Protein AF-0000000081272390 (afdb_homodimer)

Nearest PDB structures (foldseek):
  3umb-assembly1_A-2  TM=9.960E-01  e=9.410E-41  Ralstonia solanacearum
  3um9-assembly1_B  TM=9.764E-01  e=7.780E-27  Polaromonas sp. JS666
  1zrm-assembly1_A  TM=9.834E-01  e=7.456E-26  Pseudomonas sp. YL
  2no5-assembly1_B  TM=9.742E-01  e=1.731E-23  Burkholderia cepacia
  2no4-assembly1_B  TM=9.733E-01  e=3.089E-23  Burkholderia cepacia

InterPro domains:
  IPR006328 L-2-Haloacid dehalogenase [TIGR01428] (4-204)
  IPR006328 L-2-Haloacid dehalogenase [cd02588] (5-222)
  IPR006439 HAD hydrolase, subfamily IA [PR00413] (4-15)
  IPR006439 HAD hydrolase, subfamily IA [PR00413] (30-43)
  IPR006439 HAD hydrolase, subfamily IA [PR00413] (111-124)
  IPR006439 HAD hydrolase, subfamily IA [PR00413] (142-158)
  IPR006439 HAD hydrolase, subfamily IA [PR00413] (160-180)
  IPR006439 HAD hydrolase, subfamily IA [PR00413] (187-200)
  IPR006439 HAD hydrolase, subfamily IA [TIGR01493] (6-189)
  IPR023198 Phosphoglycolate phosphatase-like, domain 2 [G3DSA:1.10.150.240] (18-96)
  IPR023214 HAD superfamily [G3DSA:3.40.50.1000] (5-206)
  IPR036412 HAD-like superfamily [SSF56784] (4-226)
  IPR051540 S-2-haloalkanoic acid dehalogenase [PTHR43316] (2-222)

Secondary structure (DSSP, 8-state):
-PPP-EEEE--BTTTB-TTHHHHHHHHHSTT-HHHHHHHHHHHHHHHHHHHHHH-TTSTT---HHHHHHHHHHHHHHHTT----HHHHHHHHHHHHTPPBPTTHHHHHHHHHHTT--EEEEESS-HHHHHHHHHHTT-TT--SEEEEGGGTT--TTSHHHHTHHHHHHTS-GGGEEEEES-HHHHHHHHHHT-EEEEE-TT-PPPPSSS---SEEESSHHHHHHHHHHHHHT-/-PPP-EEEE--BTTTB-TTHHHHHHHHHSTT-HHHHHHHHHHHHHHHHHHHHHH-TTSTT---HHHHHHHHHHHHHHHTT----HHHHHHHHHHHHTPPBPTTHHHHHHHHHHTT--EEEEESS-HHHHHHHHHHTT-TT--SEEEEGGGTT--TTSHHHHTHHHHHHTS-GGGEEEEES-HHHHHHHHHHT-EEEEE-TT-PPPPSSS---SEEESSHHHHHHHHHHHHHT-

Solvent-accessible surface area (backbone atoms only — not comparable to full-atom values): 23998 Å² total; per-residue (Å²): 129,77,64,71,63,31,40,32,27,34,40,85,60,47,45,27,36,61,65,60,47,21,58,54,37,25,71,77,38,73,92,39,9,62,63,42,42,52,45,20,53,52,39,30,53,47,52,42,45,49,27,28,35,46,14,84,84,29,79,50,57,67,57,37,64,59,41,44,50,34,17,43,52,38,30,30,54,66,68,70,43,87,75,43,72,66,56,50,51,51,53,52,48,44,62,40,51,25,44,45,46,88,60,44,63,64,46,51,53,50,45,45,71,71,69,41,49,30,29,36,51,28,61,43,23,66,69,51,47,53,45,26,36,51,61,38,67,45,68,87,64,51,80,40,83,42,36,18,60,82,65,35,30,37,73,41,22,53,71,34,62,49,50,52,30,63,75,72,70,47,58,43,52,24,27,37,36,36,22,39,46,58,70,55,26,39,34,41,34,76,70,39,29,34,18,36,32,30,40,74,81,68,67,67,75,62,69,73,92,57,74,53,77,42,71,32,54,44,58,69,47,49,50,52,53,54,53,56,56,58,65,75,97,130,76,65,71,66,30,40,34,27,34,39,83,59,46,45,26,38,62,67,59,46,22,59,57,38,26,71,77,36,75,93,40,9,61,64,43,43,52,45,20,54,52,40,30,54,48,52,44,44,48,29,26,35,47,14,83,84,29,78,50,57,67,58,39,63,59,41,44,51,34,16,42,54,39,31,28,54,66,69,70,45,89,75,44,71,66,56,49,52,51,53,54,49,45,63,41,52,26,44,45,46,87,60,43,61,64,44,52,52,51,45,44,72,72,69,41,49,29,30,36,50,28,61,43,23,67,69,52,46,52,44,25,35,51,62,39,67,46,68,88,64,51,80,40,82,43,36,20,60,82,66,35,31,38,74,41,21,53,72,33,61,49,50,52,31,64,75,72,70,47,58,43,52,24,28,36,36,35,21,37,46,58,70,56,25,39,34,42,35,76,71,39,30,34,20,36,32,30,40,73,79,68,66,66,76,61,69,72,93,57,73,50,77,42,70,33,55,43,56,70,47,50,49,52,54,53,52,55,55,56,65,73,98

pLDDT: mean 96.91, std 5.04, range [60.38, 98.94]

Sequence (466 aa):
MTSIRAVVFDAYGTLFDVYSVAARAEQLFPGKGEALSVLWRDRQIDYTRIRSLAGPSGEHYKPFWDVTVDALRYACARLNLPLGNHAEATLMREYACLSAFPENVPVLRQLREMGLPLGILSNGNPQMLEIAVKSAGMSGLFDHVLSVDAVRLYKTAPAAYALAPRAFGVQAAQILFVSSNGWDACGATWHGFTTFWINRLGHPPEALDVAPAAAGHDMRDLLQFVQARQSMRMTSIRAVVFDAYGTLFDVYSVAARAEQLFPGKGEALSVLWRDRQIDYTRIRSLAGPSGEHYKPFWDVTVDALRYACARLNLPLGNHAEATLMREYACLSAFPENVPVLRQLREMGLPLGILSNGNPQMLEIAVKSAGMSGLFDHVLSVDAVRLYKTAPAAYALAPRAFGVQAAQILFVSSNGWDACGATWHGFTTFWINRLGHPPEALDVAPAAAGHDMRDLLQFVQARQSMR

Organism: Ralstonia solanacearum (NCBI:txid305)

Foldseek 3Di:
DQAAQAEEEEPDVAFFDLCVLLVLQCVLPPPCSVVLSVQLVVQLVVVQQVQCVVCVQLPRFDASLVSSLVSSVVSCVVVVHDDDPVNSVSSSVCQLQTEGDPCNQVLLVVCVVVVHAYEYQYCHDPNSVVSHCVNHVNPPSHPYYHHCVVRSHHPLPLSSLVVVCVSSVHDQCNYEYEYCDLSRQFSSVVSRHQYEHAPQPPDDHDPPPDDHPYYYPGSVVVSVVSVVSVVVD/DQAAQAEEEEPDVAFFDLCVLLVLLCVLPPPCSVVLSVQLVVQLVVVQQVQCVVCVQLPRFDASLVSSLVSNVVSCVVVVHDDDPVNSVSSSVCQLQTEGDPCNQVLLVVCVVVVHAYEYQYCHDPSSVVSHCVNHVNPPSHPYYHHCVVRSHHPLPLSSLVVVCVSSVHDQCNYEYEYCDLSRQFSSVVSRHQYEHQPQPPDDHDPPPDDHPYYYPGSVVVSVVSVVSVVVD

Structure (mmCIF, N/CA/C/O backbone):
data_AF-0000000081272390-model_v1
#
loop_
_entity.id
_entity.type
_entity.pdbx_description
1 polymer '(S)-2-haloacid dehalogenase'
#
loop_
_atom_site.group_PDB
_atom_site.id
_atom_site.type_symbol
_atom_site.label_atom_id
_atom_site.label_alt_id
_atom_site.label_comp_id
_atom_site.label_asym_id
_atom_site.label_entity_id
_atom_site.label_seq_id
_atom_site.pdbx_PDB_ins_code
_atom_site.Cartn_x
_atom_site.Cartn_y
_atom_site.Cartn_z
_atom_site.occupancy
_atom_site.B_iso_or_equiv
_atom_site.auth_seq_id
_atom_site.auth_comp_id
_atom_site.auth_asym_id
_atom_site.auth_atom_id
_atom_site.pdbx_PDB_model_num
ATOM 1 N N . MET A 1 1 ? 9.953 33.156 -8.539 1 60.44 1 MET A N 1
ATOM 2 C CA . MET A 1 1 ? 9.289 32.062 -7.828 1 60.44 1 MET A CA 1
ATOM 3 C C . MET A 1 1 ? 7.781 32.281 -7.785 1 60.44 1 MET A C 1
ATOM 5 O O . MET A 1 1 ? 7.312 33.406 -7.684 1 60.44 1 MET A O 1
ATOM 9 N N . THR A 1 2 ? 6.969 31.25 -8.156 1 75.38 2 THR A N 1
ATOM 10 C CA . THR A 1 2 ? 5.52 31.406 -8.203 1 75.38 2 THR A CA 1
ATOM 11 C C . THR A 1 2 ? 4.98 31.812 -6.832 1 75.38 2 THR A C 1
ATOM 13 O O . THR A 1 2 ? 5.391 31.266 -5.812 1 75.38 2 THR A O 1
ATOM 16 N N . SER A 1 3 ? 4.281 32.938 -6.797 1 90 3 SER A N 1
ATOM 17 C CA . SER A 1 3 ? 3.707 33.438 -5.555 1 90 3 SER A CA 1
ATOM 18 C C . SER A 1 3 ? 2.666 32.469 -4.996 1 90 3 SER A C 1
ATOM 20 O O . SER A 1 3 ? 1.827 31.953 -5.738 1 90 3 SER A O 1
ATOM 22 N N . ILE A 1 4 ? 2.801 32.156 -3.777 1 95.56 4 ILE A N 1
ATOM 23 C CA . ILE A 1 4 ? 1.829 31.312 -3.092 1 95.56 4 ILE A CA 1
ATOM 24 C C . ILE A 1 4 ? 0.573 32.125 -2.777 1 95.56 4 ILE A C 1
ATOM 26 O O . ILE A 1 4 ? 0.65 33.188 -2.146 1 95.56 4 ILE A O 1
ATOM 30 N N . ARG A 1 5 ? -0.571 31.562 -3.188 1 96.88 5 ARG A N 1
ATOM 31 C CA . ARG A 1 5 ? -1.833 32.281 -3.016 1 96.88 5 ARG A CA 1
ATOM 32 C C . ARG A 1 5 ? -2.752 31.531 -2.051 1 96.88 5 ARG A C 1
ATOM 34 O O . ARG A 1 5 ? -3.742 32.094 -1.576 1 96.88 5 ARG A O 1
ATOM 41 N N . ALA A 1 6 ? -2.426 30.312 -1.696 1 98.38 6 ALA A N 1
ATOM 42 C CA . ALA A 1 6 ? -3.152 29.5 -0.722 1 98.38 6 ALA A CA 1
ATOM 43 C C . ALA A 1 6 ? -2.258 28.406 -0.141 1 98.38 6 ALA A C 1
ATOM 45 O O . ALA A 1 6 ? -1.304 27.969 -0.787 1 98.38 6 ALA A O 1
ATOM 46 N N . VAL A 1 7 ? -2.525 28.047 1.061 1 98.88 7 VAL A N 1
ATOM 47 C CA . VAL A 1 7 ? -1.871 26.906 1.691 1 98.88 7 VAL A CA 1
ATOM 48 C C . VAL A 1 7 ? -2.9 25.812 1.979 1 98.88 7 VAL A C 1
ATOM 50 O O . VAL A 1 7 ? -3.918 26.062 2.627 1 98.88 7 VAL A O 1
ATOM 53 N N . VAL A 1 8 ? -2.686 24.641 1.451 1 98.94 8 VAL A N 1
ATOM 54 C CA . VAL A 1 8 ? -3.604 23.516 1.591 1 98.94 8 VAL A CA 1
ATOM 55 C C . VAL A 1 8 ? -2.91 22.359 2.324 1 98.94 8 VAL A C 1
ATOM 57 O O . VAL A 1 8 ? -1.793 21.984 1.969 1 98.94 8 VAL A O 1
ATOM 60 N N . PHE A 1 9 ? -3.584 21.812 3.334 1 98.94 9 PHE A N 1
ATOM 61 C CA . PHE A 1 9 ? -2.982 20.828 4.219 1 98.94 9 PHE A CA 1
ATOM 62 C C . PHE A 1 9 ? -3.643 19.469 4.035 1 98.94 9 PHE A C 1
ATOM 64 O O . PHE A 1 9 ? -4.867 19.359 3.967 1 98.94 9 PHE A O 1
ATOM 71 N N . ASP A 1 10 ? -2.785 18.438 3.979 1 98.81 10 ASP A N 1
ATOM 72 C CA . ASP A 1 10 ? -3.246 17.094 4.344 1 98.81 10 ASP A CA 1
ATOM 73 C C . ASP A 1 10 ? -3.758 17.062 5.781 1 98.81 10 ASP A C 1
ATOM 75 O O . ASP A 1 10 ? -3.357 17.891 6.605 1 98.81 10 ASP A O 1
ATOM 79 N N . ALA A 1 11 ? -4.621 16.094 6.047 1 98.12 11 ALA A N 1
ATOM 80 C CA . ALA A 1 11 ? -5.242 16.062 7.367 1 98.12 11 ALA A CA 1
ATOM 81 C C . ALA A 1 11 ? -4.551 15.047 8.273 1 98.12 11 ALA A C 1
ATOM 83 O O . ALA A 1 11 ? -3.764 15.422 9.148 1 98.12 11 ALA A O 1
ATOM 84 N N . TYR A 1 12 ? -4.68 13.805 8.008 1 96 12 TYR A N 1
ATOM 85 C CA . TYR A 1 12 ? -4.297 12.727 8.914 1 96 12 TYR A CA 1
ATOM 86 C C . TYR A 1 12 ? -2.793 12.477 8.867 1 96 12 TYR A C 1
ATOM 88 O O . TYR A 1 12 ? -2.246 12.156 7.809 1 96 12 TYR A O 1
ATOM 96 N N . GLY A 1 13 ? -2.195 12.609 9.969 1 94.62 13 GLY A N 1
ATOM 97 C CA . GLY A 1 13 ? -0.749 12.516 10.086 1 94.62 13 GLY A CA 1
ATOM 98 C C . GLY A 1 13 ? -0.048 13.852 9.906 1 94.62 13 GLY A C 1
ATOM 99 O O . GLY A 1 13 ? 1.133 13.984 10.234 1 94.62 13 GLY A O 1
ATOM 100 N N . THR A 1 14 ? -0.759 14.82 9.414 1 97.5 14 THR A N 1
ATOM 101 C CA . THR A 1 14 ? -0.214 16.156 9.18 1 97.5 14 THR A CA 1
ATOM 102 C C . THR A 1 14 ? -0.803 17.156 10.156 1 97.5 14 THR A C 1
ATOM 104 O O . THR A 1 14 ? -0.107 17.641 11.055 1 97.5 14 THR A O 1
ATOM 107 N N . LEU A 1 15 ? -2.092 17.422 10.078 1 97.81 15 LEU A N 1
ATOM 108 C CA . LEU A 1 15 ? -2.766 18.281 11.031 1 97.81 15 LEU A CA 1
ATOM 109 C C . LEU A 1 15 ? -3.152 17.516 12.297 1 97.81 15 LEU A C 1
ATOM 111 O O . LEU A 1 15 ? -2.998 18.016 13.406 1 97.81 15 LEU A O 1
ATOM 115 N N . PHE A 1 16 ? -3.627 16.297 12.047 1 95.19 16 PHE A N 1
ATOM 116 C CA . PHE A 1 16 ? -4.141 15.484 13.141 1 95.19 16 PHE A CA 1
ATOM 117 C C . PHE A 1 16 ? -3.148 14.383 13.508 1 95.19 16 PHE A C 1
ATOM 119 O O . PHE A 1 16 ? -2.645 13.68 12.641 1 95.19 16 PHE A O 1
ATOM 126 N N . ASP A 1 17 ? -2.918 14.18 14.812 1 91.25 17 ASP A N 1
ATOM 127 C CA . ASP A 1 17 ? -1.924 13.242 15.32 1 91.25 17 ASP A CA 1
ATOM 128 C C . ASP A 1 17 ? -2.488 11.82 15.375 1 91.25 17 ASP A C 1
ATOM 130 O O . ASP A 1 17 ? -3.1 11.43 16.375 1 91.25 17 ASP A O 1
ATOM 134 N N . VAL A 1 18 ? -2.139 11.016 14.453 1 81.81 18 VAL A N 1
ATOM 135 C CA . VAL A 1 18 ? -2.662 9.656 14.359 1 81.81 18 VAL A CA 1
ATOM 136 C C . VAL A 1 18 ? -1.928 8.758 15.344 1 81.81 18 VAL A C 1
ATOM 138 O O . VAL A 1 18 ? -2.393 7.656 15.656 1 81.81 18 VAL A O 1
ATOM 141 N N . TYR A 1 19 ? -0.91 9.227 15.977 1 77.56 19 TYR A N 1
ATOM 142 C CA . TYR A 1 19 ? -0.133 8.414 16.906 1 77.56 19 TYR A CA 1
ATOM 143 C C . TYR A 1 19 ? -0.878 8.234 18.219 1 77.56 19 TYR A C 1
ATOM 145 O O . TYR A 1 19 ? -0.581 7.312 18.984 1 77.56 19 TYR A O 1
ATOM 153 N N . SER A 1 20 ? -1.831 9.125 18.5 1 83.94 20 SER A N 1
ATOM 154 C CA . SER A 1 20 ? -2.643 8.969 19.703 1 83.94 20 SER A CA 1
ATOM 155 C C . SER A 1 20 ? -3.42 7.656 19.672 1 83.94 20 SER A C 1
ATOM 157 O O . SER A 1 20 ? -3.723 7.086 20.719 1 83.94 20 SER A O 1
ATOM 159 N N . VAL A 1 21 ? -3.676 7.156 18.531 1 92.62 21 VAL A N 1
ATOM 160 C CA . VAL A 1 21 ? -4.414 5.906 18.391 1 92.62 21 VAL A CA 1
ATOM 161 C C . VAL A 1 21 ? -3.574 4.746 18.922 1 92.62 21 VAL A C 1
ATOM 163 O O . VAL A 1 21 ? -4.113 3.793 19.484 1 92.62 21 VAL A O 1
ATOM 166 N N . ALA A 1 22 ? -2.25 4.852 18.766 1 94.25 22 ALA A N 1
ATOM 167 C CA . ALA A 1 22 ? -1.354 3.809 19.25 1 94.25 22 ALA A CA 1
ATOM 168 C C . ALA A 1 22 ? -1.453 3.666 20.766 1 94.25 22 ALA A C 1
ATOM 170 O O . ALA A 1 22 ? -1.438 2.551 21.297 1 94.25 22 ALA A O 1
ATOM 171 N N . ALA A 1 23 ? -1.559 4.801 21.453 1 93.94 23 ALA A N 1
ATOM 172 C CA . ALA A 1 23 ? -1.678 4.777 22.906 1 93.94 23 ALA A CA 1
ATOM 173 C C . ALA A 1 23 ? -2.965 4.082 23.344 1 93.94 23 ALA A C 1
ATOM 175 O O . ALA A 1 23 ? -2.955 3.264 24.266 1 93.94 23 ALA A O 1
ATOM 176 N N . ARG A 1 24 ? -4.059 4.414 22.719 1 95.88 24 ARG A N 1
ATOM 177 C CA . ARG A 1 24 ? -5.332 3.783 23.031 1 95.88 24 ARG A CA 1
ATOM 178 C C . ARG A 1 24 ? -5.305 2.293 22.719 1 95.88 24 ARG A C 1
ATOM 180 O O . ARG A 1 24 ? -5.805 1.473 23.484 1 95.88 24 ARG A O 1
ATOM 187 N N . ALA A 1 25 ? -4.711 1.917 21.578 1 97.81 25 ALA A N 1
ATOM 188 C CA . ALA A 1 25 ? -4.555 0.519 21.188 1 97.81 25 ALA A CA 1
ATOM 189 C C . ALA A 1 25 ? -3.754 -0.255 22.219 1 97.81 25 ALA A C 1
ATOM 191 O O . ALA A 1 25 ? -4.066 -1.41 22.516 1 97.81 25 ALA A O 1
ATOM 192 N N . GLU A 1 26 ? -2.754 0.424 22.781 1 97.81 26 GLU A N 1
ATOM 193 C CA . GLU A 1 26 ? -1.927 -0.205 23.812 1 97.81 26 GLU A CA 1
ATOM 194 C C . GLU A 1 26 ? -2.738 -0.494 25.078 1 97.81 26 GLU A C 1
ATOM 196 O O . GLU A 1 26 ? -2.521 -1.511 25.734 1 97.81 26 GLU A O 1
ATOM 201 N N . GLN A 1 27 ? -3.648 0.364 25.375 1 96.88 27 GLN A N 1
ATOM 202 C CA . GLN A 1 27 ? -4.512 0.166 26.531 1 96.88 27 GLN A CA 1
ATOM 203 C C . GLN A 1 27 ? -5.434 -1.035 26.328 1 96.88 27 GLN A C 1
ATOM 205 O O . GLN A 1 27 ? -5.676 -1.799 27.266 1 96.88 27 GLN A O 1
ATOM 210 N N . LEU A 1 28 ? -5.93 -1.214 25.141 1 98 28 LEU A N 1
ATOM 211 C CA . LEU A 1 28 ? -6.891 -2.268 24.828 1 98 28 LEU A CA 1
ATOM 212 C C . LEU A 1 28 ? -6.18 -3.596 24.594 1 98 28 LEU A C 1
ATOM 214 O O . LEU A 1 28 ? -6.715 -4.66 24.922 1 98 28 LEU A O 1
ATOM 218 N N . PHE A 1 29 ? -4.992 -3.525 24 1 98.44 29 PHE A N 1
ATOM 219 C CA . PHE A 1 29 ? -4.191 -4.691 23.656 1 98.44 29 PHE A CA 1
ATOM 220 C C . PHE A 1 29 ? -2.748 -4.516 24.109 1 98.44 29 PHE A C 1
ATOM 222 O O . PHE A 1 29 ? -1.861 -4.262 23.281 1 98.44 29 PHE A O 1
ATOM 229 N N . PRO A 1 30 ? -2.496 -4.73 25.391 1 98.06 30 PRO A N 1
ATOM 230 C CA . PRO A 1 30 ? -1.166 -4.473 25.938 1 98.06 30 PRO A CA 1
ATOM 231 C C . PRO A 1 30 ? -0.057 -5.199 25.188 1 98.06 30 PRO A C 1
ATOM 233 O O . PRO A 1 30 ? -0.161 -6.402 24.938 1 98.06 30 PRO A O 1
ATOM 236 N N . GLY A 1 31 ? 0.928 -4.445 24.859 1 97.94 31 GLY A N 1
ATOM 237 C CA . GLY A 1 31 ? 2.086 -4.98 24.156 1 97.94 31 GLY A CA 1
ATOM 238 C C . GLY A 1 31 ? 1.917 -5.008 22.641 1 97.94 31 GLY A C 1
ATOM 239 O O . GLY A 1 31 ? 2.852 -5.348 21.922 1 97.94 31 GLY A O 1
ATOM 240 N N . LYS A 1 32 ? 0.743 -4.629 22.125 1 98.38 32 LYS A N 1
ATOM 241 C CA . LYS A 1 32 ? 0.459 -4.766 20.703 1 98.38 32 LYS A CA 1
ATOM 242 C C . LYS A 1 32 ? 0.038 -3.43 20.094 1 98.38 32 LYS A C 1
ATOM 244 O O . LYS A 1 32 ? -0.252 -3.35 18.906 1 98.38 32 LYS A O 1
ATOM 249 N N . GLY A 1 33 ? 0.073 -2.391 20.953 1 97.5 33 GLY A N 1
ATOM 250 C CA . GLY A 1 33 ? -0.451 -1.107 20.516 1 97.5 33 GLY A CA 1
ATOM 251 C C . GLY A 1 33 ? 0.274 -0.547 19.312 1 97.5 33 GLY A C 1
ATOM 252 O O . GLY A 1 33 ? -0.36 -0.119 18.344 1 97.5 33 GLY A O 1
ATOM 253 N N . GLU A 1 34 ? 1.594 -0.576 19.359 1 96.56 34 GLU A N 1
ATOM 254 C CA . GLU A 1 34 ? 2.393 -0.029 18.266 1 96.56 34 GLU A CA 1
ATOM 255 C C . GLU A 1 34 ? 2.217 -0.846 16.984 1 96.56 34 GLU A C 1
ATOM 257 O O . GLU A 1 34 ? 1.969 -0.289 15.914 1 96.56 34 GLU A O 1
ATOM 262 N N . ALA A 1 35 ? 2.33 -2.182 17.109 1 97.44 35 ALA A N 1
ATOM 263 C CA . ALA A 1 35 ? 2.184 -3.055 15.945 1 97.44 35 ALA A CA 1
ATOM 264 C C . ALA A 1 35 ? 0.812 -2.881 15.297 1 97.44 35 ALA A C 1
ATOM 266 O O . ALA A 1 35 ? 0.701 -2.82 14.07 1 97.44 35 ALA A O 1
ATOM 267 N N . LEU A 1 36 ? -0.214 -2.762 16.141 1 98.38 36 LEU A N 1
ATOM 268 C CA . LEU A 1 36 ? -1.567 -2.576 15.625 1 98.38 36 LEU A CA 1
ATOM 269 C C . LEU A 1 36 ? -1.695 -1.242 14.898 1 98.38 36 LEU A C 1
ATOM 271 O O . LEU A 1 36 ? -2.225 -1.186 13.781 1 98.38 36 LEU A O 1
ATOM 275 N N . SER A 1 37 ? -1.212 -0.205 15.516 1 97.25 37 SER A N 1
ATOM 276 C CA . SER A 1 37 ? -1.342 1.124 14.922 1 97.25 37 SER A CA 1
ATOM 277 C C . SER A 1 37 ? -0.641 1.201 13.57 1 97.25 37 SER A C 1
ATOM 279 O O . SER A 1 37 ? -1.182 1.765 12.617 1 97.25 37 SER A O 1
ATOM 281 N N . VAL A 1 38 ? 0.531 0.606 13.469 1 96 38 VAL A N 1
ATOM 282 C CA . VAL A 1 38 ? 1.317 0.647 12.234 1 96 38 VAL A CA 1
ATOM 283 C C . VAL A 1 38 ? 0.614 -0.157 11.148 1 96 38 VAL A C 1
ATOM 285 O O . VAL A 1 38 ? 0.41 0.337 10.039 1 96 38 VAL A O 1
ATOM 288 N N . LEU A 1 39 ? 0.225 -1.366 11.445 1 97.69 39 LEU A N 1
ATOM 289 C CA . LEU A 1 39 ? -0.429 -2.223 10.461 1 97.69 39 LEU A CA 1
ATOM 290 C C . LEU A 1 39 ? -1.773 -1.639 10.039 1 97.69 39 LEU A C 1
ATOM 292 O O . LEU A 1 39 ? -2.139 -1.695 8.867 1 97.69 39 LEU A O 1
ATOM 296 N N . TRP A 1 40 ? -2.467 -1.061 11.008 1 98.19 40 TRP A N 1
ATOM 297 C CA . TRP A 1 40 ? -3.758 -0.427 10.758 1 98.19 40 TRP A CA 1
ATOM 298 C C . TRP A 1 40 ? -3.619 0.707 9.742 1 98.19 40 TRP A C 1
ATOM 300 O O . TRP A 1 40 ? -4.332 0.741 8.742 1 98.19 40 TRP A O 1
ATOM 310 N N . ARG A 1 41 ? -2.717 1.558 9.992 1 97.06 41 ARG A N 1
ATOM 311 C CA . ARG A 1 41 ? -2.49 2.699 9.109 1 97.06 41 ARG A CA 1
ATOM 312 C C . ARG A 1 41 ? -2.039 2.244 7.73 1 97.06 41 ARG A C 1
ATOM 314 O O . ARG A 1 41 ? -2.51 2.764 6.715 1 97.06 41 ARG A O 1
ATOM 321 N N . ASP A 1 42 ? -1.172 1.324 7.695 1 97 42 ASP A N 1
ATOM 322 C CA . ASP A 1 42 ? -0.669 0.8 6.43 1 97 42 ASP A CA 1
ATOM 323 C C . ASP A 1 42 ? -1.802 0.213 5.59 1 97 42 ASP A C 1
ATOM 325 O O . ASP A 1 42 ? -1.911 0.501 4.398 1 97 42 ASP A O 1
ATOM 329 N N . ARG A 1 43 ? -2.629 -0.564 6.238 1 98.44 43 ARG A N 1
ATOM 330 C CA . ARG A 1 43 ? -3.707 -1.222 5.508 1 98.44 43 ARG A CA 1
ATOM 331 C C . ARG A 1 43 ? -4.777 -0.218 5.09 1 98.44 43 ARG A C 1
ATOM 333 O O . ARG A 1 43 ? -5.359 -0.335 4.008 1 98.44 43 ARG A O 1
ATOM 340 N N . GLN A 1 44 ? -5.031 0.763 5.93 1 98.25 44 GLN A N 1
ATOM 341 C CA . GLN A 1 44 ? -5.945 1.855 5.605 1 98.25 44 GLN A CA 1
ATOM 342 C C . GLN A 1 44 ? -5.559 2.52 4.285 1 98.25 44 GLN A C 1
ATOM 344 O O . GLN A 1 44 ? -6.387 2.641 3.381 1 98.25 44 GLN A O 1
ATOM 349 N N . ILE A 1 45 ? -4.301 2.82 4.121 1 98.31 45 ILE A N 1
ATOM 350 C CA . ILE A 1 45 ? -3.803 3.5 2.93 1 98.31 45 ILE A CA 1
ATOM 351 C C . ILE A 1 45 ? -3.783 2.529 1.752 1 98.31 45 ILE A C 1
ATOM 353 O O . ILE A 1 45 ? -4.184 2.883 0.641 1 98.31 45 ILE A O 1
ATOM 357 N N . ASP A 1 46 ? -3.406 1.311 1.984 1 98.56 46 ASP A N 1
ATOM 358 C CA . ASP A 1 46 ? -3.396 0.29 0.941 1 98.56 46 ASP A CA 1
ATOM 359 C C . ASP A 1 46 ? -4.785 0.119 0.327 1 98.56 46 ASP A C 1
ATOM 361 O O . ASP A 1 46 ? -4.93 0.088 -0.897 1 98.56 46 ASP A O 1
ATOM 365 N N . TYR A 1 47 ? -5.766 0.036 1.166 1 98.94 47 TYR A N 1
ATOM 366 C CA . TYR A 1 47 ? -7.121 -0.209 0.686 1 98.94 47 TYR A CA 1
ATOM 367 C C . TYR A 1 47 ? -7.621 0.957 -0.161 1 98.94 47 TYR A C 1
ATOM 369 O O . TYR A 1 47 ? -8.352 0.757 -1.132 1 98.94 47 TYR A O 1
ATOM 377 N N . THR A 1 48 ? -7.238 2.154 0.204 1 98.88 48 THR A N 1
ATOM 378 C CA . THR A 1 48 ? -7.637 3.297 -0.606 1 98.88 48 THR A CA 1
ATOM 379 C C . THR A 1 48 ? -7.035 3.209 -2.004 1 98.88 48 THR A C 1
ATOM 381 O O . THR A 1 48 ? -7.723 3.438 -3 1 98.88 48 THR A O 1
ATOM 384 N N . ARG A 1 49 ? -5.789 2.826 -2.076 1 98.81 49 ARG A N 1
ATOM 385 C CA . ARG A 1 49 ? -5.094 2.773 -3.359 1 98.81 49 ARG A CA 1
ATOM 386 C C . ARG A 1 49 ? -5.602 1.615 -4.211 1 98.81 49 ARG A C 1
ATOM 388 O O . ARG A 1 49 ? -5.809 1.768 -5.414 1 98.81 49 ARG A O 1
ATOM 395 N N . ILE A 1 50 ? -5.809 0.454 -3.553 1 98.88 50 ILE A N 1
ATOM 396 C CA . ILE A 1 50 ? -6.301 -0.723 -4.262 1 98.88 50 ILE A CA 1
ATOM 397 C C . ILE A 1 50 ? -7.664 -0.419 -4.879 1 98.88 50 ILE A C 1
ATOM 399 O O . ILE A 1 50 ? -7.883 -0.678 -6.066 1 98.88 50 ILE A O 1
ATOM 403 N N . ARG A 1 51 ? -8.57 0.19 -4.129 1 98.94 51 ARG A N 1
ATOM 404 C CA . ARG A 1 51 ? -9.922 0.507 -4.586 1 98.94 51 ARG A CA 1
ATOM 405 C C . ARG A 1 51 ? -9.891 1.526 -5.723 1 98.94 51 ARG A C 1
ATOM 407 O O . ARG A 1 51 ? -10.57 1.356 -6.734 1 98.94 51 ARG A O 1
ATOM 414 N N . SER A 1 52 ? -9.094 2.584 -5.535 1 98.94 52 SER A N 1
ATOM 415 C CA . SER A 1 52 ? -9.062 3.658 -6.523 1 98.94 52 SER A CA 1
ATOM 416 C C . SER A 1 52 ? -8.445 3.184 -7.832 1 98.94 52 SER A C 1
ATOM 418 O O . SER A 1 52 ? -8.93 3.521 -8.914 1 98.94 52 SER A O 1
ATOM 420 N N . LEU A 1 53 ? -7.379 2.396 -7.738 1 98.88 53 LEU A N 1
ATOM 421 C CA . LEU A 1 53 ? -6.707 1.897 -8.93 1 98.88 53 LEU A CA 1
ATOM 422 C C . LEU A 1 53 ? -7.594 0.917 -9.688 1 98.88 53 LEU A C 1
ATOM 424 O O . LEU A 1 53 ? -7.637 0.934 -10.922 1 98.88 53 LEU A O 1
ATOM 428 N N . ALA A 1 54 ? -8.359 0.105 -8.961 1 98.81 54 ALA A N 1
ATOM 429 C CA . ALA A 1 54 ? -9.211 -0.918 -9.562 1 98.81 54 ALA A CA 1
ATOM 430 C C . ALA A 1 54 ? -10.469 -0.3 -10.172 1 98.81 54 ALA A C 1
ATOM 432 O O . ALA A 1 54 ? -11.094 -0.895 -11.047 1 98.81 54 ALA A O 1
ATOM 433 N N . GLY A 1 55 ? -10.867 0.833 -9.625 1 98.62 55 GLY A N 1
ATOM 434 C CA . GLY A 1 55 ? -12.062 1.533 -10.07 1 98.62 55 GLY A CA 1
ATOM 435 C C . GLY A 1 55 ? -11.812 2.99 -10.406 1 98.62 55 GLY A C 1
ATOM 436 O O . GLY A 1 55 ? -12.195 3.885 -9.656 1 98.62 55 GLY A O 1
ATOM 437 N N . PRO A 1 56 ? -11.25 3.227 -11.609 1 97.81 56 PRO A N 1
ATOM 438 C CA . PRO A 1 56 ? -10.805 4.582 -11.945 1 97.81 56 PRO A CA 1
ATOM 439 C C . PRO A 1 56 ? -11.969 5.562 -12.078 1 97.81 56 PRO A C 1
ATOM 441 O O . PRO A 1 56 ? -11.75 6.777 -12.164 1 97.81 56 PRO A O 1
ATOM 444 N N . SER A 1 57 ? -13.219 5.059 -12.07 1 97.88 57 SER A N 1
ATOM 445 C CA . SER A 1 57 ? -14.383 5.934 -12.109 1 97.88 57 SER A CA 1
ATOM 446 C C . SER A 1 57 ? -15.133 5.926 -10.781 1 97.88 57 SER A C 1
ATOM 448 O O . SER A 1 57 ? -16.281 6.367 -10.703 1 97.88 57 SER A O 1
ATOM 450 N N . GLY A 1 58 ? -14.508 5.383 -9.82 1 98.56 58 GLY A N 1
ATOM 451 C CA . GLY A 1 58 ? -15.117 5.34 -8.5 1 98.56 58 GLY A CA 1
ATOM 452 C C . GLY A 1 58 ? -15.953 4.094 -8.273 1 98.56 58 GLY A C 1
ATOM 453 O O . GLY A 1 58 ? -16.781 4.059 -7.355 1 98.56 58 GLY A O 1
ATOM 454 N N . GLU A 1 59 ? -15.766 3 -9.07 1 98.31 59 GLU A N 1
ATOM 455 C CA . GLU A 1 59 ? -16.578 1.788 -9.031 1 98.31 59 GLU A CA 1
ATOM 456 C C . GLU A 1 59 ? -16.484 1.103 -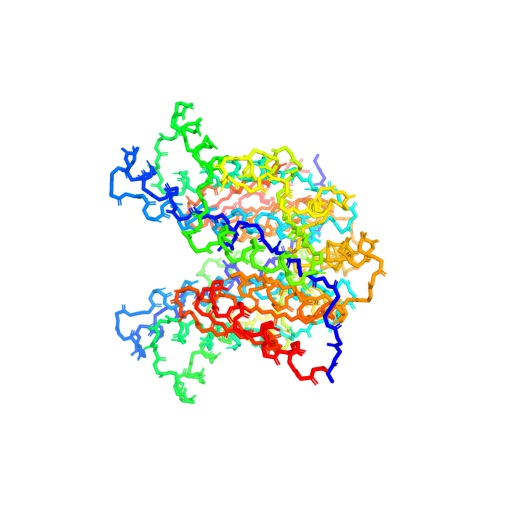7.672 1 98.31 59 GLU A C 1
ATOM 458 O O . GLU A 1 59 ? -17.453 0.479 -7.219 1 98.31 59 GLU A O 1
ATOM 463 N N . HIS A 1 60 ? -15.352 1.253 -7.109 1 98.69 60 HIS A N 1
ATOM 464 C CA . HIS A 1 60 ? -15.117 0.492 -5.887 1 98.69 60 HIS A CA 1
ATOM 465 C C . HIS A 1 60 ? -14.891 1.417 -4.695 1 98.69 60 HIS A C 1
ATOM 467 O O . HIS A 1 60 ? -14.32 1.003 -3.684 1 98.69 60 HIS A O 1
ATOM 473 N N . TYR A 1 61 ? -15.289 2.646 -4.785 1 98.81 61 TYR A N 1
ATOM 474 C CA . TYR A 1 61 ? -15.117 3.633 -3.725 1 98.81 61 TYR A CA 1
ATOM 475 C C . TYR A 1 61 ? -15.898 3.234 -2.48 1 98.81 61 TYR A C 1
ATOM 477 O O . TYR A 1 61 ? -17 2.697 -2.58 1 98.81 61 TYR A O 1
ATOM 485 N N . LYS A 1 62 ? -15.336 3.404 -1.414 1 98.56 62 LYS A N 1
ATOM 486 C CA . LYS A 1 62 ? -15.891 3.332 -0.064 1 98.56 62 LYS A CA 1
ATOM 487 C C . LYS A 1 62 ? -15.398 4.496 0.792 1 98.56 62 LYS A C 1
ATOM 489 O O . LYS A 1 62 ? -14.219 4.859 0.742 1 98.56 62 LYS A O 1
ATOM 494 N N . PRO A 1 63 ? -16.359 5.195 1.599 1 98.81 63 PRO A N 1
ATOM 495 C CA . PRO A 1 63 ? -15.898 6.324 2.412 1 98.81 63 PRO A CA 1
ATOM 496 C C . PRO A 1 63 ? -14.719 5.965 3.307 1 98.81 63 PRO A C 1
ATOM 498 O O . PRO A 1 63 ? -14.648 4.852 3.834 1 98.81 63 PRO A O 1
ATOM 501 N N . PHE A 1 64 ? -13.852 6.93 3.498 1 98.81 64 PHE A N 1
ATOM 502 C CA . PHE A 1 64 ? -12.609 6.711 4.227 1 98.81 64 PHE A CA 1
ATOM 503 C C . PHE A 1 64 ? -12.883 6.152 5.617 1 98.81 64 PHE A C 1
ATOM 505 O O . PHE A 1 64 ? -12.125 5.328 6.129 1 98.81 64 PHE A O 1
ATOM 512 N N . TRP A 1 65 ? -13.953 6.574 6.215 1 98.75 65 TRP A N 1
ATOM 513 C CA . TRP A 1 65 ? -14.344 6.047 7.52 1 98.75 65 TRP A CA 1
ATOM 514 C C . TRP A 1 65 ? -14.523 4.535 7.461 1 98.75 65 TRP A C 1
ATOM 516 O O . TRP A 1 65 ? -13.984 3.807 8.305 1 98.75 65 TRP A O 1
ATOM 526 N N . ASP A 1 66 ? -15.266 4.082 6.5 1 98.88 66 ASP A N 1
ATOM 527 C CA . ASP A 1 66 ? -15.523 2.652 6.359 1 98.88 66 ASP A CA 1
ATOM 528 C C . ASP A 1 66 ? -14.242 1.891 6.031 1 98.88 66 ASP A C 1
ATOM 530 O O . ASP A 1 66 ? -14.039 0.773 6.508 1 98.88 66 ASP A O 1
ATOM 534 N N . VAL A 1 67 ? -13.383 2.48 5.184 1 98.94 67 VAL A N 1
ATOM 535 C CA . VAL A 1 67 ? -12.086 1.892 4.871 1 98.94 67 VAL A CA 1
ATOM 536 C C . VAL A 1 67 ? -11.258 1.771 6.148 1 98.94 67 VAL A C 1
ATOM 538 O O . VAL A 1 67 ? -10.547 0.781 6.344 1 98.94 67 VAL A O 1
ATOM 541 N N . THR A 1 68 ? -11.344 2.791 7.012 1 98.69 68 THR A N 1
ATOM 542 C CA . THR A 1 68 ? -10.641 2.795 8.289 1 98.69 68 THR A CA 1
ATOM 543 C C . THR A 1 68 ? -11.109 1.639 9.172 1 98.69 68 THR A C 1
ATOM 545 O O . THR A 1 68 ? -10.289 0.938 9.773 1 98.69 68 THR A O 1
ATOM 548 N N . VAL A 1 69 ? -12.375 1.397 9.164 1 98.88 69 VAL A N 1
ATOM 549 C CA . VAL A 1 69 ? -12.938 0.29 9.93 1 98.88 69 VAL A CA 1
ATOM 550 C C . VAL A 1 69 ? -12.438 -1.037 9.367 1 98.88 69 VAL A C 1
ATOM 552 O O . VAL A 1 69 ? -11.984 -1.907 10.109 1 98.88 69 VAL A O 1
ATOM 555 N N . ASP A 1 70 ? -12.531 -1.206 8.07 1 98.94 70 ASP A N 1
ATOM 556 C CA . ASP A 1 70 ? -12.078 -2.426 7.41 1 98.94 70 ASP A CA 1
ATOM 557 C C . ASP A 1 70 ? -10.609 -2.707 7.719 1 98.94 70 ASP A C 1
ATOM 559 O O . ASP A 1 70 ? -10.242 -3.844 8.016 1 98.94 70 ASP A O 1
ATOM 563 N N . ALA A 1 71 ? -9.789 -1.664 7.66 1 98.88 71 ALA A N 1
ATOM 564 C CA . ALA A 1 71 ? -8.359 -1.798 7.914 1 98.88 71 ALA A CA 1
ATOM 565 C C . ALA A 1 71 ? -8.102 -2.213 9.359 1 98.88 71 ALA A C 1
ATOM 567 O O . ALA A 1 71 ? -7.207 -3.023 9.625 1 98.88 71 ALA A O 1
ATOM 568 N N . LEU A 1 72 ? -8.891 -1.633 10.266 1 98.88 72 LEU A N 1
ATOM 569 C CA . LEU A 1 72 ? -8.773 -2.016 11.672 1 98.88 72 LEU A CA 1
ATOM 570 C C . LEU A 1 72 ? -9.086 -3.498 11.859 1 98.88 72 LEU A C 1
ATOM 572 O O . LEU A 1 72 ? -8.328 -4.215 12.516 1 98.88 72 LEU A O 1
ATOM 576 N N . ARG A 1 73 ? -10.133 -3.908 11.289 1 98.88 73 ARG A N 1
ATOM 577 C CA . ARG A 1 73 ? -10.562 -5.297 11.414 1 98.88 73 ARG A CA 1
ATOM 578 C C . ARG A 1 73 ? -9.516 -6.246 10.836 1 98.88 73 ARG A C 1
ATOM 580 O O . ARG A 1 73 ? -9.18 -7.262 11.453 1 98.88 73 ARG A O 1
ATOM 587 N N . TYR A 1 74 ? -8.992 -5.941 9.742 1 98.94 74 TYR A N 1
ATOM 588 C CA . TYR A 1 74 ? -7.938 -6.762 9.156 1 98.94 74 TYR A CA 1
ATOM 589 C C . TYR A 1 74 ? -6.715 -6.805 10.07 1 98.94 74 TYR A C 1
ATOM 591 O O . TYR A 1 74 ? -6.16 -7.879 10.32 1 98.94 74 TYR A O 1
ATOM 599 N N . ALA A 1 75 ? -6.277 -5.594 10.469 1 98.81 75 ALA A N 1
ATOM 600 C CA . ALA A 1 75 ? -5.07 -5.508 11.289 1 98.81 75 ALA A CA 1
ATOM 601 C C . ALA A 1 75 ? -5.207 -6.34 12.562 1 98.81 75 ALA A C 1
ATOM 603 O O . ALA A 1 75 ? -4.277 -7.047 12.953 1 98.81 75 ALA A O 1
ATOM 604 N N . CYS A 1 76 ? -6.383 -6.258 13.195 1 98.88 76 CYS A N 1
ATOM 605 C CA . CYS A 1 76 ? -6.609 -7.039 14.398 1 98.88 76 CYS A CA 1
ATOM 606 C C . CYS A 1 76 ? -6.602 -8.531 14.094 1 98.88 76 CYS A C 1
ATOM 608 O O . CYS A 1 76 ? -6.008 -9.32 14.828 1 98.88 76 CYS A O 1
ATOM 610 N N . ALA A 1 77 ? -7.207 -8.922 13.023 1 98.81 77 ALA A N 1
ATOM 611 C CA . ALA A 1 77 ? -7.207 -10.328 12.625 1 98.81 77 ALA A CA 1
ATOM 612 C C . ALA A 1 77 ? -5.789 -10.82 12.359 1 98.81 77 ALA A C 1
ATOM 614 O O . ALA A 1 77 ? -5.402 -11.898 12.805 1 98.81 77 ALA A O 1
ATOM 615 N N . ARG A 1 78 ? -5.023 -10.039 11.641 1 98.69 78 ARG A N 1
ATOM 616 C CA . ARG A 1 78 ? -3.656 -10.391 11.273 1 98.69 78 ARG A CA 1
ATOM 617 C C . ARG A 1 78 ? -2.783 -10.555 12.516 1 98.69 78 ARG A C 1
ATOM 619 O O . ARG A 1 78 ? -1.873 -11.391 12.531 1 98.69 78 ARG A O 1
ATOM 626 N N . LEU A 1 79 ? -3.055 -9.75 13.5 1 98.56 79 LEU A N 1
ATOM 627 C CA . LEU A 1 79 ? -2.26 -9.773 14.719 1 98.56 79 LEU A CA 1
ATOM 628 C C . LEU A 1 79 ? -2.896 -10.688 15.766 1 98.56 79 LEU A C 1
ATOM 630 O O . LEU A 1 79 ? -2.428 -10.75 16.906 1 98.56 79 LEU A O 1
ATOM 634 N N . ASN A 1 80 ? -4.008 -11.367 15.414 1 98.31 80 ASN A N 1
ATOM 635 C CA . ASN A 1 80 ? -4.742 -12.273 16.297 1 98.31 80 ASN A CA 1
ATOM 636 C C . ASN A 1 80 ? -5.223 -11.555 17.562 1 98.31 80 ASN A C 1
ATOM 638 O O . ASN A 1 80 ? -5.059 -12.062 18.672 1 98.31 80 ASN A O 1
ATOM 642 N N . LEU A 1 81 ? -5.691 -10.344 17.391 1 98.62 81 LEU A N 1
ATOM 643 C CA . LEU A 1 81 ? -6.266 -9.57 18.484 1 98.62 81 LEU A CA 1
ATOM 644 C C . LEU A 1 81 ? -7.785 -9.703 18.516 1 98.62 81 LEU A C 1
ATOM 646 O O . LEU A 1 81 ? -8.445 -9.555 17.484 1 98.62 81 LEU A O 1
ATOM 650 N N . PRO A 1 82 ? -8.375 -10.008 19.594 1 97.44 82 PRO A N 1
ATOM 651 C CA . PRO A 1 82 ? -9.828 -10.156 19.703 1 97.44 82 PRO A CA 1
ATOM 652 C C . PRO A 1 82 ? -10.562 -8.82 19.656 1 97.44 82 PRO A C 1
ATOM 654 O O . PRO A 1 82 ? -10.883 -8.25 20.703 1 97.44 82 PRO A O 1
ATOM 657 N N . LEU A 1 83 ? -10.883 -8.414 18.531 1 98.19 83 LEU A N 1
ATOM 658 C CA . LEU A 1 83 ? -11.578 -7.148 18.359 1 98.19 83 LEU A CA 1
ATOM 659 C C . LEU A 1 83 ? -13.078 -7.312 18.594 1 98.19 83 LEU A C 1
ATOM 661 O O . LEU A 1 83 ? -13.812 -7.73 17.688 1 98.19 83 LEU A O 1
ATOM 665 N N . GLY A 1 84 ? -13.508 -7.02 19.766 1 98.12 84 GLY A N 1
ATOM 666 C CA . GLY A 1 84 ? -14.938 -6.969 20.047 1 98.12 84 GLY A CA 1
ATOM 667 C C . GLY A 1 84 ? -15.562 -5.633 19.719 1 98.12 84 GLY A C 1
ATOM 668 O O . GLY A 1 84 ? -14.867 -4.676 19.375 1 98.12 84 GLY A O 1
ATOM 669 N N . ASN A 1 85 ? -16.859 -5.539 19.875 1 98.19 85 ASN A N 1
ATOM 670 C CA . ASN A 1 85 ? -17.609 -4.336 19.547 1 98.19 85 ASN A CA 1
ATOM 671 C C . ASN A 1 85 ? -17.125 -3.135 20.359 1 98.19 85 ASN A C 1
ATOM 673 O O . ASN A 1 85 ? -17 -2.029 19.828 1 98.19 85 ASN A O 1
ATOM 677 N N . HIS A 1 86 ? -16.875 -3.363 21.609 1 97.88 86 HIS A N 1
ATOM 678 C CA . HIS A 1 86 ? -16.438 -2.283 22.484 1 97.88 86 HIS A CA 1
ATOM 679 C C . HIS A 1 86 ? -15.078 -1.744 22.047 1 97.88 86 HIS A C 1
ATOM 681 O O . HIS A 1 86 ? -14.891 -0.529 21.969 1 97.88 86 HIS A O 1
ATOM 687 N N . ALA A 1 87 ? -14.156 -2.641 21.812 1 98.12 87 ALA A N 1
ATOM 688 C CA . ALA A 1 87 ? -12.812 -2.234 21.391 1 98.12 87 ALA A CA 1
ATOM 689 C C . ALA A 1 87 ? -12.852 -1.49 20.062 1 98.12 87 ALA A C 1
ATOM 691 O O . ALA A 1 87 ? -12.18 -0.468 19.891 1 98.12 87 ALA A O 1
ATOM 692 N N . GLU A 1 88 ? -13.578 -2.047 19.109 1 98.62 88 GLU A N 1
ATOM 693 C CA . GLU A 1 88 ? -13.719 -1.382 17.828 1 98.62 88 GLU A CA 1
ATOM 694 C C . GLU A 1 88 ? -14.281 0.028 17.984 1 98.62 88 GLU A C 1
ATOM 696 O O . GLU A 1 88 ? -13.734 0.987 17.438 1 98.62 88 GLU A O 1
ATOM 701 N N . ALA A 1 89 ? -15.352 0.143 18.734 1 98.38 89 ALA A N 1
ATOM 702 C CA . ALA A 1 89 ? -15.977 1.446 18.953 1 98.38 89 ALA A CA 1
ATOM 703 C C . ALA A 1 89 ? -15.008 2.416 19.625 1 98.38 89 ALA A C 1
ATOM 705 O O . ALA A 1 89 ? -14.953 3.594 19.266 1 98.38 89 ALA A O 1
ATOM 706 N N . THR A 1 90 ? -14.273 1.914 20.594 1 97.5 90 THR A N 1
ATOM 707 C CA . THR A 1 90 ? -13.328 2.734 21.328 1 97.5 90 THR A CA 1
ATOM 708 C C . THR A 1 90 ? -12.219 3.248 20.422 1 97.5 90 THR A C 1
ATOM 710 O O . THR A 1 90 ? -11.898 4.438 20.422 1 97.5 90 THR A O 1
ATOM 713 N N . LEU A 1 91 ? -11.656 2.402 19.609 1 98.12 91 LEU A N 1
ATOM 714 C CA . LEU A 1 91 ? -10.578 2.787 18.719 1 98.12 91 LEU A CA 1
ATOM 715 C C . LEU A 1 91 ? -11.086 3.725 17.625 1 98.12 91 LEU A C 1
ATOM 717 O O . LEU A 1 91 ? -10.414 4.699 17.266 1 98.12 91 LEU A O 1
ATOM 721 N N . MET A 1 92 ? -12.25 3.418 17.125 1 98.19 92 MET A N 1
ATOM 722 C CA . MET A 1 92 ? -12.812 4.266 16.078 1 98.19 92 MET A CA 1
ATOM 723 C C . MET A 1 92 ? -13.172 5.641 16.625 1 98.19 92 MET A C 1
ATOM 725 O O . MET A 1 92 ? -13.055 6.648 15.914 1 98.19 92 MET A O 1
ATOM 729 N N . ARG A 1 93 ? -13.586 5.73 17.875 1 96.5 93 ARG A N 1
ATOM 730 C CA . ARG A 1 93 ? -13.836 7.02 18.5 1 96.5 93 ARG A CA 1
ATOM 731 C C . ARG A 1 93 ? -12.539 7.809 18.656 1 96.5 93 ARG A C 1
ATOM 733 O O . ARG A 1 93 ? -12.516 9.023 18.438 1 96.5 93 ARG A O 1
ATOM 740 N N . GLU A 1 94 ? -11.539 7.082 19.094 1 95.69 94 GLU A N 1
ATOM 741 C CA . GLU A 1 94 ? -10.242 7.738 19.203 1 95.69 94 GLU A CA 1
ATOM 742 C C . GLU A 1 94 ? -9.805 8.297 17.844 1 95.69 94 GLU A C 1
ATOM 744 O O . GLU A 1 94 ? -9.297 9.422 17.766 1 95.69 94 GLU A O 1
ATOM 749 N N . TYR A 1 95 ? -10.023 7.559 16.812 1 96.19 95 TYR A N 1
ATOM 750 C CA . TYR A 1 95 ? -9.633 7.984 15.469 1 96.19 95 TYR A CA 1
ATOM 751 C C . TYR A 1 95 ? -10.453 9.195 15.023 1 96.19 95 TYR A C 1
ATOM 753 O O . TYR A 1 95 ? -9.938 10.078 14.336 1 96.19 95 TYR A O 1
ATOM 761 N N . ALA A 1 96 ? -11.656 9.281 15.406 1 95.25 96 ALA A N 1
ATOM 762 C CA . ALA A 1 96 ? -12.555 10.367 15.023 1 95.25 96 ALA A CA 1
ATOM 763 C C . ALA A 1 96 ? -12.148 11.68 15.695 1 95.25 96 ALA A C 1
ATOM 765 O O . ALA A 1 96 ? -12.359 12.758 15.141 1 95.25 96 ALA A O 1
ATOM 766 N N . CYS A 1 97 ? -11.57 11.539 16.906 1 93.75 97 CYS A N 1
ATOM 767 C CA . CYS A 1 97 ? -11.281 12.719 17.719 1 93.75 97 CYS A CA 1
ATOM 768 C C . CYS A 1 97 ? -9.789 12.859 17.969 1 93.75 97 CYS A C 1
ATOM 770 O O . CYS A 1 97 ? -9.359 13.023 19.109 1 93.75 97 CYS A O 1
ATOM 772 N N . LEU A 1 98 ? -9.078 12.859 16.922 1 91.25 98 LEU A N 1
ATOM 773 C CA . LEU A 1 98 ? -7.629 12.984 17.016 1 91.25 98 LEU A CA 1
ATOM 774 C C . LEU A 1 98 ? -7.23 14.391 17.453 1 91.25 98 LEU A C 1
ATOM 776 O O . LEU A 1 98 ? -7.852 15.375 17.031 1 91.25 98 LEU A O 1
ATOM 780 N N . SER A 1 99 ? -6.207 14.469 18.219 1 91 99 SER A N 1
ATOM 781 C CA . SER A 1 99 ? -5.68 15.766 18.625 1 91 99 SER A CA 1
ATOM 782 C C . SER A 1 99 ? -4.789 16.359 17.547 1 91 99 SER A C 1
ATOM 784 O O . SER A 1 99 ? -4.227 15.641 16.734 1 91 99 SER A O 1
ATOM 786 N N . ALA A 1 100 ? -4.73 17.672 17.547 1 94.25 100 ALA A N 1
ATOM 787 C CA . ALA A 1 100 ? -3.727 18.344 16.734 1 94.25 100 ALA A CA 1
ATOM 788 C C . ALA A 1 100 ? -2.336 18.188 17.344 1 94.25 100 ALA A C 1
ATOM 790 O O . ALA A 1 100 ? -2.195 18.047 18.562 1 94.25 100 ALA A O 1
ATOM 791 N N . PHE A 1 101 ? -1.285 18.188 16.469 1 94.75 101 PHE A N 1
ATOM 792 C CA . PHE A 1 101 ? 0.049 18.422 17 1 94.75 101 PHE A CA 1
ATOM 793 C C . PHE A 1 101 ? 0.118 19.797 17.688 1 94.75 101 PHE A C 1
ATOM 795 O O . PHE A 1 101 ? -0.487 20.75 17.219 1 94.75 101 PHE A O 1
ATOM 802 N N . PRO A 1 102 ? 0.859 19.938 18.734 1 93.75 102 PRO A N 1
ATOM 803 C CA . PRO A 1 102 ? 0.792 21.125 19.594 1 93.75 102 PRO A CA 1
ATOM 804 C C . PRO A 1 102 ? 1.1 22.422 18.828 1 93.75 102 PRO A C 1
ATOM 806 O O . PRO A 1 102 ? 0.556 23.484 19.156 1 93.75 102 PRO A O 1
ATOM 809 N N . GLU A 1 103 ? 1.879 22.375 17.844 1 97 103 GLU A N 1
ATOM 810 C CA . GLU A 1 103 ? 2.318 23.578 17.141 1 97 103 GLU A CA 1
ATOM 811 C C . GLU A 1 103 ? 1.333 23.969 16.047 1 97 103 GLU A C 1
ATOM 813 O O . GLU A 1 103 ? 1.392 25.078 15.516 1 97 103 GLU A O 1
ATOM 818 N N . ASN A 1 104 ? 0.379 23.125 15.648 1 98.06 104 ASN A N 1
ATOM 819 C CA . ASN A 1 104 ? -0.383 23.281 14.414 1 98.06 104 ASN A CA 1
ATOM 820 C C . ASN A 1 104 ? -1.343 24.453 14.484 1 98.06 104 ASN A C 1
ATOM 822 O O . ASN A 1 104 ? -1.352 25.312 13.594 1 98.06 104 ASN A O 1
ATOM 826 N N . VAL A 1 105 ? -2.129 24.562 15.586 1 98.06 105 VAL A N 1
ATOM 827 C CA . VAL A 1 105 ? -3.16 25.594 15.648 1 98.06 105 VAL A CA 1
ATOM 828 C C . VAL A 1 105 ? -2.51 26.969 15.695 1 98.06 105 VAL A C 1
ATOM 830 O O . VAL A 1 105 ? -2.875 27.859 14.93 1 98.06 105 VAL A O 1
ATOM 833 N N . PRO A 1 106 ? -1.448 27.156 16.547 1 98.25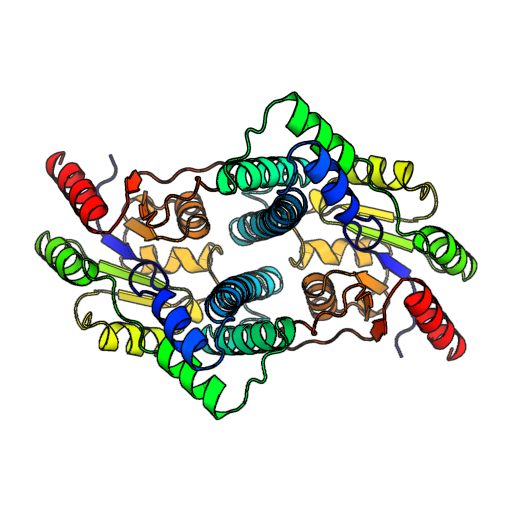 106 PRO A N 1
ATOM 834 C CA . PRO A 1 106 ? -0.778 28.453 16.531 1 98.25 106 PRO A CA 1
ATOM 835 C C . PRO A 1 106 ? -0.218 28.828 15.164 1 98.25 106 PRO A C 1
ATOM 837 O O . PRO A 1 106 ? -0.342 29.969 14.734 1 98.25 106 PRO A O 1
ATOM 840 N N . VAL A 1 107 ? 0.372 27.922 14.43 1 98.69 107 VAL A N 1
ATOM 841 C CA . VAL A 1 107 ? 0.967 28.188 13.125 1 98.69 107 VAL A CA 1
ATOM 842 C C . VAL A 1 107 ? -0.131 28.516 12.109 1 98.69 107 VAL A C 1
ATOM 844 O O . VAL A 1 107 ? 0.017 29.422 11.297 1 98.69 107 VAL A O 1
ATOM 847 N N . LEU A 1 108 ? -1.243 27.797 12.148 1 98.75 108 LEU A N 1
ATOM 848 C CA . LEU A 1 108 ? -2.365 28.062 11.258 1 98.75 108 LEU A CA 1
ATOM 849 C C . LEU A 1 108 ? -2.875 29.484 11.445 1 98.75 108 LEU A C 1
ATOM 851 O O . LEU A 1 108 ? -3.158 30.188 10.469 1 98.75 108 LEU A O 1
ATOM 855 N N . ARG A 1 109 ? -2.99 29.906 12.68 1 98.38 109 ARG A N 1
ATOM 856 C CA . ARG A 1 109 ? -3.453 31.266 12.969 1 98.38 109 ARG A CA 1
ATOM 857 C C . ARG A 1 109 ? -2.49 32.312 12.414 1 98.38 109 ARG A C 1
ATOM 859 O O . ARG A 1 109 ? -2.918 33.312 11.867 1 98.38 109 ARG A O 1
ATOM 866 N N . GLN A 1 110 ? -1.229 32.031 12.547 1 98.19 110 GLN A N 1
ATOM 867 C CA . GLN A 1 110 ? -0.226 32.938 12.023 1 98.19 110 GLN A CA 1
ATOM 868 C C . GLN A 1 110 ? -0.301 33.031 10.5 1 98.19 110 GLN A C 1
ATOM 870 O O . GLN A 1 110 ? -0.173 34.094 9.922 1 98.19 110 GLN A O 1
ATOM 875 N N . LEU A 1 111 ? -0.473 31.906 9.844 1 98.25 111 LEU A N 1
ATOM 876 C CA . LEU A 1 111 ? -0.618 31.906 8.391 1 98.25 111 LEU A CA 1
ATOM 877 C C . LEU A 1 111 ? -1.833 32.719 7.961 1 98.25 111 LEU A C 1
ATOM 879 O O . LEU A 1 111 ? -1.773 33.469 6.973 1 98.25 111 LEU A O 1
ATOM 883 N N . ARG A 1 112 ? -2.92 32.625 8.703 1 97.5 112 ARG A N 1
ATOM 884 C CA . ARG A 1 112 ? -4.113 33.406 8.422 1 97.5 112 ARG A CA 1
ATOM 885 C C . ARG A 1 112 ? -3.832 34.906 8.586 1 97.5 112 ARG A C 1
ATOM 887 O O . ARG A 1 112 ? -4.293 35.719 7.785 1 97.5 112 ARG A O 1
ATOM 894 N N . GLU A 1 113 ? -3.105 35.188 9.602 1 96.56 113 GLU A N 1
ATOM 895 C CA . GLU A 1 113 ? -2.76 36.562 9.867 1 96.56 113 GLU A CA 1
ATOM 896 C C . GLU A 1 113 ? -1.929 37.156 8.727 1 96.56 113 GLU A C 1
ATOM 898 O O . GLU A 1 113 ? -1.94 38.375 8.508 1 96.56 113 GLU A O 1
ATOM 903 N N . MET A 1 114 ? -1.263 36.375 8.023 1 95.62 114 MET A N 1
ATOM 904 C CA . MET A 1 114 ? -0.462 36.781 6.879 1 95.62 114 MET A CA 1
ATOM 905 C C . MET A 1 114 ? -1.34 37 5.648 1 95.62 114 MET A C 1
ATOM 907 O O . MET A 1 114 ? -0.846 37.375 4.586 1 95.62 114 MET A O 1
ATOM 911 N N . GLY A 1 115 ? -2.598 36.688 5.805 1 95.81 115 GLY A N 1
ATOM 912 C CA . GLY A 1 115 ? -3.547 36.938 4.727 1 95.81 115 GLY A CA 1
ATOM 913 C C . GLY A 1 115 ? -3.639 35.781 3.752 1 95.81 115 GLY A C 1
ATOM 914 O O . GLY A 1 115 ? -4.145 35.938 2.639 1 95.81 115 GLY A O 1
ATOM 915 N N . LEU A 1 116 ? -3.121 34.656 4.109 1 97.19 116 LEU A N 1
ATOM 916 C CA . LEU A 1 116 ? -3.139 33.469 3.225 1 97.19 116 LEU A CA 1
ATOM 917 C C . LEU A 1 116 ? -4.398 32.656 3.445 1 97.19 116 LEU A C 1
ATOM 919 O O . LEU A 1 116 ? -4.68 32.219 4.57 1 97.19 116 LEU A O 1
ATOM 923 N N . PRO A 1 117 ? -5.207 32.438 2.355 1 98.5 117 PRO A N 1
ATOM 924 C CA . PRO A 1 117 ? -6.281 31.453 2.486 1 98.5 117 PRO A CA 1
ATOM 925 C C . PRO A 1 117 ? -5.766 30.062 2.826 1 98.5 117 PRO A C 1
ATOM 927 O O . PRO A 1 117 ? -4.719 29.641 2.32 1 98.5 117 PRO A O 1
ATOM 930 N N . LEU A 1 118 ? -6.473 29.391 3.713 1 98.88 118 LEU A N 1
ATOM 931 C CA . LEU A 1 118 ? -6.074 28.062 4.152 1 98.88 118 LEU A CA 1
ATOM 932 C C . LEU A 1 118 ? -7.133 27.016 3.777 1 98.88 118 LEU A C 1
ATOM 934 O O . LEU A 1 118 ? -8.328 27.328 3.77 1 98.88 118 LEU A O 1
ATOM 938 N N . GLY A 1 119 ? -6.723 25.797 3.455 1 98.94 119 GLY A N 1
ATOM 939 C CA . GLY A 1 119 ? -7.648 24.703 3.215 1 98.94 119 GLY A CA 1
ATOM 940 C C . GLY A 1 119 ? -7.098 23.359 3.643 1 98.94 119 GLY A C 1
ATOM 941 O O . GLY A 1 119 ? -5.922 23.234 4.004 1 98.94 119 GLY A O 1
ATOM 942 N N . ILE A 1 120 ? -7.984 22.406 3.715 1 98.94 120 ILE A N 1
ATOM 943 C CA . ILE A 1 120 ? -7.656 21 3.871 1 98.94 120 ILE A CA 1
ATOM 944 C C . ILE A 1 120 ? -8.016 20.25 2.596 1 98.94 120 ILE A C 1
ATOM 946 O O . ILE A 1 120 ? -9.055 20.5 1.986 1 98.94 120 ILE A O 1
ATOM 950 N N . LEU A 1 121 ? -7.164 19.438 2.123 1 98.94 121 LEU A N 1
ATOM 951 C CA . LEU A 1 121 ? -7.457 18.406 1.133 1 98.94 121 LEU A CA 1
ATOM 952 C C . LEU A 1 121 ? -7.133 17.016 1.682 1 98.94 121 LEU A C 1
ATOM 954 O O . LEU A 1 121 ? -5.969 16.703 1.943 1 98.94 121 LEU A O 1
ATOM 958 N N . SER A 1 122 ? -8.203 16.172 1.841 1 98.88 122 SER A N 1
ATOM 959 C CA . SER A 1 122 ? -8.008 14.961 2.627 1 98.88 122 SER A CA 1
ATOM 960 C C . SER A 1 122 ? -8.75 13.781 2.008 1 98.88 122 SER A C 1
ATOM 962 O O . SER A 1 122 ? -9.805 13.953 1.39 1 98.88 122 SER A O 1
ATOM 964 N N . ASN A 1 123 ? -8.18 12.586 2.217 1 98.69 123 ASN A N 1
ATOM 965 C CA . ASN A 1 123 ? -8.867 11.328 1.937 1 98.69 123 ASN A CA 1
ATOM 966 C C . ASN A 1 123 ? -10.102 11.164 2.809 1 98.69 123 ASN A C 1
ATOM 968 O O . ASN A 1 123 ? -11.023 10.414 2.457 1 98.69 123 ASN A O 1
ATOM 972 N N . GLY A 1 124 ? -10.141 11.852 3.939 1 98.69 124 GLY A N 1
ATOM 973 C CA . GLY A 1 124 ? -11.25 11.711 4.875 1 98.69 124 GLY A CA 1
ATOM 974 C C . GLY A 1 124 ? -12.578 12.172 4.297 1 98.69 124 GLY A C 1
ATOM 975 O O . GLY A 1 124 ? -12.633 13.164 3.57 1 98.69 124 GLY A O 1
ATOM 976 N N . ASN A 1 125 ? -13.594 11.383 4.586 1 98.81 125 ASN A N 1
ATOM 977 C CA . ASN A 1 125 ? -14.914 11.82 4.145 1 98.81 125 ASN A CA 1
ATOM 978 C C . ASN A 1 125 ? -15.43 12.984 4.988 1 98.81 125 ASN A C 1
ATOM 980 O O . ASN A 1 125 ? -14.922 13.234 6.082 1 98.81 125 ASN A O 1
ATOM 984 N N . PRO A 1 126 ? -16.438 13.734 4.492 1 98.56 126 PRO A N 1
ATOM 985 C CA . PRO A 1 126 ? -16.812 15.023 5.09 1 98.56 126 PRO A CA 1
ATOM 986 C C . PRO A 1 126 ? -17.156 14.906 6.574 1 98.56 126 PRO A C 1
ATOM 988 O O . PRO A 1 126 ? -16.672 15.711 7.383 1 98.56 126 PRO A O 1
ATOM 991 N N . GLN A 1 127 ? -17.844 13.914 7.004 1 97.88 127 GLN A N 1
ATOM 992 C CA . GLN A 1 127 ? -18.234 13.773 8.398 1 97.88 127 GLN A CA 1
ATOM 993 C C . GLN A 1 127 ? -17.031 13.578 9.305 1 97.88 127 GLN A C 1
ATOM 995 O O . GLN A 1 127 ? -16.938 14.188 10.367 1 97.88 127 GLN A O 1
ATOM 1000 N N . MET A 1 128 ? -16.109 12.758 8.852 1 96.94 128 MET A N 1
ATOM 1001 C CA . MET A 1 128 ? -14.867 12.523 9.594 1 96.94 128 MET A CA 1
ATOM 1002 C C . MET A 1 128 ? -14.078 13.82 9.758 1 96.94 128 MET A C 1
ATOM 1004 O O . MET A 1 128 ? -13.555 14.094 10.836 1 96.94 128 MET A O 1
ATOM 1008 N N . LEU A 1 129 ? -14 14.578 8.695 1 98.31 129 LEU A N 1
ATOM 1009 C CA . LEU A 1 129 ? -13.203 15.797 8.703 1 98.31 129 LEU A CA 1
ATOM 1010 C C . LEU A 1 129 ? -13.844 16.859 9.602 1 98.31 129 LEU A C 1
ATOM 1012 O O . LEU A 1 129 ? -13.141 17.578 10.305 1 98.31 129 LEU A O 1
ATOM 1016 N N . GLU A 1 130 ? -15.133 16.922 9.555 1 98.12 130 GLU A N 1
ATOM 1017 C CA . GLU A 1 130 ? -15.844 17.859 10.414 1 98.12 130 GLU A CA 1
ATOM 1018 C C . GLU A 1 130 ? -15.57 17.578 11.891 1 98.12 130 GLU A C 1
ATOM 1020 O O . GLU A 1 130 ? -15.242 18.5 12.64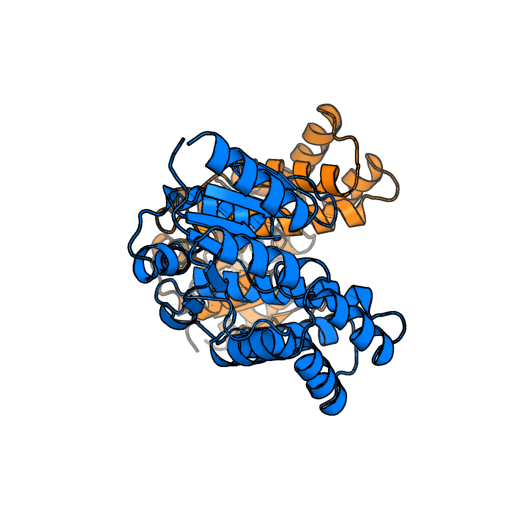8 1 98.12 130 GLU A O 1
ATOM 1025 N N . ILE A 1 131 ? -15.656 16.359 12.273 1 97.56 131 ILE A N 1
ATOM 1026 C CA . ILE A 1 131 ? -15.43 15.945 13.656 1 97.56 131 ILE A CA 1
ATOM 1027 C C . ILE A 1 131 ? -13.977 16.203 14.039 1 97.56 131 ILE A C 1
ATOM 1029 O O . ILE A 1 131 ? -13.703 16.75 15.117 1 97.56 131 ILE A O 1
ATOM 1033 N N . ALA A 1 132 ? -13.07 15.859 13.195 1 96.62 132 ALA A N 1
ATOM 1034 C CA . ALA A 1 132 ? -11.641 16.016 13.484 1 96.62 132 ALA A CA 1
ATOM 1035 C C . ALA A 1 132 ? -11.273 17.484 13.641 1 96.62 132 ALA A C 1
ATOM 1037 O O . ALA A 1 132 ? -10.555 17.859 14.578 1 96.62 132 ALA A O 1
ATOM 1038 N N . VAL A 1 133 ? -11.758 18.344 12.742 1 97.94 133 VAL A N 1
ATOM 1039 C CA . VAL A 1 133 ? -11.469 19.766 12.766 1 97.94 133 VAL A CA 1
ATOM 1040 C C . VAL A 1 133 ? -11.992 20.391 14.07 1 97.94 133 VAL A C 1
ATOM 1042 O O . VAL A 1 133 ? -11.273 21.141 14.734 1 97.94 133 VAL A O 1
ATOM 1045 N N . LYS A 1 134 ? -13.164 20.016 14.438 1 97 134 LYS A N 1
ATOM 1046 C CA . LYS A 1 134 ? -13.781 20.531 15.664 1 97 134 LYS A CA 1
ATOM 1047 C C . LYS A 1 134 ? -13.031 20.031 16.891 1 97 134 LYS A C 1
ATOM 1049 O O . LYS A 1 134 ? -12.68 20.828 17.766 1 97 134 LYS A O 1
ATOM 1054 N N . SER A 1 135 ? -12.75 18.812 16.938 1 94.62 135 SER A N 1
ATOM 1055 C CA . SER A 1 135 ? -12.109 18.203 18.094 1 94.62 135 SER A CA 1
ATOM 1056 C C . SER A 1 135 ? -10.695 18.734 18.281 1 94.62 135 SER A C 1
ATOM 1058 O O . SER A 1 135 ? -10.211 18.812 19.422 1 94.62 135 SER A O 1
ATOM 1060 N N . ALA A 1 136 ? -10.055 19.109 17.203 1 94.88 136 ALA A N 1
ATOM 1061 C CA . ALA A 1 136 ? -8.664 19.547 17.25 1 94.88 136 ALA A CA 1
ATOM 1062 C C . ALA A 1 136 ? -8.578 21.047 17.516 1 94.88 136 ALA A C 1
ATOM 1064 O O . ALA A 1 136 ? -7.488 21.625 17.531 1 94.88 136 ALA A O 1
ATOM 1065 N N . GLY A 1 137 ? -9.734 21.703 17.656 1 95.25 137 GLY A N 1
ATOM 1066 C CA . GLY A 1 137 ? -9.75 23.125 17.938 1 95.25 137 GLY A CA 1
ATOM 1067 C C . GLY A 1 137 ? -9.445 23.969 16.719 1 95.25 137 GLY A C 1
ATOM 1068 O O . GLY A 1 137 ? -8.867 25.062 16.844 1 95.25 137 GLY A O 1
ATOM 1069 N N . MET A 1 138 ? -9.797 23.516 15.523 1 97.5 138 MET A N 1
ATOM 1070 C CA . MET A 1 138 ? -9.406 24.203 14.297 1 97.5 138 MET A CA 1
ATOM 1071 C C . MET A 1 138 ? -10.617 24.797 13.602 1 97.5 138 MET A C 1
ATOM 1073 O O . MET A 1 138 ? -10.523 25.234 12.453 1 97.5 138 MET A O 1
ATOM 1077 N N . SER A 1 139 ? -11.734 24.812 14.328 1 97.12 139 SER A N 1
ATOM 1078 C CA . SER A 1 139 ? -12.945 25.375 13.742 1 97.12 139 SER A CA 1
ATOM 1079 C C . SER A 1 139 ? -12.734 26.812 13.297 1 97.12 139 SER A C 1
ATOM 1081 O O . SER A 1 139 ? -12.164 27.625 14.039 1 97.12 139 SER A O 1
ATOM 1083 N N . GLY A 1 140 ? -13.125 27.062 12.023 1 97.12 140 GLY A N 1
ATOM 1084 C CA . GLY A 1 140 ? -13.109 28.438 11.531 1 97.12 140 GLY A CA 1
ATOM 1085 C C . GLY A 1 140 ? -11.773 28.844 10.945 1 97.12 140 GLY A C 1
ATOM 1086 O O . GLY A 1 140 ? -11.625 29.953 10.438 1 97.12 140 GLY A O 1
ATOM 1087 N N . LEU A 1 141 ? -10.852 27.938 10.875 1 98.31 141 LEU A N 1
ATOM 1088 C CA . LEU A 1 141 ? -9.508 28.312 10.445 1 98.31 141 LEU A CA 1
ATOM 1089 C C . LEU A 1 141 ? -9.344 28.109 8.945 1 98.31 141 LEU A C 1
ATOM 1091 O O . LEU A 1 141 ? -8.398 28.625 8.344 1 98.31 141 LEU A O 1
ATOM 1095 N N . PHE A 1 142 ? -10.227 27.391 8.32 1 98.81 142 PHE A N 1
ATOM 1096 C CA . PHE A 1 142 ? -10.023 26.984 6.934 1 98.81 142 PHE A CA 1
ATOM 1097 C C . PHE A 1 142 ? -11.078 27.609 6.031 1 98.81 142 PHE A C 1
ATOM 1099 O O . PHE A 1 142 ? -12.266 27.625 6.375 1 98.81 142 PHE A O 1
ATOM 1106 N N . ASP A 1 143 ? -10.672 28.109 4.926 1 98.88 143 ASP A N 1
ATOM 1107 C CA . ASP A 1 143 ? -11.594 28.594 3.904 1 98.88 143 ASP A CA 1
ATOM 1108 C C . ASP A 1 143 ? -12.297 27.438 3.197 1 98.88 143 ASP A C 1
ATOM 1110 O O . ASP A 1 143 ? -13.453 27.562 2.789 1 98.88 143 ASP A O 1
ATOM 1114 N N . HIS A 1 144 ? -11.586 26.359 3.002 1 98.81 144 HIS A N 1
ATOM 1115 C CA . HIS A 1 144 ? -12.125 25.156 2.377 1 98.81 144 HIS A CA 1
ATOM 1116 C C . HIS A 1 144 ? -11.664 23.906 3.105 1 98.81 144 HIS A C 1
ATOM 1118 O O . HIS A 1 144 ? -10.5 23.797 3.502 1 98.81 144 HIS A O 1
ATOM 1124 N N . VAL A 1 145 ? -12.594 23 3.379 1 98.88 145 VAL A N 1
ATOM 1125 C CA . VAL A 1 145 ? -12.297 21.625 3.793 1 98.88 145 VAL A CA 1
ATOM 1126 C C . VAL A 1 145 ? -12.727 20.656 2.699 1 98.88 145 VAL A C 1
ATOM 1128 O O . VAL A 1 145 ? -13.922 20.375 2.533 1 98.88 145 VAL A O 1
ATOM 1131 N N . LEU A 1 146 ? -11.734 20.172 1.929 1 98.94 146 LEU A N 1
ATOM 1132 C CA . LEU A 1 146 ? -11.984 19.391 0.719 1 98.94 146 LEU A CA 1
ATOM 1133 C C . LEU A 1 146 ? -11.773 17.906 0.973 1 98.94 146 LEU A C 1
ATOM 1135 O O . LEU A 1 146 ? -10.734 17.5 1.506 1 98.94 146 LEU A O 1
ATOM 1139 N N . SER A 1 147 ? -12.812 17.156 0.673 1 98.94 147 SER A N 1
ATOM 1140 C CA . SER A 1 147 ? -12.82 15.695 0.778 1 98.94 147 SER A CA 1
ATOM 1141 C C . SER A 1 147 ? -12.773 15.039 -0.599 1 98.94 147 SER A C 1
ATOM 1143 O O . SER A 1 147 ? -13.492 15.453 -1.513 1 98.94 147 SER A O 1
ATOM 1145 N N . VAL A 1 148 ? -11.977 13.961 -0.661 1 98.94 148 VAL A N 1
ATOM 1146 C CA . VAL A 1 148 ? -11.883 13.242 -1.931 1 98.94 148 VAL A CA 1
ATOM 1147 C C . VAL A 1 148 ? -13.203 12.539 -2.219 1 98.94 148 VAL A C 1
ATOM 1149 O O . VAL A 1 148 ? -13.43 12.062 -3.334 1 98.94 148 VAL A O 1
ATOM 1152 N N . ASP A 1 149 ? -14.07 12.492 -1.2 1 98.88 149 ASP A N 1
ATOM 1153 C CA . ASP A 1 149 ? -15.398 11.914 -1.379 1 98.88 149 ASP A CA 1
ATOM 1154 C C . ASP A 1 149 ? -16.094 12.508 -2.596 1 98.88 149 ASP A C 1
ATOM 1156 O O . ASP A 1 149 ? -16.859 11.82 -3.281 1 98.88 149 ASP A O 1
ATOM 1160 N N . ALA A 1 150 ? -15.836 13.719 -2.883 1 98.81 150 ALA A N 1
ATOM 1161 C CA . ALA A 1 150 ? -16.5 14.453 -3.959 1 98.81 150 ALA A CA 1
ATOM 1162 C C . ALA A 1 150 ? -16.156 13.852 -5.32 1 98.81 150 ALA A C 1
ATOM 1164 O O . ALA A 1 150 ? -16.938 13.961 -6.27 1 98.81 150 ALA A O 1
ATOM 1165 N N . VAL A 1 151 ? -15 13.203 -5.461 1 98.81 151 VAL A N 1
ATOM 1166 C CA . VAL A 1 151 ? -14.586 12.664 -6.754 1 98.81 151 VAL A CA 1
ATOM 1167 C C . VAL A 1 151 ? -14.516 11.141 -6.684 1 98.81 151 VAL A C 1
ATOM 1169 O O . VAL A 1 151 ? -14.266 10.477 -7.695 1 98.81 151 VAL A O 1
ATOM 1172 N N . ARG A 1 152 ? -14.656 10.555 -5.508 1 98.88 152 ARG A N 1
ATOM 1173 C CA . ARG A 1 152 ? -14.711 9.117 -5.254 1 98.88 152 ARG A CA 1
ATOM 1174 C C . ARG A 1 152 ? -13.43 8.43 -5.719 1 98.88 152 ARG A C 1
ATOM 1176 O O . ARG A 1 152 ? -13.469 7.297 -6.203 1 98.88 152 ARG A O 1
ATOM 1183 N N . LEU A 1 153 ? -12.32 9.133 -5.75 1 98.94 153 LEU A N 1
ATOM 1184 C CA . LEU A 1 153 ? -10.953 8.648 -5.945 1 98.94 153 LEU A CA 1
ATOM 1185 C C . LEU A 1 153 ? -10.023 9.195 -4.871 1 98.94 153 LEU A C 1
ATOM 1187 O O . LEU A 1 153 ? -10.086 10.375 -4.527 1 98.94 153 LEU A O 1
ATOM 1191 N N . TYR A 1 154 ? -9.227 8.344 -4.332 1 98.94 154 TYR A N 1
ATOM 1192 C CA . TYR A 1 154 ? -8.289 8.734 -3.281 1 98.94 154 TYR A CA 1
ATOM 1193 C C . TYR A 1 154 ? -7.004 9.297 -3.875 1 98.94 154 TYR A C 1
ATOM 1195 O O . TYR A 1 154 ? -6.727 9.102 -5.059 1 98.94 154 TYR A O 1
ATOM 1203 N N . LYS A 1 155 ? -6.285 10.125 -2.998 1 98.88 155 LYS A N 1
ATOM 1204 C CA . LYS A 1 155 ? -4.91 10.469 -3.334 1 98.88 155 LYS A CA 1
ATOM 1205 C C . LYS A 1 155 ? -4.062 9.219 -3.555 1 98.88 155 LYS A C 1
ATOM 1207 O O . LYS A 1 155 ? -4.242 8.219 -2.861 1 98.88 155 LYS A O 1
ATOM 1212 N N . THR A 1 156 ? -3.303 9.164 -4.738 1 98.81 156 THR A N 1
ATOM 1213 C CA . THR A 1 156 ? -2.701 10.273 -5.469 1 98.81 156 THR A CA 1
ATOM 1214 C C . THR A 1 156 ? -3.416 10.5 -6.797 1 98.81 156 THR A C 1
ATOM 1216 O O . THR A 1 156 ? -2.842 11.062 -7.73 1 98.81 156 THR A O 1
ATOM 1219 N N . ALA A 1 157 ? -4.59 10.031 -7.012 1 98.94 157 ALA A N 1
ATOM 1220 C CA . ALA A 1 157 ? -5.332 10.32 -8.242 1 98.94 157 ALA A CA 1
ATOM 1221 C C . ALA A 1 157 ? -5.375 11.82 -8.516 1 98.94 157 ALA A C 1
ATOM 1223 O O . ALA A 1 157 ? -5.695 12.609 -7.629 1 98.94 157 ALA A O 1
ATOM 1224 N N . PRO A 1 158 ? -5.105 12.172 -9.734 1 98.81 158 PRO A N 1
ATOM 1225 C CA . PRO A 1 158 ? -5.125 13.602 -10.078 1 98.81 158 PRO A CA 1
ATOM 1226 C C . PRO A 1 158 ? -6.457 14.266 -9.75 1 98.81 158 PRO A C 1
ATOM 1228 O O . PRO A 1 158 ? -6.484 15.43 -9.336 1 98.81 158 PRO A O 1
ATOM 1231 N N . ALA A 1 159 ? -7.551 13.539 -9.898 1 98.88 159 ALA A N 1
ATOM 1232 C CA . ALA A 1 159 ? -8.875 14.086 -9.625 1 98.88 159 ALA A CA 1
ATOM 1233 C C . ALA A 1 159 ? -8.984 14.562 -8.18 1 98.88 159 ALA A C 1
ATOM 1235 O O . ALA A 1 159 ? -9.672 15.539 -7.887 1 98.88 159 ALA A O 1
ATOM 1236 N N . ALA A 1 160 ? -8.336 13.867 -7.27 1 98.94 160 ALA A N 1
ATOM 1237 C CA . ALA A 1 160 ? -8.328 14.258 -5.859 1 98.94 160 ALA A CA 1
ATOM 1238 C C . ALA A 1 160 ? -7.633 15.602 -5.66 1 98.94 160 ALA A C 1
ATOM 1240 O O . ALA A 1 160 ? -8.18 16.5 -5.027 1 98.94 160 ALA A O 1
ATOM 1241 N N . TYR A 1 161 ? -6.461 15.781 -6.258 1 98.94 161 TYR A N 1
ATOM 1242 C CA . TYR A 1 161 ? -5.66 17 -6.086 1 98.94 161 TYR A CA 1
ATOM 1243 C C . TYR A 1 161 ? -6.305 18.172 -6.793 1 98.94 161 TYR A C 1
ATOM 1245 O O . TYR A 1 161 ? -6.199 19.312 -6.332 1 98.94 161 TYR A O 1
ATOM 1253 N N . ALA A 1 162 ? -7.02 17.922 -7.855 1 98.94 162 ALA A N 1
ATOM 1254 C CA . ALA A 1 162 ? -7.637 18.969 -8.664 1 98.94 162 ALA A CA 1
ATOM 1255 C C . ALA A 1 162 ? -8.688 19.734 -7.859 1 98.94 162 ALA A C 1
ATOM 1257 O O . ALA A 1 162 ? -9.062 20.844 -8.219 1 98.94 162 ALA A O 1
ATOM 1258 N N . LEU A 1 163 ? -9.164 19.156 -6.781 1 98.94 163 LEU A N 1
ATOM 1259 C CA . LEU A 1 163 ? -10.188 19.781 -5.949 1 98.94 163 LEU A CA 1
ATOM 1260 C C . LEU A 1 163 ? -9.703 21.125 -5.395 1 98.94 163 LEU A C 1
ATOM 1262 O O . LEU A 1 163 ? -10.484 22.062 -5.277 1 98.94 163 LEU A O 1
ATOM 1266 N N . ALA A 1 164 ? -8.414 21.203 -5.141 1 98.94 164 ALA A N 1
ATOM 1267 C CA . ALA A 1 164 ? -7.906 22.375 -4.434 1 98.94 164 ALA A CA 1
ATOM 1268 C C . ALA A 1 164 ? -7.816 23.578 -5.367 1 98.94 164 ALA A C 1
ATOM 1270 O O . ALA A 1 164 ? -8.367 24.641 -5.074 1 98.94 164 ALA A O 1
ATOM 1271 N N . PRO A 1 165 ? -7.148 23.438 -6.5 1 98.88 165 PRO A N 1
ATOM 1272 C CA . PRO A 1 165 ? -7.137 24.578 -7.418 1 98.88 165 PRO A CA 1
ATOM 1273 C C . PRO A 1 165 ? -8.547 25.031 -7.805 1 98.88 165 PRO A C 1
ATOM 1275 O O . PRO A 1 165 ? -8.789 26.234 -7.938 1 98.88 165 PRO A O 1
ATOM 1278 N N . ARG A 1 166 ? -9.438 24.109 -7.961 1 98.88 166 ARG A N 1
ATOM 1279 C CA . ARG A 1 166 ? -10.812 24.438 -8.32 1 98.88 166 ARG A CA 1
ATOM 1280 C C . ARG A 1 166 ? -11.484 25.25 -7.211 1 98.88 166 ARG A C 1
ATOM 1282 O O . ARG A 1 166 ? -12.141 26.25 -7.484 1 98.88 166 ARG A O 1
ATOM 1289 N N . ALA A 1 167 ? -11.344 24.812 -6.008 1 98.94 167 ALA A N 1
ATOM 1290 C CA . ALA A 1 167 ? -12 25.453 -4.875 1 98.94 167 ALA A CA 1
ATOM 1291 C C . ALA A 1 167 ? -11.445 26.859 -4.641 1 98.94 167 ALA A C 1
ATOM 1293 O O . ALA A 1 167 ? -12.195 27.797 -4.348 1 98.94 167 ALA A O 1
ATOM 1294 N N . PHE A 1 168 ? -10.133 27.016 -4.781 1 98.81 168 PHE A N 1
ATOM 1295 C CA . PHE A 1 168 ? -9.469 28.281 -4.445 1 98.81 168 PHE A CA 1
ATOM 1296 C C . PHE A 1 168 ? -9.422 29.203 -5.656 1 98.81 168 PHE A C 1
ATOM 1298 O O . PHE A 1 168 ? -9.148 30.391 -5.52 1 98.81 168 PHE A O 1
ATOM 1305 N N . GLY A 1 169 ? -9.656 28.656 -6.852 1 98.69 169 GLY A N 1
ATOM 1306 C CA . GLY A 1 169 ? -9.625 29.453 -8.062 1 98.69 169 GLY A CA 1
ATOM 1307 C C . GLY A 1 169 ? -8.234 29.938 -8.438 1 98.69 169 GLY A C 1
ATOM 1308 O O . GLY A 1 169 ? -8.055 31.062 -8.883 1 98.69 169 GLY A O 1
ATOM 1309 N N . VAL A 1 170 ? -7.219 29.219 -8.18 1 98.38 170 VAL A N 1
ATOM 1310 C CA . VAL A 1 170 ? -5.836 29.547 -8.5 1 98.38 170 VAL A CA 1
ATOM 1311 C C . VAL A 1 170 ? -5.156 28.344 -9.156 1 98.38 170 VAL A C 1
ATOM 1313 O O . VAL A 1 170 ? -5.68 27.219 -9.109 1 98.38 170 VAL A O 1
ATOM 1316 N N . GLN A 1 171 ? -4.043 28.547 -9.828 1 98.44 171 GLN A N 1
ATOM 1317 C CA . GLN A 1 171 ? -3.277 27.469 -10.445 1 98.44 171 GLN A CA 1
ATOM 1318 C C . GLN A 1 171 ? -2.627 26.578 -9.398 1 98.44 171 GLN A C 1
ATOM 1320 O O . GLN A 1 171 ? -2.273 27.047 -8.312 1 98.44 171 GLN A O 1
ATOM 1325 N N . ALA A 1 172 ? -2.449 25.312 -9.727 1 98.75 172 ALA A N 1
ATOM 1326 C CA . ALA A 1 172 ? -1.835 24.359 -8.812 1 98.75 172 ALA A CA 1
ATOM 1327 C C . ALA A 1 172 ? -0.498 24.875 -8.289 1 98.75 172 ALA A C 1
ATOM 1329 O O . ALA A 1 172 ? -0.202 24.75 -7.102 1 98.75 172 ALA A O 1
ATOM 1330 N N . ALA A 1 173 ? 0.242 25.469 -9.141 1 98.31 173 ALA A N 1
ATOM 1331 C CA . ALA A 1 173 ? 1.58 25.938 -8.789 1 98.31 173 ALA A CA 1
ATOM 1332 C C . ALA A 1 173 ? 1.516 27.047 -7.746 1 98.31 173 ALA A C 1
ATOM 1334 O O . ALA A 1 173 ? 2.504 27.328 -7.066 1 98.31 173 ALA A O 1
ATOM 1335 N N . GLN A 1 174 ? 0.368 27.656 -7.598 1 98 174 GLN A N 1
ATOM 1336 C CA . GLN A 1 174 ? 0.188 28.766 -6.66 1 98 174 GLN A CA 1
ATOM 1337 C C . GLN A 1 174 ? -0.31 28.266 -5.309 1 98 174 GLN A C 1
ATOM 1339 O O . GLN A 1 174 ? -0.482 29.047 -4.375 1 98 174 GLN A O 1
ATOM 1344 N N . ILE A 1 175 ? -0.506 27.031 -5.184 1 98.69 175 ILE A N 1
ATOM 1345 C CA . ILE A 1 175 ? -0.899 26.406 -3.926 1 98.69 175 ILE A CA 1
ATOM 1346 C C . ILE A 1 175 ? 0.318 25.766 -3.27 1 98.69 175 ILE A C 1
ATOM 1348 O O . ILE A 1 175 ? 1.06 25.016 -3.918 1 98.69 175 ILE A O 1
ATOM 1352 N N . LEU A 1 176 ? 0.576 26.125 -2.031 1 98.81 176 LEU A N 1
ATOM 1353 C CA . LEU A 1 176 ? 1.503 25.375 -1.196 1 98.81 176 LEU A CA 1
ATOM 1354 C C . LEU A 1 176 ? 0.795 24.203 -0.519 1 98.81 176 LEU A C 1
ATOM 1356 O O . LEU A 1 176 ? -0.004 24.406 0.399 1 98.81 176 LEU A O 1
ATOM 1360 N N . PHE A 1 177 ? 1.034 23.031 -1.026 1 98.94 177 PHE A N 1
ATOM 1361 C CA . PHE A 1 177 ? 0.463 21.828 -0.439 1 98.94 177 PHE A CA 1
ATOM 1362 C C . PHE A 1 177 ? 1.396 21.25 0.617 1 98.94 177 PHE A C 1
ATOM 1364 O O . PHE A 1 177 ? 2.58 21.031 0.355 1 98.94 177 PHE A O 1
ATOM 1371 N N . VAL A 1 178 ? 0.85 21.016 1.827 1 98.94 178 VAL A N 1
ATOM 1372 C CA . VAL A 1 178 ? 1.646 20.594 2.975 1 98.94 178 VAL A CA 1
ATOM 1373 C C . VAL A 1 178 ? 1.213 19.188 3.42 1 98.94 178 VAL A C 1
ATOM 1375 O O . VAL A 1 178 ? 0.033 18.953 3.693 1 98.94 178 VAL A O 1
ATOM 1378 N N . SER A 1 179 ? 2.119 18.281 3.498 1 98.88 179 SER A N 1
ATOM 1379 C CA . SER A 1 179 ? 1.812 16.938 3.949 1 98.88 179 SER A CA 1
ATOM 1380 C C . SER A 1 179 ? 2.975 16.328 4.73 1 98.88 179 SER A C 1
ATOM 1382 O O . SER A 1 179 ? 4.141 16.578 4.406 1 98.88 179 SER A O 1
ATOM 1384 N N . SER A 1 180 ? 2.631 15.539 5.727 1 98.12 180 SER A N 1
ATOM 1385 C CA . SER A 1 180 ? 3.639 14.758 6.434 1 98.12 180 SER A CA 1
ATOM 1386 C C . SER A 1 180 ? 3.842 13.391 5.777 1 98.12 180 SER A C 1
ATOM 1388 O O . SER A 1 180 ? 4.797 12.68 6.09 1 98.12 180 SER A O 1
ATOM 1390 N N . ASN A 1 181 ? 2.928 13.023 4.934 1 97.81 181 ASN A N 1
ATOM 1391 C CA . ASN A 1 181 ? 3.082 11.789 4.172 1 97.81 181 ASN A CA 1
ATOM 1392 C C . ASN A 1 181 ? 3.949 12 2.932 1 97.81 181 ASN A C 1
ATOM 1394 O O . ASN A 1 181 ? 3.557 12.719 2.01 1 97.81 181 ASN A O 1
ATOM 1398 N N . GLY A 1 182 ? 5.105 11.297 2.885 1 98.5 182 GLY A N 1
ATOM 1399 C CA . GLY A 1 182 ? 6.031 11.477 1.776 1 98.5 182 GLY A CA 1
ATOM 1400 C C . GLY A 1 182 ? 5.41 11.156 0.428 1 98.5 182 GLY A C 1
ATOM 1401 O O . GLY A 1 182 ? 5.641 11.875 -0.549 1 98.5 182 GLY A O 1
ATOM 1402 N N . TRP A 1 183 ? 4.641 10.086 0.36 1 98.69 183 TRP A N 1
ATOM 1403 C CA . TRP A 1 183 ? 3.994 9.688 -0.887 1 98.69 183 TRP A CA 1
ATOM 1404 C C . TRP A 1 183 ? 3.002 10.75 -1.349 1 98.69 183 TRP A C 1
ATOM 1406 O O . TRP A 1 183 ? 2.824 10.961 -2.551 1 98.69 183 TRP A O 1
ATOM 1416 N N . ASP A 1 184 ? 2.318 11.406 -0.462 1 98.88 184 ASP A N 1
ATOM 1417 C CA . ASP A 1 184 ? 1.357 12.469 -0.758 1 98.88 184 ASP A CA 1
ATOM 1418 C C . ASP A 1 184 ? 2.062 13.727 -1.252 1 98.88 184 ASP A C 1
ATOM 1420 O O . ASP A 1 184 ? 1.604 14.375 -2.197 1 98.88 184 ASP A O 1
ATOM 1424 N N . ALA A 1 185 ? 3.172 14.07 -0.585 1 98.88 185 ALA A N 1
ATOM 1425 C CA . ALA A 1 185 ? 3.982 15.188 -1.056 1 98.88 185 ALA A CA 1
ATOM 1426 C C . ALA A 1 185 ? 4.457 14.961 -2.488 1 98.88 185 ALA A C 1
ATOM 1428 O O . ALA A 1 185 ? 4.422 15.875 -3.316 1 98.88 185 ALA A O 1
ATOM 1429 N N . CYS A 1 186 ? 4.848 13.742 -2.809 1 98.88 186 CYS A N 1
ATOM 1430 C CA . CYS A 1 186 ? 5.301 13.406 -4.152 1 98.88 186 CYS A CA 1
ATOM 1431 C C . CYS A 1 186 ? 4.148 13.477 -5.148 1 98.88 186 CYS A C 1
ATOM 1433 O O . CYS A 1 186 ? 4.281 14.078 -6.219 1 98.88 186 CYS A O 1
ATOM 1435 N N . GLY A 1 187 ? 2.984 12.852 -4.766 1 98.88 187 GLY A N 1
ATOM 1436 C CA . GLY A 1 187 ? 1.816 12.906 -5.633 1 98.88 187 GLY A CA 1
ATOM 1437 C C . GLY A 1 187 ? 1.365 14.328 -5.938 1 98.88 187 GLY A C 1
ATOM 1438 O O . GLY A 1 187 ? 1.058 14.648 -7.086 1 98.88 187 GLY A O 1
ATOM 1439 N N . ALA A 1 188 ? 1.381 15.133 -4.922 1 98.94 188 ALA A N 1
ATOM 1440 C CA . ALA A 1 188 ? 0.996 16.531 -5.078 1 98.94 188 ALA A CA 1
ATOM 1441 C C . ALA A 1 188 ? 1.985 17.281 -5.969 1 98.94 188 ALA A C 1
ATOM 1443 O O . ALA A 1 188 ? 1.591 18.125 -6.77 1 98.94 188 ALA A O 1
ATOM 1444 N N . THR A 1 189 ? 3.262 16.969 -5.816 1 98.88 189 THR A N 1
ATOM 1445 C CA . THR A 1 189 ? 4.285 17.578 -6.664 1 98.88 189 THR A CA 1
ATOM 1446 C C . THR A 1 189 ? 4.086 17.172 -8.125 1 98.88 189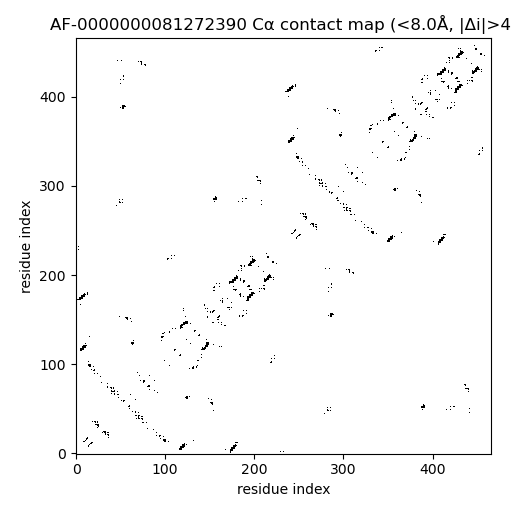 THR A C 1
ATOM 1448 O O . THR A 1 189 ? 4.141 18.031 -9.016 1 98.88 189 THR A O 1
ATOM 1451 N N . TRP A 1 190 ? 3.855 15.891 -8.398 1 98.81 190 TRP A N 1
ATOM 1452 C CA . TRP A 1 190 ? 3.561 15.414 -9.75 1 98.81 190 TRP A CA 1
ATOM 1453 C C . TRP A 1 190 ? 2.377 16.172 -10.344 1 98.81 190 TRP A C 1
ATOM 1455 O O . TRP A 1 190 ? 2.35 16.438 -11.547 1 98.81 190 TRP A O 1
ATOM 1465 N N . HIS A 1 191 ? 1.383 16.516 -9.484 1 98.69 191 HIS A N 1
ATOM 1466 C CA . HIS A 1 191 ? 0.175 17.188 -9.938 1 98.69 191 HIS A CA 1
ATOM 1467 C C . HIS A 1 191 ? 0.46 18.656 -10.281 1 98.69 191 HIS A C 1
ATOM 1469 O O . HIS A 1 191 ? -0.313 19.281 -11 1 98.69 191 HIS A O 1
ATOM 1475 N N . GLY A 1 192 ? 1.536 19.234 -9.688 1 98.69 192 GLY A N 1
ATOM 1476 C CA . GLY A 1 192 ? 1.927 20.594 -10.055 1 98.69 192 GLY A CA 1
ATOM 1477 C C . GLY A 1 192 ? 1.904 21.547 -8.883 1 98.69 192 GLY A C 1
ATOM 1478 O O . GLY A 1 192 ? 2.18 22.734 -9.047 1 98.69 192 GLY A O 1
ATOM 1479 N N . PHE A 1 193 ? 1.622 21.062 -7.676 1 98.88 193 PHE A N 1
ATOM 1480 C CA . PHE A 1 193 ? 1.648 21.906 -6.488 1 98.88 193 PHE A CA 1
ATOM 1481 C C . PHE A 1 193 ? 3.078 22.281 -6.125 1 98.88 193 PHE A C 1
ATOM 1483 O O . PHE A 1 193 ? 4.02 21.547 -6.434 1 98.88 193 PHE A O 1
ATOM 1490 N N . THR A 1 194 ? 3.271 23.453 -5.566 1 98.5 194 THR A N 1
ATOM 1491 C CA . THR A 1 194 ? 4.406 23.625 -4.668 1 98.5 194 THR A CA 1
ATOM 1492 C C . THR A 1 194 ? 4.203 22.844 -3.373 1 98.5 194 THR A C 1
ATOM 1494 O O . THR A 1 194 ? 3.139 22.938 -2.754 1 98.5 194 THR A O 1
ATOM 1497 N N . THR A 1 195 ? 5.191 22.062 -2.975 1 98.81 195 THR A N 1
ATOM 1498 C CA . THR A 1 195 ? 4.91 21.188 -1.85 1 98.81 195 THR A CA 1
ATOM 1499 C C . THR A 1 195 ? 5.918 21.391 -0.725 1 98.81 195 THR A C 1
ATOM 1501 O O . THR A 1 195 ? 7.082 21.719 -0.979 1 98.81 195 THR A O 1
ATOM 1504 N N . PHE A 1 196 ? 5.465 21.328 0.477 1 98.94 196 PHE A N 1
ATOM 1505 C CA . PHE A 1 196 ? 6.273 21.281 1.69 1 98.94 196 PHE A CA 1
ATOM 1506 C C . PHE A 1 196 ? 6.047 19.969 2.439 1 98.94 196 PHE A C 1
ATOM 1508 O O . PHE A 1 196 ? 4.918 19.656 2.811 1 98.94 196 PHE A O 1
ATOM 1515 N N . TRP A 1 197 ? 7.125 19.203 2.639 1 98.94 197 TRP A N 1
ATOM 1516 C CA . TRP A 1 197 ? 7.055 17.922 3.326 1 98.94 197 TRP A CA 1
ATOM 1517 C C . TRP A 1 197 ? 7.43 18.062 4.797 1 98.94 197 TRP A C 1
ATOM 1519 O O . TRP A 1 197 ? 8.578 18.375 5.121 1 98.94 197 TRP A O 1
ATOM 1529 N N . ILE A 1 198 ? 6.43 17.891 5.652 1 98.75 198 ILE A N 1
ATOM 1530 C CA . ILE A 1 198 ? 6.711 17.828 7.082 1 98.75 198 ILE A CA 1
ATOM 1531 C C . ILE A 1 198 ? 7.195 16.438 7.457 1 98.75 198 ILE A C 1
ATOM 1533 O O . ILE A 1 198 ? 6.41 15.477 7.473 1 98.75 198 ILE A O 1
ATOM 1537 N N . ASN A 1 199 ? 8.414 16.266 7.809 1 98.25 199 ASN A N 1
ATOM 1538 C CA . ASN A 1 199 ? 9.016 14.969 8.109 1 98.25 199 ASN A CA 1
ATOM 1539 C C . ASN A 1 199 ? 9.352 14.844 9.594 1 98.25 199 ASN A C 1
ATOM 1541 O O . ASN A 1 199 ? 10.523 14.859 9.977 1 98.25 199 ASN A O 1
ATOM 1545 N N . ARG A 1 200 ? 8.336 14.57 10.383 1 95.31 200 ARG A N 1
ATOM 1546 C CA . ARG A 1 200 ? 8.461 14.516 11.836 1 95.31 200 ARG A CA 1
ATOM 1547 C C . ARG A 1 200 ? 9.359 13.359 12.266 1 95.31 200 ARG A C 1
ATOM 1549 O O . ARG A 1 200 ? 10.039 13.445 13.289 1 95.31 200 ARG A O 1
ATOM 1556 N N . LEU A 1 201 ? 9.469 12.328 11.461 1 93.56 201 LEU A N 1
ATOM 1557 C CA . LEU A 1 201 ? 10.102 11.094 11.906 1 93.56 201 LEU A CA 1
ATOM 1558 C C . LEU A 1 201 ? 11.492 10.945 11.305 1 93.56 201 LEU A C 1
ATOM 1560 O O . LEU A 1 201 ? 12.195 9.969 11.586 1 93.56 201 LEU A O 1
ATOM 1564 N N . GLY A 1 202 ? 11.867 11.867 10.469 1 97.19 202 GLY A N 1
ATOM 1565 C CA . GLY A 1 202 ? 13.188 11.812 9.867 1 97.19 202 GLY A CA 1
ATOM 1566 C C . GLY A 1 202 ? 13.352 10.672 8.875 1 97.19 202 GLY A C 1
ATOM 1567 O O . GLY A 1 202 ? 14.422 10.078 8.773 1 97.19 202 GLY A O 1
ATOM 1568 N N . HIS A 1 203 ? 12.289 10.336 8.227 1 97.69 203 HIS A N 1
ATOM 1569 C CA . HIS A 1 203 ? 12.352 9.289 7.203 1 97.69 203 HIS A CA 1
ATOM 1570 C C . HIS A 1 203 ? 13.117 9.766 5.977 1 97.69 203 HIS A C 1
ATOM 1572 O O . HIS A 1 203 ? 13.188 10.969 5.711 1 97.69 203 HIS A O 1
ATOM 1578 N N . PRO A 1 204 ? 13.734 8.797 5.25 1 98.31 204 PRO A N 1
ATOM 1579 C CA . PRO A 1 204 ? 14.305 9.195 3.957 1 98.31 204 PRO A CA 1
ATOM 1580 C C . PRO A 1 204 ? 13.234 9.648 2.961 1 98.31 204 PRO A C 1
ATOM 1582 O O . PRO A 1 204 ? 12.062 9.289 3.098 1 98.31 204 PRO A O 1
ATOM 1585 N N . PRO A 1 205 ? 13.672 10.5 1.948 1 98.31 205 PRO A N 1
ATOM 1586 C CA . PRO A 1 205 ? 12.703 10.828 0.896 1 98.31 205 PRO A CA 1
ATOM 1587 C C . PRO A 1 205 ? 12.242 9.602 0.113 1 98.31 205 PRO A C 1
ATOM 1589 O O . PRO A 1 205 ? 13.016 8.648 -0.065 1 98.31 205 PRO A O 1
ATOM 1592 N N . GLU A 1 206 ? 10.984 9.625 -0.283 1 98.69 206 GLU A N 1
ATOM 1593 C CA . GLU A 1 206 ? 10.492 8.562 -1.151 1 98.69 206 GLU A CA 1
ATOM 1594 C C . GLU A 1 206 ? 11.297 8.484 -2.441 1 98.69 206 GLU A C 1
ATOM 1596 O O . GLU A 1 206 ? 11.688 9.508 -3.002 1 98.69 206 GLU A O 1
ATOM 1601 N N . ALA A 1 207 ? 11.539 7.301 -2.928 1 98.44 207 ALA A N 1
ATOM 1602 C CA . ALA A 1 207 ? 12.234 7.113 -4.199 1 98.44 207 ALA A CA 1
ATOM 1603 C C . ALA A 1 207 ? 11.25 7.113 -5.367 1 98.44 207 ALA A C 1
ATOM 1605 O O . ALA A 1 207 ? 11.07 6.09 -6.035 1 98.44 207 ALA A O 1
ATOM 1606 N N . LEU A 1 208 ? 10.641 8.273 -5.645 1 98.69 208 LEU A N 1
ATOM 1607 C CA . LEU A 1 208 ? 9.586 8.406 -6.645 1 98.69 208 LEU A CA 1
ATOM 1608 C C . LEU A 1 208 ? 9.984 9.422 -7.715 1 98.69 208 LEU A C 1
ATOM 1610 O O . LEU A 1 208 ? 9.125 9.93 -8.438 1 98.69 208 LEU A O 1
ATOM 1614 N N . ASP A 1 209 ? 11.266 9.812 -7.809 1 98.19 209 ASP A N 1
ATOM 1615 C CA . ASP A 1 209 ? 11.859 10.625 -8.867 1 98.19 209 ASP A CA 1
ATOM 1616 C C . ASP A 1 209 ? 11.305 12.047 -8.844 1 98.19 209 ASP A C 1
ATOM 1618 O O . ASP A 1 209 ? 11.102 12.656 -9.898 1 98.19 209 ASP A O 1
ATOM 1622 N N . VAL A 1 210 ? 10.852 12.523 -7.699 1 98.38 210 VAL A N 1
ATOM 1623 C CA . VAL A 1 210 ? 10.383 13.891 -7.488 1 98.38 210 VAL A CA 1
ATOM 1624 C C . VAL A 1 210 ? 10.703 14.336 -6.066 1 98.38 210 VAL A C 1
ATOM 1626 O O . VAL A 1 210 ? 10.859 13.5 -5.168 1 98.38 210 VAL A O 1
ATOM 1629 N N . ALA A 1 211 ? 10.906 15.562 -5.883 1 98 211 ALA A N 1
ATOM 1630 C CA . ALA A 1 211 ? 11.195 16.125 -4.562 1 98 211 ALA A CA 1
ATOM 1631 C C . ALA A 1 211 ? 10.281 17.297 -4.254 1 98 211 ALA A C 1
ATOM 1633 O O . ALA A 1 211 ? 9.938 18.078 -5.148 1 98 211 ALA A O 1
ATOM 1634 N N . PRO A 1 212 ? 9.867 17.422 -2.99 1 98.31 212 PRO A N 1
ATOM 1635 C CA . PRO A 1 212 ? 9.141 18.625 -2.621 1 98.31 212 PRO A CA 1
ATOM 1636 C C . PRO A 1 212 ? 9.992 19.891 -2.756 1 98.31 212 PRO A C 1
ATOM 1638 O O . PRO A 1 212 ? 11.227 19.812 -2.822 1 98.31 212 PRO A O 1
ATOM 1641 N N . ALA A 1 213 ? 9.305 21 -2.84 1 98 213 ALA A N 1
ATOM 1642 C CA . ALA A 1 213 ? 10.016 22.266 -2.91 1 98 213 ALA A CA 1
ATOM 1643 C C . ALA A 1 213 ? 10.852 22.5 -1.655 1 98 213 ALA A C 1
ATOM 1645 O O . ALA A 1 213 ? 11.938 23.078 -1.728 1 98 213 ALA A O 1
ATOM 1646 N N . ALA A 1 214 ? 10.352 22.094 -0.527 1 98.38 214 ALA A N 1
ATOM 1647 C CA . ALA A 1 214 ? 11.039 22.203 0.756 1 98.38 214 ALA A CA 1
ATOM 1648 C C . ALA A 1 214 ? 10.531 21.156 1.739 1 98.38 214 ALA A C 1
ATOM 1650 O O . ALA A 1 214 ? 9.484 20.531 1.51 1 98.38 214 ALA A O 1
ATOM 1651 N N . ALA A 1 215 ? 11.289 20.953 2.803 1 98.75 215 ALA A N 1
ATOM 1652 C CA . ALA A 1 215 ? 10.906 20.047 3.881 1 98.75 215 ALA A CA 1
ATOM 1653 C C . ALA A 1 215 ? 11.336 20.594 5.238 1 98.75 215 ALA A C 1
ATOM 1655 O O . ALA A 1 215 ? 12.203 21.469 5.316 1 98.75 215 ALA A O 1
ATOM 1656 N N . GLY A 1 216 ? 10.719 20.156 6.23 1 98.69 216 GLY A N 1
ATOM 1657 C CA . GLY A 1 216 ? 11.047 20.484 7.605 1 98.69 216 GLY A CA 1
ATOM 1658 C C . GLY A 1 216 ? 10.508 19.484 8.609 1 98.69 216 GLY A C 1
ATOM 1659 O O . GLY A 1 216 ? 9.852 18.516 8.227 1 98.69 216 GLY A O 1
ATOM 1660 N N . HIS A 1 217 ? 10.766 19.734 9.844 1 98.25 217 HIS A N 1
ATOM 1661 C CA . HIS A 1 217 ? 10.422 18.797 10.906 1 98.25 217 HIS A CA 1
ATOM 1662 C C . HIS A 1 217 ? 8.953 18.938 11.312 1 98.25 217 HIS A C 1
ATOM 1664 O O . HIS A 1 217 ? 8.273 17.938 11.562 1 98.25 217 HIS A O 1
ATOM 1670 N N . ASP A 1 218 ? 8.5 20.156 11.438 1 98.19 218 ASP A N 1
ATOM 1671 C CA . ASP A 1 218 ? 7.133 20.391 11.883 1 98.19 218 ASP A CA 1
ATOM 1672 C C . ASP A 1 218 ? 6.574 21.672 11.281 1 98.19 218 ASP A C 1
ATOM 1674 O O . ASP A 1 218 ? 7.184 22.266 10.383 1 98.19 218 ASP A O 1
ATOM 1678 N N . MET A 1 219 ? 5.371 22.156 11.68 1 98.38 219 MET A N 1
ATOM 1679 C CA . MET A 1 219 ? 4.668 23.297 11.102 1 98.38 219 MET A CA 1
ATOM 1680 C C . MET A 1 219 ? 5.43 24.594 11.344 1 98.38 219 MET A C 1
ATOM 1682 O O . MET A 1 219 ? 5.242 25.562 10.625 1 98.38 219 MET A O 1
ATOM 1686 N N . ARG A 1 220 ? 6.348 24.703 12.43 1 98.56 220 ARG A N 1
ATOM 1687 C CA . ARG A 1 220 ? 7.148 25.891 12.656 1 98.56 220 ARG A CA 1
ATOM 1688 C C . ARG A 1 220 ? 8.117 26.141 11.5 1 98.56 220 ARG A C 1
ATOM 1690 O O . ARG A 1 220 ? 8.352 27.281 11.109 1 98.56 220 ARG A O 1
ATOM 1697 N N . ASP A 1 221 ? 8.664 24.953 10.969 1 98.81 221 ASP A N 1
ATOM 1698 C CA . ASP A 1 221 ? 9.531 25.062 9.805 1 98.81 221 ASP A CA 1
ATOM 1699 C C . ASP A 1 221 ? 8.758 25.531 8.578 1 98.81 221 ASP A C 1
ATOM 1701 O O . ASP A 1 221 ? 9.289 26.266 7.75 1 98.81 221 ASP A O 1
ATOM 1705 N N . LEU A 1 222 ? 7.539 25.094 8.438 1 98.62 222 LEU A N 1
ATOM 1706 C CA . LEU A 1 222 ? 6.672 25.562 7.363 1 98.62 222 LEU A CA 1
ATOM 1707 C C . LEU A 1 222 ? 6.469 27.078 7.441 1 98.62 222 LEU A C 1
ATOM 1709 O O . LEU A 1 222 ? 6.535 27.766 6.422 1 98.62 222 LEU A O 1
ATOM 1713 N N . LEU A 1 223 ? 6.18 27.5 8.664 1 98.31 223 LEU A N 1
ATOM 1714 C CA . LEU A 1 223 ? 5.957 28.938 8.867 1 98.31 223 LEU A CA 1
ATOM 1715 C C . LEU A 1 223 ? 7.176 29.734 8.422 1 98.31 223 LEU A C 1
ATOM 1717 O O . LEU A 1 223 ? 7.035 30.75 7.738 1 98.31 223 LEU A O 1
ATOM 1721 N N . GLN A 1 224 ? 8.344 29.297 8.805 1 97.81 224 GLN A N 1
ATOM 1722 C CA . GLN A 1 224 ? 9.578 29.953 8.406 1 97.81 224 GLN A CA 1
ATOM 1723 C C . GLN A 1 224 ? 9.727 29.984 6.891 1 97.81 224 GLN A C 1
ATOM 1725 O O . GLN A 1 224 ? 10.133 30.984 6.312 1 97.81 224 GLN A O 1
ATOM 1730 N N . PHE A 1 225 ? 9.414 28.922 6.258 1 97.81 225 PHE A N 1
ATOM 1731 C CA . PHE A 1 225 ? 9.5 28.797 4.805 1 97.81 225 PHE A CA 1
ATOM 1732 C C . PHE A 1 225 ? 8.57 29.812 4.129 1 97.81 225 PHE A C 1
ATOM 1734 O O . PHE A 1 225 ? 8.969 30.484 3.184 1 97.81 225 PHE A O 1
ATOM 1741 N N . VAL A 1 226 ? 7.305 29.859 4.617 1 97.06 226 VAL A N 1
ATOM 1742 C CA . VAL A 1 226 ? 6.309 30.75 4.035 1 97.06 226 VAL A CA 1
ATOM 1743 C C . VAL A 1 226 ? 6.738 32.219 4.242 1 97.06 226 VAL A C 1
ATOM 1745 O O . VAL A 1 226 ? 6.637 33.031 3.324 1 97.06 226 VAL A O 1
ATOM 1748 N N . GLN A 1 227 ? 7.246 32.531 5.41 1 94.94 227 GLN A N 1
ATOM 1749 C CA . GLN A 1 227 ? 7.699 33.875 5.723 1 94.94 227 GLN A CA 1
ATOM 1750 C C . GLN A 1 227 ? 8.844 34.312 4.812 1 94.94 227 GLN A C 1
ATOM 1752 O O . GLN A 1 227 ? 8.883 35.438 4.336 1 94.94 227 GLN A O 1
ATOM 1757 N N . ALA A 1 228 ? 9.734 33.406 4.59 1 92.5 228 ALA A N 1
ATOM 1758 C CA . ALA A 1 228 ? 10.883 33.688 3.736 1 92.5 228 ALA A CA 1
ATOM 1759 C C . ALA A 1 228 ? 10.445 33.938 2.297 1 92.5 228 ALA A C 1
ATOM 1761 O O . ALA A 1 228 ? 11.039 34.781 1.598 1 92.5 228 ALA A O 1
ATOM 1762 N N . ARG A 1 229 ? 9.453 33.312 1.879 1 89.94 229 ARG A N 1
ATOM 1763 C CA . ARG A 1 229 ? 8.977 33.438 0.507 1 89.94 229 ARG A CA 1
ATOM 1764 C C . ARG A 1 229 ? 8.195 34.719 0.32 1 89.94 229 ARG A C 1
ATOM 1766 O O . ARG A 1 229 ? 8.219 35.312 -0.76 1 89.94 229 ARG A O 1
ATOM 1773 N N . GLN A 1 230 ? 7.508 35.125 1.315 1 84.75 230 GLN A N 1
ATOM 1774 C CA . GLN A 1 230 ? 6.742 36.344 1.245 1 84.75 230 GLN A CA 1
ATOM 1775 C C . GLN A 1 230 ? 7.66 37.562 1.304 1 84.75 230 GLN A C 1
ATOM 1777 O O . GLN A 1 230 ? 7.34 38.625 0.743 1 84.75 230 GLN A O 1
ATOM 1782 N N . SER A 1 231 ? 8.742 37.406 1.956 1 76.25 231 SER A N 1
ATOM 1783 C CA . SER A 1 231 ? 9.688 38.531 2.053 1 76.25 231 SER A CA 1
ATOM 1784 C C . SER A 1 231 ? 10.422 38.75 0.735 1 76.25 231 SER A C 1
ATOM 1786 O O . SER A 1 231 ? 10.922 39.844 0.468 1 76.25 231 SER A O 1
ATOM 1788 N N . MET A 1 232 ? 10.492 37.719 0.042 1 69.38 232 MET A N 1
ATOM 1789 C CA . MET A 1 232 ? 11.18 37.844 -1.241 1 69.38 232 MET A CA 1
ATOM 1790 C C . MET A 1 232 ? 10.258 38.438 -2.303 1 69.38 232 MET A C 1
ATOM 1792 O O . MET A 1 232 ? 10.719 38.812 -3.381 1 69.38 232 MET A O 1
ATOM 1796 N N . ARG A 1 233 ? 9.078 38.75 -1.871 1 62.12 233 ARG A N 1
ATOM 1797 C CA . ARG A 1 233 ? 8.164 39.406 -2.795 1 62.12 233 ARG A CA 1
ATOM 1798 C C . ARG A 1 233 ? 8.141 40.906 -2.559 1 62.12 233 ARG A C 1
ATOM 1800 O O . ARG A 1 233 ? 8.367 41.375 -1.438 1 62.12 233 ARG A O 1
ATOM 1807 N N . MET B 1 1 ? -21.656 -23.594 -13.539 1 60.38 1 MET B N 1
ATOM 1808 C CA . MET B 1 1 ? -20.391 -22.938 -13.219 1 60.38 1 MET B CA 1
ATOM 1809 C C . MET B 1 1 ? -19.609 -22.656 -14.492 1 60.38 1 MET B C 1
ATOM 1811 O O . MET B 1 1 ? -19.625 -23.438 -15.438 1 60.38 1 MET B O 1
ATOM 1815 N N . THR B 1 2 ? -19.109 -21.391 -14.68 1 75.12 2 THR B N 1
ATOM 1816 C CA . THR B 1 2 ? -18.406 -21.031 -15.906 1 75.12 2 THR B CA 1
ATOM 1817 C C . THR B 1 2 ? -17.188 -21.922 -16.109 1 75.12 2 THR B C 1
ATOM 1819 O O . THR B 1 2 ? -16.438 -22.188 -15.164 1 75.12 2 THR B O 1
ATOM 1822 N N . SER B 1 3 ? -17.141 -22.562 -17.25 1 89.94 3 SER B N 1
ATOM 1823 C CA . SER B 1 3 ? -16.016 -23.453 -17.578 1 89.94 3 SER B CA 1
ATOM 1824 C C . SER B 1 3 ? -14.711 -22.688 -17.672 1 89.94 3 SER B C 1
ATOM 1826 O O . SER B 1 3 ? -14.656 -21.609 -18.266 1 89.94 3 SER B O 1
ATOM 1828 N N . ILE B 1 4 ? -13.742 -23.156 -17 1 95.44 4 ILE B N 1
ATOM 1829 C CA . ILE B 1 4 ? -12.406 -22.562 -17.062 1 95.44 4 ILE B CA 1
ATOM 1830 C C . ILE B 1 4 ? -11.734 -22.969 -18.375 1 95.44 4 ILE B C 1
ATOM 1832 O O . ILE B 1 4 ? -11.633 -24.156 -18.688 1 95.44 4 ILE B O 1
ATOM 1836 N N . ARG B 1 5 ? -11.242 -21.938 -19.078 1 96.88 5 ARG B N 1
ATOM 1837 C CA . ARG B 1 5 ? -10.641 -22.172 -20.375 1 96.88 5 ARG B CA 1
ATOM 1838 C C . ARG B 1 5 ? -9.148 -21.844 -20.375 1 96.88 5 ARG B C 1
ATOM 1840 O O . ARG B 1 5 ? -8.414 -22.219 -21.281 1 96.88 5 ARG B O 1
ATOM 1847 N N . ALA B 1 6 ? -8.664 -21.203 -19.344 1 98.38 6 ALA B N 1
ATOM 1848 C CA . ALA B 1 6 ? -7.254 -20.875 -19.141 1 98.38 6 ALA B CA 1
ATOM 1849 C C . ALA B 1 6 ? -6.953 -20.641 -17.656 1 98.38 6 ALA B C 1
ATOM 1851 O O . ALA B 1 6 ? -7.836 -20.25 -16.891 1 98.38 6 ALA B O 1
ATOM 1852 N N . VAL B 1 7 ? -5.77 -20.938 -17.266 1 98.88 7 VAL B N 1
ATOM 1853 C CA . VAL B 1 7 ? -5.277 -20.594 -15.93 1 98.88 7 VAL B CA 1
ATOM 1854 C C . VAL B 1 7 ? -4.141 -19.594 -16.031 1 98.88 7 VAL B C 1
ATOM 1856 O O . VAL B 1 7 ? -3.16 -19.812 -16.75 1 98.88 7 VAL B O 1
ATOM 1859 N N . VAL B 1 8 ? -4.281 -18.469 -15.414 1 98.94 8 VAL B N 1
ATOM 1860 C CA . VAL B 1 8 ? -3.307 -17.375 -15.461 1 98.94 8 VAL B CA 1
ATOM 1861 C C . VAL B 1 8 ? -2.76 -17.109 -14.055 1 98.94 8 VAL B C 1
ATOM 1863 O O . VAL B 1 8 ? -3.527 -16.969 -13.102 1 98.94 8 VAL B O 1
ATOM 1866 N N . PHE B 1 9 ? -1.439 -17.016 -13.945 1 98.94 9 PHE B N 1
ATOM 1867 C CA . PHE B 1 9 ? -0.775 -16.922 -12.656 1 98.94 9 PHE B CA 1
ATOM 1868 C C . PHE B 1 9 ? -0.119 -15.562 -12.477 1 98.94 9 PHE B C 1
ATOM 1870 O O . PHE B 1 9 ? 0.541 -15.062 -13.391 1 98.94 9 PHE B O 1
ATOM 1877 N N . ASP B 1 10 ? -0.31 -14.992 -11.281 1 98.88 10 ASP B N 1
ATOM 1878 C CA . ASP B 1 10 ? 0.653 -14.016 -10.781 1 98.88 10 ASP B CA 1
ATOM 1879 C C . ASP B 1 10 ? 2.053 -14.617 -10.695 1 98.88 10 ASP B C 1
ATOM 1881 O O . ASP B 1 10 ? 2.201 -15.836 -10.562 1 98.88 10 ASP B O 1
ATOM 1885 N N . ALA B 1 11 ? 3.041 -13.742 -10.742 1 98.19 11 ALA B N 1
ATOM 1886 C CA . ALA B 1 11 ? 4.414 -14.242 -10.766 1 98.19 11 ALA B CA 1
ATOM 1887 C C . ALA B 1 11 ? 5.051 -14.164 -9.383 1 98.19 11 ALA B C 1
ATOM 1889 O O . ALA B 1 11 ? 5.164 -15.18 -8.688 1 98.19 11 ALA B O 1
ATOM 1890 N N . TYR B 1 12 ? 5.32 -13.008 -8.891 1 96.25 12 TYR B N 1
ATOM 1891 C CA . TYR B 1 12 ? 6.145 -12.789 -7.711 1 96.25 12 TYR B CA 1
ATOM 1892 C C . TYR B 1 12 ? 5.352 -13.039 -6.438 1 96.25 12 TYR B C 1
ATOM 1894 O O . TYR B 1 12 ? 4.332 -12.391 -6.191 1 96.25 12 TYR B O 1
ATOM 1902 N N . GLY B 1 13 ? 5.832 -13.938 -5.668 1 94.88 13 GLY B N 1
ATOM 1903 C CA . GLY B 1 13 ? 5.148 -14.383 -4.461 1 94.88 13 GLY B CA 1
ATOM 1904 C C . GLY B 1 13 ? 4.203 -15.547 -4.703 1 94.88 13 GLY B C 1
ATOM 1905 O O . GLY B 1 13 ? 3.758 -16.203 -3.758 1 94.88 13 GLY B O 1
ATOM 1906 N N . THR B 1 14 ? 3.916 -15.812 -5.957 1 97.62 14 THR B N 1
ATOM 1907 C CA . THR B 1 14 ? 3.01 -16.891 -6.34 1 97.62 14 THR B CA 1
ATOM 1908 C C . THR B 1 14 ? 3.773 -18.031 -7.023 1 97.62 14 THR B C 1
ATOM 1910 O O . THR B 1 14 ? 3.928 -19.109 -6.457 1 97.62 14 THR B O 1
ATOM 1913 N N . LEU B 1 15 ? 4.34 -17.781 -8.18 1 97.81 15 LEU B N 1
ATOM 1914 C CA . LEU B 1 15 ? 5.176 -18.75 -8.867 1 97.81 15 LEU B CA 1
ATOM 1915 C C . LEU B 1 15 ? 6.605 -18.719 -8.328 1 97.81 15 LEU B C 1
ATOM 1917 O O . LEU B 1 15 ? 7.223 -19.766 -8.117 1 97.81 15 LEU B O 1
ATOM 1921 N N . PHE B 1 16 ? 7.059 -17.469 -8.125 1 95.31 16 PHE B N 1
ATOM 1922 C CA . PHE B 1 16 ? 8.438 -17.266 -7.711 1 95.31 16 PHE B CA 1
ATOM 1923 C C . PHE B 1 16 ? 8.516 -16.906 -6.23 1 95.31 16 PHE B C 1
ATOM 1925 O O . PHE B 1 16 ? 7.77 -16.047 -5.758 1 95.31 16 PHE B O 1
ATOM 1932 N N . ASP B 1 17 ? 9.461 -17.516 -5.496 1 91.62 17 ASP B N 1
ATOM 1933 C CA . ASP B 1 17 ? 9.586 -17.344 -4.051 1 91.62 17 ASP B CA 1
ATOM 1934 C C . ASP B 1 17 ? 10.375 -16.078 -3.715 1 91.62 17 ASP B C 1
ATOM 1936 O O . ASP B 1 17 ? 11.602 -16.141 -3.547 1 91.62 17 ASP B O 1
ATOM 1940 N N . VAL B 1 18 ? 9.703 -15.016 -3.453 1 82.62 18 VAL B N 1
ATOM 1941 C CA . VAL B 1 18 ? 10.352 -13.742 -3.154 1 82.62 18 VAL B CA 1
ATOM 1942 C C . VAL B 1 18 ? 10.93 -13.773 -1.739 1 82.62 18 VAL B C 1
ATOM 1944 O O . VAL B 1 18 ? 11.773 -12.945 -1.389 1 82.62 18 VAL B O 1
ATOM 1947 N N . TYR B 1 19 ? 10.625 -14.719 -0.971 1 77.69 19 TYR B N 1
ATOM 1948 C CA . TYR B 1 19 ? 11.086 -14.797 0.41 1 77.69 19 TYR B CA 1
ATOM 1949 C C . TYR B 1 19 ? 12.523 -15.305 0.477 1 77.69 19 TYR B C 1
ATOM 1951 O O . TYR B 1 19 ? 13.195 -15.133 1.495 1 77.69 19 TYR B 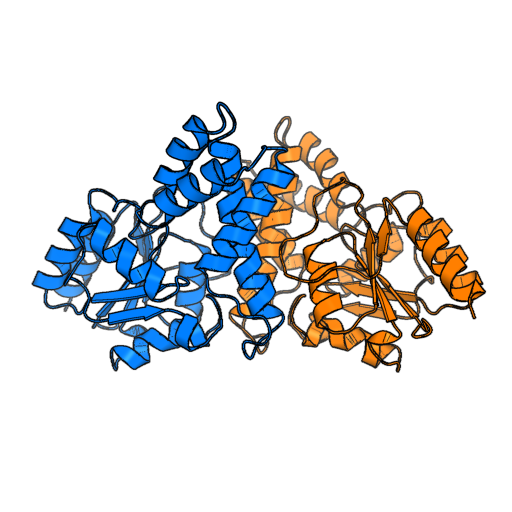O 1
ATOM 1959 N N . SER B 1 20 ? 12.992 -15.883 -0.624 1 83.38 20 SER B N 1
ATOM 1960 C CA . SER B 1 20 ? 14.375 -16.328 -0.671 1 83.38 20 SER B CA 1
ATOM 1961 C C . SER B 1 20 ? 15.344 -15.148 -0.599 1 83.38 20 SER B C 1
ATOM 1963 O O . SER B 1 20 ? 16.484 -15.305 -0.188 1 83.38 20 SER B O 1
ATOM 1965 N N . VAL B 1 21 ? 14.875 -13.969 -0.954 1 92.38 21 VAL B N 1
ATOM 1966 C CA . VAL B 1 21 ? 15.695 -12.766 -0.923 1 92.38 21 VAL B CA 1
ATOM 1967 C C . VAL B 1 21 ? 16.062 -12.43 0.521 1 92.38 21 VAL B C 1
ATOM 1969 O O . VAL B 1 21 ? 17.141 -11.883 0.785 1 92.38 21 VAL B O 1
ATOM 1972 N N . ALA B 1 22 ? 15.18 -12.82 1.463 1 94.12 22 ALA B N 1
ATOM 1973 C CA . ALA B 1 22 ? 15.422 -12.547 2.877 1 94.12 22 ALA B CA 1
ATOM 1974 C C . ALA B 1 22 ? 16.703 -13.219 3.361 1 94.12 22 ALA B C 1
ATOM 1976 O O . ALA B 1 22 ? 17.453 -12.648 4.148 1 94.12 22 ALA B O 1
ATOM 1977 N N . ALA B 1 23 ? 16.922 -14.414 2.865 1 93.62 23 ALA B N 1
ATOM 1978 C CA . ALA B 1 23 ? 18.125 -15.141 3.254 1 93.62 23 ALA B CA 1
ATOM 1979 C C . ALA B 1 23 ? 19.375 -14.422 2.771 1 93.62 23 ALA B C 1
ATOM 1981 O O . ALA B 1 23 ? 20.359 -14.289 3.52 1 93.62 23 ALA B O 1
ATOM 1982 N N . ARG B 1 24 ? 19.375 -13.992 1.544 1 95.44 24 ARG B N 1
ATOM 1983 C CA . ARG B 1 24 ? 20.531 -13.266 1 1 95.44 24 ARG B CA 1
ATOM 1984 C C . ARG B 1 24 ? 20.719 -11.938 1.726 1 95.44 24 ARG B C 1
ATOM 1986 O O . ARG B 1 24 ? 21.859 -11.555 2.033 1 95.44 24 ARG B O 1
ATOM 1993 N N . ALA B 1 25 ? 19.641 -11.227 2.012 1 97.75 25 ALA B N 1
ATOM 1994 C CA . ALA B 1 25 ? 19.688 -9.977 2.766 1 97.75 25 ALA B CA 1
ATOM 1995 C C . ALA B 1 25 ? 20.297 -10.195 4.145 1 97.75 25 ALA B C 1
ATOM 1997 O O . ALA B 1 25 ? 21.062 -9.359 4.625 1 97.75 25 ALA B O 1
ATOM 1998 N N . GLU B 1 26 ? 19.984 -11.344 4.738 1 97.69 26 GLU B N 1
ATOM 1999 C CA . GLU B 1 26 ? 20.516 -11.672 6.051 1 97.69 26 GLU B CA 1
ATOM 2000 C C . GLU B 1 26 ? 22.031 -11.867 5.992 1 97.69 26 GLU B C 1
ATOM 2002 O O . GLU B 1 26 ? 22.75 -11.508 6.93 1 97.69 26 GLU B O 1
ATOM 2007 N N . GLN B 1 27 ? 22.484 -12.406 4.914 1 96.62 27 GLN B N 1
ATOM 2008 C CA . GLN B 1 27 ? 23.922 -12.602 4.734 1 96.62 27 GLN B CA 1
ATOM 2009 C C . GLN B 1 27 ? 24.656 -11.266 4.613 1 96.62 27 GLN B C 1
ATOM 2011 O O . GLN B 1 27 ? 25.75 -11.102 5.145 1 96.62 27 GLN B O 1
ATOM 2016 N N . LEU B 1 28 ? 24.062 -10.328 3.938 1 97.88 28 LEU B N 1
ATOM 2017 C CA . LEU B 1 28 ? 24.672 -9.031 3.672 1 97.88 28 LEU B CA 1
ATOM 2018 C C . LEU B 1 28 ? 24.516 -8.102 4.867 1 97.88 28 LEU B C 1
ATOM 2020 O O . LEU B 1 28 ? 25.391 -7.285 5.145 1 97.88 28 LEU B O 1
ATOM 2024 N N . PHE B 1 29 ? 23.375 -8.227 5.555 1 98.38 29 PHE B N 1
ATOM 2025 C CA . PHE B 1 29 ? 23.047 -7.387 6.699 1 98.38 29 PHE B CA 1
ATOM 2026 C C . PHE B 1 29 ? 22.547 -8.234 7.863 1 98.38 29 PHE B C 1
ATOM 2028 O O . PHE B 1 29 ? 21.344 -8.273 8.148 1 98.38 29 PHE B O 1
ATOM 2035 N N . PRO B 1 30 ? 23.469 -8.836 8.586 1 98 30 PRO B N 1
ATOM 2036 C CA . PRO B 1 30 ? 23.094 -9.766 9.648 1 98 30 PRO B CA 1
ATOM 2037 C C . PRO B 1 30 ? 22.125 -9.141 10.656 1 98 30 PRO B C 1
ATOM 2039 O O . PRO B 1 30 ? 22.375 -8.039 11.148 1 98 30 PRO B O 1
ATOM 2042 N N . GLY B 1 31 ? 21.094 -9.859 10.914 1 97.94 31 GLY B N 1
ATOM 2043 C CA . GLY B 1 31 ? 20.078 -9.438 11.875 1 97.94 31 GLY B CA 1
ATOM 2044 C C . GLY B 1 31 ? 19.016 -8.539 11.266 1 97.94 31 GLY B C 1
ATOM 2045 O O . GLY B 1 31 ? 18.047 -8.188 11.938 1 97.94 31 GLY B O 1
ATOM 2046 N N . LYS B 1 32 ? 19.141 -8.188 9.984 1 98.38 32 LYS B N 1
ATOM 2047 C CA . LYS B 1 32 ? 18.234 -7.215 9.375 1 98.38 32 LYS B CA 1
ATOM 2048 C C . LYS B 1 32 ? 17.578 -7.785 8.125 1 98.38 32 LYS B C 1
ATOM 2050 O O . LYS B 1 32 ? 16.781 -7.109 7.477 1 98.38 32 LYS B O 1
ATOM 2055 N N . GLY B 1 33 ? 17.891 -9.055 7.855 1 97.5 33 GLY B N 1
ATOM 2056 C CA . GLY B 1 33 ? 17.438 -9.641 6.605 1 97.5 33 GLY B CA 1
ATOM 2057 C C . GLY B 1 33 ? 15.93 -9.656 6.465 1 97.5 33 GLY B C 1
ATOM 2058 O O . GLY B 1 33 ? 15.391 -9.258 5.43 1 97.5 33 GLY B O 1
ATOM 2059 N N . GLU B 1 34 ? 15.25 -10.094 7.512 1 96.62 34 GLU B N 1
ATOM 2060 C CA . GLU B 1 34 ? 13.789 -10.18 7.473 1 96.62 34 GLU B CA 1
ATOM 2061 C C . GLU B 1 34 ? 13.156 -8.797 7.371 1 96.62 34 GLU B C 1
ATOM 2063 O O . GLU B 1 34 ? 12.281 -8.57 6.531 1 96.62 34 GLU B O 1
ATOM 2068 N N . ALA B 1 35 ? 13.609 -7.863 8.234 1 97.38 35 ALA B N 1
ATOM 2069 C CA . ALA B 1 35 ? 13.062 -6.508 8.219 1 97.38 35 ALA B CA 1
ATOM 2070 C C . ALA B 1 35 ? 13.258 -5.852 6.855 1 97.38 35 ALA B C 1
ATOM 2072 O O . ALA B 1 35 ? 12.352 -5.195 6.34 1 97.38 35 ALA B O 1
ATOM 2073 N N . LEU B 1 36 ? 14.43 -6.07 6.27 1 98.31 36 LEU B N 1
ATOM 2074 C CA . LEU B 1 36 ? 14.719 -5.504 4.953 1 98.31 36 LEU B CA 1
ATOM 2075 C C . LEU B 1 36 ? 13.805 -6.102 3.893 1 98.31 36 LEU B C 1
ATOM 2077 O O . LEU B 1 36 ? 13.211 -5.371 3.094 1 98.31 36 LEU B O 1
ATOM 2081 N N . SER B 1 37 ? 13.688 -7.391 3.9 1 97.19 37 SER B N 1
ATOM 2082 C CA . SER B 1 37 ? 12.883 -8.062 2.887 1 97.19 37 SER B CA 1
ATOM 2083 C C . SER B 1 37 ? 11.43 -7.605 2.947 1 97.19 37 SER B C 1
ATOM 2085 O O . SER B 1 37 ? 10.805 -7.352 1.911 1 97.19 37 SER B O 1
ATOM 2087 N N . VAL B 1 38 ? 10.891 -7.461 4.141 1 96.06 38 VAL B N 1
ATOM 2088 C CA . VAL B 1 38 ? 9.492 -7.074 4.328 1 96.06 38 VAL B CA 1
ATOM 2089 C C . VAL B 1 38 ? 9.297 -5.633 3.865 1 96.06 38 VAL B C 1
ATOM 2091 O O . VAL B 1 38 ? 8.391 -5.344 3.078 1 96.06 38 VAL B O 1
ATOM 2094 N N . LEU B 1 39 ? 10.133 -4.727 4.324 1 97.69 39 LEU B N 1
ATOM 2095 C CA . LEU B 1 39 ? 10.008 -3.318 3.969 1 97.69 39 LEU B CA 1
ATOM 2096 C C . LEU B 1 39 ? 10.234 -3.113 2.475 1 97.69 39 LEU B C 1
ATOM 2098 O O . LEU B 1 39 ? 9.547 -2.311 1.842 1 97.69 39 LEU B O 1
ATOM 2102 N N . TRP B 1 40 ? 11.164 -3.873 1.938 1 98.19 40 TRP B N 1
ATOM 2103 C CA . TRP B 1 40 ? 11.477 -3.814 0.514 1 98.19 40 TRP B CA 1
ATOM 2104 C C . TRP B 1 40 ? 10.258 -4.184 -0.325 1 98.19 40 TRP B C 1
ATOM 2106 O O . TRP B 1 40 ? 9.859 -3.432 -1.217 1 98.19 40 TRP B O 1
ATOM 2116 N N . ARG B 1 41 ? 9.688 -5.266 -0.02 1 97.19 41 ARG B N 1
ATOM 2117 C CA . ARG B 1 41 ? 8.516 -5.742 -0.757 1 97.19 41 ARG B CA 1
ATOM 2118 C C . ARG B 1 41 ? 7.348 -4.773 -0.611 1 97.19 41 ARG B C 1
ATOM 2120 O O . ARG B 1 41 ? 6.66 -4.473 -1.588 1 97.19 41 ARG B O 1
ATOM 2127 N N . ASP B 1 42 ? 7.133 -4.316 0.556 1 97.06 42 ASP B N 1
ATOM 2128 C CA . ASP B 1 42 ? 6.047 -3.379 0.817 1 97.06 42 ASP B CA 1
ATOM 2129 C C . ASP B 1 42 ? 6.211 -2.105 -0.009 1 97.06 42 ASP B C 1
ATOM 2131 O O . ASP B 1 42 ? 5.258 -1.644 -0.642 1 97.06 42 ASP B O 1
ATOM 2135 N N . ARG B 1 43 ? 7.414 -1.594 -0.011 1 98.44 43 ARG B N 1
ATOM 2136 C CA . ARG B 1 43 ? 7.656 -0.342 -0.722 1 98.44 43 ARG B CA 1
ATOM 2137 C C . ARG B 1 43 ? 7.602 -0.55 -2.232 1 98.44 43 ARG B C 1
ATOM 2139 O O . ARG B 1 43 ? 7.129 0.318 -2.967 1 98.44 43 ARG B O 1
ATOM 2146 N N . GLN B 1 44 ? 8.07 -1.687 -2.689 1 98.31 44 GLN B N 1
ATOM 2147 C CA . GLN B 1 44 ? 7.977 -2.066 -4.094 1 98.31 44 GLN B CA 1
ATOM 2148 C C . GLN B 1 44 ? 6.535 -1.979 -4.59 1 98.31 44 GLN B C 1
ATOM 2150 O O . GLN B 1 44 ? 6.258 -1.315 -5.59 1 98.31 44 GLN B O 1
ATOM 2155 N N . ILE B 1 45 ? 5.621 -2.516 -3.844 1 98.38 45 ILE B N 1
ATOM 2156 C CA . ILE B 1 45 ? 4.215 -2.549 -4.223 1 98.38 45 ILE B CA 1
ATOM 2157 C C . ILE B 1 45 ? 3.604 -1.158 -4.062 1 98.38 45 ILE B C 1
ATOM 2159 O O . ILE B 1 45 ? 2.855 -0.698 -4.93 1 98.38 45 ILE B O 1
ATOM 2163 N N . ASP B 1 46 ? 3.965 -0.456 -3.016 1 98.56 46 ASP B N 1
ATOM 2164 C CA . ASP B 1 46 ? 3.48 0.903 -2.793 1 98.56 46 ASP B CA 1
ATOM 2165 C C . ASP B 1 46 ? 3.826 1.809 -3.973 1 98.56 46 ASP B C 1
ATOM 2167 O O . ASP B 1 46 ? 2.971 2.547 -4.465 1 98.56 46 ASP B O 1
ATOM 2171 N N . TYR B 1 47 ? 5.031 1.717 -4.418 1 98.94 47 TYR B N 1
ATOM 2172 C CA . TYR B 1 47 ? 5.488 2.6 -5.488 1 98.94 47 TYR B CA 1
ATOM 2173 C C . TYR B 1 47 ? 4.738 2.318 -6.785 1 98.94 47 TYR B C 1
ATOM 2175 O O . TYR B 1 47 ? 4.461 3.236 -7.559 1 98.94 47 TYR B O 1
ATOM 2183 N N . THR B 1 48 ? 4.43 1.064 -7.023 1 98.88 48 THR B N 1
ATOM 2184 C CA . THR B 1 48 ? 3.656 0.749 -8.219 1 98.88 48 THR B CA 1
ATOM 2185 C C . THR B 1 48 ? 2.275 1.392 -8.156 1 98.88 48 THR B C 1
ATOM 2187 O O . THR B 1 48 ? 1.812 1.977 -9.141 1 98.88 48 THR B O 1
ATOM 2190 N N . ARG B 1 49 ? 1.654 1.329 -7.012 1 98.75 49 ARG B N 1
ATOM 2191 C CA . ARG B 1 49 ? 0.3 1.852 -6.863 1 98.75 49 ARG B CA 1
ATOM 2192 C C . ARG B 1 49 ? 0.293 3.375 -6.906 1 98.75 49 ARG B C 1
ATOM 2194 O O . ARG B 1 49 ? -0.57 3.98 -7.543 1 98.75 49 ARG B O 1
ATOM 2201 N N . ILE B 1 50 ? 1.282 3.984 -6.215 1 98.88 50 ILE B N 1
ATOM 2202 C CA . ILE B 1 50 ? 1.382 5.438 -6.184 1 98.88 50 ILE B CA 1
ATOM 2203 C C . ILE B 1 50 ? 1.56 5.977 -7.602 1 98.88 50 ILE B C 1
ATOM 2205 O O . ILE B 1 50 ? 0.849 6.891 -8.023 1 98.88 50 ILE B O 1
ATOM 2209 N N . ARG B 1 51 ? 2.449 5.379 -8.391 1 98.94 51 ARG B N 1
ATOM 2210 C CA . ARG B 1 51 ? 2.738 5.812 -9.758 1 98.94 51 ARG B CA 1
ATOM 2211 C C . ARG B 1 51 ? 1.522 5.633 -10.656 1 98.94 51 ARG B C 1
ATOM 2213 O O . ARG B 1 51 ? 1.171 6.535 -11.422 1 98.94 51 ARG B O 1
ATOM 2220 N N . SER B 1 52 ? 0.885 4.465 -10.562 1 98.94 52 SER B N 1
ATOM 2221 C CA . SER B 1 52 ? -0.237 4.168 -11.445 1 98.94 52 SER B CA 1
ATOM 2222 C C . SER B 1 52 ? -1.438 5.055 -11.133 1 98.94 52 SER B C 1
ATOM 2224 O O . SER B 1 52 ? -2.111 5.539 -12.047 1 98.94 52 SER B O 1
ATOM 2226 N N . LEU B 1 53 ? -1.69 5.277 -9.859 1 98.88 53 LEU B N 1
ATOM 2227 C CA . LEU B 1 53 ? -2.822 6.105 -9.453 1 98.88 53 LEU B CA 1
ATOM 2228 C C . LEU B 1 53 ? -2.604 7.559 -9.852 1 98.88 53 LEU B C 1
ATOM 2230 O O . LEU B 1 53 ? -3.535 8.234 -10.297 1 98.88 53 LEU B O 1
ATOM 2234 N N . ALA B 1 54 ? -1.369 8.031 -9.758 1 98.81 54 ALA B N 1
ATOM 2235 C CA . ALA B 1 54 ? -1.038 9.422 -10.055 1 98.81 54 ALA B CA 1
ATOM 2236 C C . ALA B 1 54 ? -1.01 9.672 -11.555 1 98.81 54 ALA B C 1
ATOM 2238 O O . ALA B 1 54 ? -1.149 10.812 -12 1 98.81 54 ALA B O 1
ATOM 2239 N N . GLY B 1 55 ? -0.721 8.625 -12.312 1 98.62 55 GLY B N 1
ATOM 2240 C CA . GLY B 1 55 ? -0.625 8.703 -13.758 1 98.62 55 GLY B CA 1
ATOM 2241 C C . GLY B 1 55 ? -1.5 7.688 -14.469 1 98.62 55 GLY B C 1
ATOM 2242 O O . GLY B 1 55 ? -0.997 6.703 -15.023 1 98.62 55 GLY B O 1
ATOM 2243 N N . PRO B 1 56 ? -2.809 7.977 -14.547 1 97.81 56 PRO B N 1
ATOM 2244 C CA . PRO B 1 56 ? -3.748 6.977 -15.062 1 97.81 56 PRO B CA 1
ATOM 2245 C C . PRO B 1 56 ? -3.527 6.664 -16.531 1 97.81 56 PRO B C 1
ATOM 2247 O O . PRO B 1 56 ? -4.098 5.703 -17.062 1 97.81 56 PRO B O 1
ATOM 2250 N N . SER B 1 57 ? -2.67 7.461 -17.219 1 97.88 57 SER B N 1
ATOM 2251 C CA . SER B 1 57 ? -2.342 7.18 -18.609 1 97.88 57 SER B CA 1
ATOM 2252 C C . SER B 1 57 ? -0.904 6.695 -18.75 1 97.88 57 SER B C 1
ATOM 2254 O O . SER B 1 57 ? -0.353 6.684 -19.859 1 97.88 57 SER B O 1
ATOM 2256 N N . GLY B 1 58 ? -0.332 6.383 -17.672 1 98.56 58 GLY B N 1
ATOM 2257 C CA . GLY B 1 58 ? 1.035 5.883 -17.688 1 98.56 58 GLY B CA 1
ATOM 2258 C C . GLY B 1 58 ? 2.072 6.988 -17.578 1 98.56 58 GLY B C 1
ATOM 2259 O O . GLY B 1 58 ? 3.244 6.777 -17.891 1 98.56 58 GLY B O 1
ATOM 2260 N N . GLU B 1 59 ? 1.7 8.219 -17.078 1 98.31 59 GLU B N 1
ATOM 2261 C CA . GLU B 1 59 ? 2.562 9.391 -17.031 1 98.31 59 GLU B CA 1
ATOM 2262 C C . GLU B 1 59 ? 3.779 9.148 -16.141 1 98.31 59 GLU B C 1
ATOM 2264 O O . GLU B 1 59 ? 4.855 9.695 -16.391 1 98.31 59 GLU B O 1
ATOM 2269 N N . HIS B 1 60 ? 3.543 8.359 -15.172 1 98.69 60 HIS B N 1
ATOM 2270 C CA . HIS B 1 60 ? 4.602 8.203 -14.18 1 98.69 60 HIS B CA 1
ATOM 2271 C C . HIS B 1 60 ? 5.098 6.762 -14.125 1 98.69 60 HIS B C 1
ATOM 2273 O O . HIS B 1 60 ? 5.695 6.348 -13.125 1 98.69 60 HIS B O 1
ATOM 2279 N N . TYR B 1 61 ? 4.859 5.984 -15.133 1 98.81 61 TYR B N 1
ATOM 2280 C CA . TYR B 1 61 ? 5.27 4.586 -15.195 1 98.81 61 TYR B CA 1
ATOM 2281 C C . TYR B 1 61 ? 6.785 4.461 -15.172 1 98.81 61 TYR B C 1
ATOM 2283 O O . TYR B 1 61 ? 7.492 5.285 -15.758 1 98.81 61 TYR B O 1
ATOM 2291 N N . LYS B 1 62 ? 7.234 3.566 -14.477 1 98.56 62 LYS B N 1
ATOM 2292 C CA . LYS B 1 62 ? 8.602 3.064 -14.414 1 98.56 62 LYS B CA 1
ATOM 2293 C C . LYS B 1 62 ? 8.633 1.539 -14.391 1 98.56 62 LYS B C 1
ATOM 2295 O O . LYS B 1 62 ? 7.828 0.91 -13.695 1 98.56 62 LYS B O 1
ATOM 2300 N N . PRO B 1 63 ? 9.555 0.861 -15.258 1 98.81 63 PRO B N 1
ATOM 2301 C CA . PRO B 1 63 ? 9.57 -0.603 -15.258 1 98.81 63 PRO B CA 1
ATOM 2302 C C . PRO B 1 63 ? 9.734 -1.192 -13.859 1 98.81 63 PRO B C 1
ATOM 2304 O O . PRO B 1 63 ? 10.461 -0.638 -13.031 1 98.81 63 PRO B O 1
ATOM 2307 N N . PHE B 1 64 ? 9.102 -2.324 -13.648 1 98.81 64 PHE B N 1
ATOM 2308 C CA . PHE B 1 64 ? 9.055 -2.949 -12.336 1 98.81 64 PHE B CA 1
ATOM 2309 C C . PHE B 1 64 ? 10.461 -3.189 -11.797 1 98.81 64 PHE B C 1
ATOM 2311 O O . PHE B 1 64 ? 10.695 -3.076 -10.594 1 98.81 64 PHE B O 1
ATOM 2318 N N . TRP B 1 65 ? 11.367 -3.504 -12.656 1 98.75 65 TRP B N 1
ATOM 2319 C CA . TRP B 1 65 ? 12.758 -3.68 -12.25 1 98.75 65 TRP B CA 1
ATOM 2320 C C . TRP B 1 65 ? 13.289 -2.42 -11.578 1 98.75 65 TRP B C 1
ATOM 2322 O O . TRP B 1 65 ? 13.875 -2.484 -10.492 1 98.75 65 TRP B O 1
ATOM 2332 N N . ASP B 1 66 ? 13.094 -1.303 -12.211 1 98.88 66 ASP B N 1
ATOM 2333 C CA . ASP B 1 66 ? 13.586 -0.035 -11.68 1 98.88 66 ASP B CA 1
ATOM 2334 C C . ASP B 1 66 ? 12.859 0.33 -10.383 1 98.88 66 ASP B C 1
ATOM 2336 O O . ASP B 1 66 ? 13.477 0.87 -9.453 1 98.88 66 ASP B O 1
ATOM 2340 N N . VAL B 1 67 ? 11.547 0.051 -10.32 1 98.94 67 VAL B N 1
ATOM 2341 C CA . VAL B 1 67 ? 10.781 0.261 -9.094 1 98.94 67 VAL B CA 1
ATOM 2342 C C . VAL B 1 67 ? 11.344 -0.605 -7.973 1 98.94 67 VAL B C 1
ATOM 2344 O O . VAL B 1 67 ? 11.422 -0.169 -6.824 1 98.94 67 VAL B O 1
ATOM 2347 N N . THR B 1 68 ? 11.742 -1.824 -8.312 1 98.75 68 THR B N 1
ATOM 2348 C CA . THR B 1 68 ? 12.336 -2.748 -7.355 1 98.75 68 THR B CA 1
ATOM 2349 C C . THR B 1 68 ? 13.641 -2.184 -6.801 1 98.75 68 THR B C 1
ATOM 2351 O O . THR B 1 68 ? 13.875 -2.229 -5.594 1 98.75 68 THR B O 1
ATOM 2354 N N . VAL B 1 69 ? 14.414 -1.598 -7.648 1 98.88 69 VAL B N 1
ATOM 2355 C CA . VAL B 1 69 ? 15.664 -0.976 -7.227 1 98.88 69 VAL B CA 1
ATOM 2356 C C . VAL B 1 69 ? 15.375 0.202 -6.301 1 98.88 69 VAL B C 1
ATOM 2358 O O . VAL B 1 69 ? 15.977 0.325 -5.234 1 98.88 69 VAL B O 1
ATOM 2361 N N . ASP B 1 70 ? 14.477 1.07 -6.703 1 98.94 70 ASP B N 1
ATOM 2362 C CA . ASP B 1 70 ? 14.102 2.23 -5.902 1 98.94 70 ASP B CA 1
ATOM 2363 C C . ASP B 1 70 ? 13.625 1.81 -4.516 1 98.94 70 ASP B C 1
ATOM 2365 O O . ASP B 1 70 ? 14.016 2.406 -3.51 1 98.94 70 ASP B O 1
ATOM 2369 N N . ALA B 1 71 ? 12.797 0.765 -4.477 1 98.88 71 ALA B N 1
ATOM 2370 C CA . ALA B 1 71 ? 12.25 0.271 -3.217 1 98.88 71 ALA B CA 1
ATOM 2371 C C . ALA B 1 71 ? 13.352 -0.279 -2.318 1 98.88 71 ALA B C 1
ATOM 2373 O O . ALA B 1 71 ? 13.328 -0.081 -1.101 1 98.88 71 ALA B O 1
ATOM 2374 N N . LEU B 1 72 ? 14.312 -0.962 -2.951 1 98.81 72 LEU B N 1
ATOM 2375 C CA . LEU B 1 72 ? 15.453 -1.467 -2.197 1 98.81 72 LEU B CA 1
ATOM 2376 C C . LEU B 1 72 ? 16.234 -0.321 -1.563 1 98.81 72 LEU B C 1
ATOM 2378 O O . LEU B 1 72 ? 16.547 -0.366 -0.373 1 98.81 72 LEU B O 1
ATOM 2382 N N . ARG B 1 73 ? 16.5 0.638 -2.326 1 98.88 73 ARG B N 1
ATOM 2383 C CA . ARG B 1 73 ? 17.281 1.784 -1.857 1 98.88 73 ARG B CA 1
ATOM 2384 C C . ARG B 1 73 ? 16.562 2.502 -0.721 1 98.88 73 ARG B C 1
ATOM 2386 O O . ARG B 1 73 ? 17.172 2.844 0.292 1 98.88 73 ARG B O 1
ATOM 2393 N N . TYR B 1 74 ? 15.328 2.699 -0.845 1 98.94 74 TYR B N 1
ATOM 2394 C CA . TYR B 1 74 ? 14.562 3.318 0.227 1 98.94 74 TYR B CA 1
ATOM 2395 C C . TYR B 1 74 ? 14.609 2.469 1.491 1 98.94 74 TYR B C 1
ATOM 2397 O O . TYR B 1 74 ? 14.836 2.986 2.588 1 98.94 74 TYR B O 1
ATOM 2405 N N . ALA B 1 75 ? 14.281 1.164 1.299 1 98.81 75 ALA B N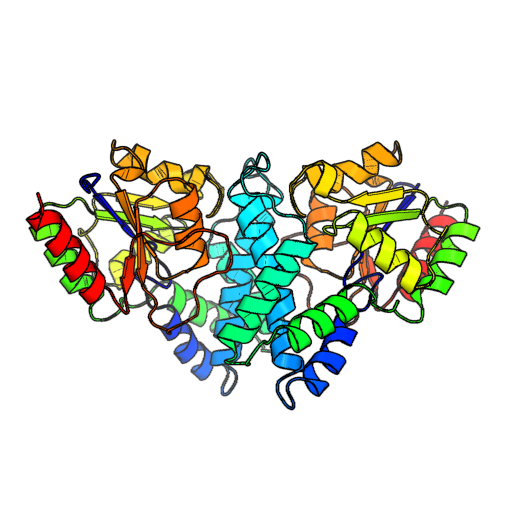 1
ATOM 2406 C CA . ALA B 1 75 ? 14.219 0.266 2.449 1 98.81 75 ALA B CA 1
ATOM 2407 C C . ALA B 1 75 ? 15.547 0.257 3.207 1 98.81 75 ALA B C 1
ATOM 2409 O O . ALA B 1 75 ? 15.562 0.297 4.441 1 98.81 75 ALA B O 1
ATOM 2410 N N . CYS B 1 76 ? 16.656 0.233 2.465 1 98.88 76 CYS B N 1
ATOM 2411 C CA . CYS B 1 76 ? 17.969 0.253 3.107 1 98.88 76 CYS B CA 1
ATOM 2412 C C . CYS B 1 76 ? 18.188 1.575 3.83 1 98.88 76 CYS B C 1
ATOM 2414 O O . CYS B 1 76 ? 18.688 1.593 4.957 1 98.88 76 CYS B O 1
ATOM 2416 N N . ALA B 1 77 ? 17.828 2.645 3.227 1 98.81 77 ALA B N 1
ATOM 2417 C CA . ALA B 1 77 ? 17.969 3.949 3.867 1 98.81 77 ALA B CA 1
ATOM 2418 C C . ALA B 1 77 ? 17.141 4.027 5.141 1 98.81 77 ALA B C 1
ATOM 2420 O O . ALA B 1 77 ? 17.609 4.5 6.176 1 98.81 77 ALA B O 1
ATOM 2421 N N . ARG B 1 78 ? 15.914 3.57 5.066 1 98.69 78 ARG B N 1
ATOM 2422 C CA . ARG B 1 78 ? 14.992 3.605 6.195 1 98.69 78 ARG B CA 1
ATOM 2423 C C . ARG B 1 78 ? 15.523 2.785 7.363 1 98.69 78 ARG B C 1
ATOM 2425 O O . ARG B 1 78 ? 15.297 3.133 8.523 1 98.69 78 ARG B O 1
ATOM 2432 N N . LEU B 1 79 ? 16.172 1.714 7.039 1 98.56 79 LEU B N 1
ATOM 2433 C CA . LEU B 1 79 ? 16.688 0.812 8.062 1 98.56 79 LEU B CA 1
ATOM 2434 C C . LEU B 1 79 ? 18.141 1.152 8.406 1 98.56 79 LEU B C 1
ATOM 2436 O O . LEU B 1 79 ? 18.781 0.436 9.172 1 98.56 79 LEU B O 1
ATOM 2440 N N . ASN B 1 80 ? 18.703 2.227 7.809 1 98.25 80 ASN B N 1
ATOM 2441 C CA . ASN B 1 80 ? 20.078 2.68 8.016 1 98.25 80 ASN B CA 1
ATOM 2442 C C . ASN B 1 80 ? 21.078 1.589 7.66 1 98.25 80 ASN B C 1
ATOM 2444 O O . ASN B 1 80 ? 22.016 1.327 8.422 1 98.25 80 ASN B O 1
ATOM 2448 N N . LEU B 1 81 ? 20.828 0.892 6.582 1 98.62 81 LEU B N 1
ATOM 2449 C CA . LEU B 1 81 ? 21.734 -0.125 6.074 1 98.62 81 LEU B CA 1
ATOM 2450 C C . LEU B 1 81 ? 22.641 0.447 4.98 1 98.62 81 LEU B C 1
ATOM 2452 O O . LEU B 1 81 ? 22.156 1.104 4.055 1 98.62 81 LEU B O 1
ATOM 2456 N N . PRO B 1 82 ? 23.891 0.273 5.047 1 97.44 82 PRO B N 1
ATOM 2457 C CA . PRO B 1 82 ? 24.828 0.794 4.043 1 97.44 82 PRO B CA 1
ATOM 2458 C C . PRO B 1 82 ? 24.766 0.024 2.727 1 97.44 82 PRO B C 1
ATOM 2460 O O . PRO B 1 82 ? 25.562 -0.882 2.5 1 97.44 82 PRO B O 1
ATOM 2463 N N . LEU B 1 83 ? 23.938 0.418 1.896 1 98.19 83 LEU B N 1
ATOM 2464 C CA . LEU B 1 83 ? 23.766 -0.237 0.602 1 98.19 83 LEU B CA 1
ATOM 2465 C C . LEU B 1 83 ? 24.828 0.241 -0.387 1 98.19 83 LEU B C 1
ATOM 2467 O O . LEU B 1 83 ? 24.672 1.287 -1.02 1 98.19 83 LEU B O 1
ATOM 2471 N N . GLY B 1 84 ? 25.891 -0.497 -0.507 1 98.06 84 GLY B N 1
ATOM 2472 C CA . GLY B 1 84 ? 26.875 -0.234 -1.541 1 98.06 84 GLY B CA 1
ATOM 2473 C C . GLY B 1 84 ? 26.547 -0.888 -2.867 1 98.06 84 GLY B C 1
ATOM 2474 O O . GLY B 1 84 ? 25.594 -1.667 -2.959 1 98.06 84 GLY B O 1
ATOM 2475 N N . ASN B 1 85 ? 27.344 -0.639 -3.848 1 98.19 85 ASN B N 1
ATOM 2476 C CA . ASN B 1 85 ? 27.109 -1.155 -5.191 1 98.19 85 ASN B CA 1
ATOM 2477 C C . ASN B 1 85 ? 27.094 -2.682 -5.215 1 98.19 85 ASN B C 1
ATOM 2479 O O . ASN B 1 85 ? 26.266 -3.291 -5.895 1 98.19 85 ASN B O 1
ATOM 2483 N N . HIS B 1 86 ? 28.016 -3.256 -4.5 1 97.88 86 HIS B N 1
ATOM 2484 C CA . HIS B 1 86 ? 28.109 -4.711 -4.465 1 97.88 86 HIS B CA 1
ATOM 2485 C C . HIS B 1 86 ? 26.859 -5.328 -3.846 1 97.88 86 HIS B C 1
ATOM 2487 O O . HIS B 1 86 ? 26.297 -6.289 -4.383 1 97.88 86 HIS B O 1
ATOM 2493 N N . ALA B 1 87 ? 26.438 -4.797 -2.721 1 98.06 87 ALA B N 1
ATOM 2494 C CA . ALA B 1 87 ? 25.25 -5.316 -2.043 1 98.06 87 ALA B CA 1
ATOM 2495 C C . ALA B 1 87 ? 24 -5.152 -2.91 1 98.06 87 ALA B C 1
ATOM 2497 O O . ALA B 1 87 ? 23.188 -6.07 -3.008 1 98.06 87 ALA B O 1
ATOM 2498 N N . GLU B 1 88 ? 23.844 -3.975 -3.473 1 98.62 88 GLU B N 1
ATOM 2499 C CA . GLU B 1 88 ? 22.719 -3.742 -4.359 1 98.62 88 GLU B CA 1
ATOM 2500 C C . GLU B 1 88 ? 22.703 -4.742 -5.512 1 98.62 88 GLU B C 1
ATOM 2502 O O . GLU B 1 88 ? 21.672 -5.363 -5.789 1 98.62 88 GLU B O 1
ATOM 2507 N N . ALA B 1 89 ? 23.828 -4.898 -6.164 1 98.38 89 ALA B N 1
ATOM 2508 C CA . ALA B 1 89 ? 23.922 -5.824 -7.285 1 98.38 89 ALA B CA 1
ATOM 2509 C C . ALA B 1 89 ? 23.609 -7.25 -6.848 1 98.38 89 ALA B C 1
ATOM 2511 O O . ALA B 1 89 ? 22.922 -7.988 -7.566 1 98.38 89 ALA B O 1
ATOM 2512 N N . THR B 1 90 ? 24.109 -7.625 -5.699 1 97.38 90 THR B N 1
ATOM 2513 C CA . THR B 1 90 ? 23.906 -8.969 -5.172 1 97.38 90 THR B CA 1
ATOM 2514 C C . THR B 1 90 ? 22.422 -9.219 -4.895 1 97.38 90 THR B C 1
ATOM 2516 O O . THR B 1 90 ? 21.875 -10.25 -5.297 1 97.38 90 THR B O 1
ATOM 2519 N N . LEU B 1 91 ? 21.781 -8.32 -4.254 1 98.06 91 LEU B N 1
ATOM 2520 C CA . LEU B 1 91 ? 20.359 -8.469 -3.92 1 98.06 91 LEU B CA 1
ATOM 2521 C C . LEU B 1 91 ? 19.5 -8.438 -5.18 1 98.06 91 LEU B C 1
ATOM 2523 O O . LEU B 1 91 ? 18.547 -9.219 -5.305 1 98.06 91 LEU B O 1
ATOM 2527 N N . MET B 1 92 ? 19.844 -7.547 -6.078 1 98.12 92 MET B N 1
ATOM 2528 C CA . MET B 1 92 ? 19.062 -7.457 -7.312 1 98.12 92 MET B CA 1
ATOM 2529 C C . MET B 1 92 ? 19.25 -8.703 -8.164 1 98.12 92 MET B C 1
ATOM 2531 O O . MET B 1 92 ? 18.328 -9.141 -8.844 1 98.12 92 MET B O 1
ATOM 2535 N N . ARG B 1 93 ? 20.422 -9.32 -8.133 1 96.31 93 ARG B N 1
ATOM 2536 C CA . ARG B 1 93 ? 20.641 -10.586 -8.82 1 96.31 93 ARG B CA 1
ATOM 2537 C C . ARG B 1 93 ? 19.797 -11.703 -8.195 1 96.31 93 ARG B C 1
ATOM 2539 O O . ARG B 1 93 ? 19.234 -12.531 -8.906 1 96.31 93 ARG B O 1
ATOM 2546 N N . GLU B 1 94 ? 19.812 -11.688 -6.898 1 95.44 94 GLU B N 1
ATOM 2547 C CA . GLU B 1 94 ? 18.969 -12.664 -6.219 1 95.44 94 GLU B CA 1
ATOM 2548 C C . GLU B 1 94 ? 17.5 -12.508 -6.621 1 95.44 94 GLU B C 1
ATOM 2550 O O . GLU B 1 94 ? 16.812 -13.492 -6.863 1 95.44 94 GLU B O 1
ATOM 2555 N N . TYR B 1 95 ? 17.062 -11.305 -6.719 1 95.88 95 TYR B N 1
ATOM 2556 C CA . TYR B 1 95 ? 15.68 -11.023 -7.086 1 95.88 95 TYR B CA 1
ATOM 2557 C C . TYR B 1 95 ? 15.398 -11.453 -8.523 1 95.88 95 TYR B C 1
ATOM 2559 O O . TYR B 1 95 ? 14.297 -11.914 -8.828 1 95.88 95 TYR B O 1
ATOM 2567 N N . ALA B 1 96 ? 16.328 -11.344 -9.383 1 95.06 96 ALA B N 1
ATOM 2568 C CA . ALA B 1 96 ? 16.188 -11.688 -10.797 1 95.06 96 ALA B CA 1
ATOM 2569 C C . ALA B 1 96 ? 16.062 -13.203 -10.977 1 95.06 96 ALA B C 1
ATOM 2571 O O . ALA B 1 96 ? 15.398 -13.664 -11.914 1 95.06 96 ALA B O 1
ATOM 2572 N N . CYS B 1 97 ? 16.719 -13.945 -10.062 1 93.69 97 CYS B N 1
ATOM 2573 C CA . CYS B 1 97 ? 16.797 -15.398 -10.219 1 93.69 97 CYS B CA 1
ATOM 2574 C C . CYS B 1 97 ? 16.125 -16.109 -9.062 1 93.69 97 CYS B C 1
ATOM 2576 O O . CYS B 1 97 ? 16.703 -17 -8.445 1 93.69 97 CYS B O 1
ATOM 2578 N N . LEU B 1 98 ? 14.93 -15.766 -8.852 1 91.12 98 LEU B N 1
ATOM 2579 C CA . LEU B 1 98 ? 14.164 -16.359 -7.77 1 91.12 98 LEU B CA 1
ATOM 2580 C C . LEU B 1 98 ? 13.828 -17.812 -8.078 1 91.12 98 LEU B C 1
ATOM 2582 O O . LEU B 1 98 ? 13.531 -18.156 -9.227 1 91.12 98 LEU B O 1
ATOM 2586 N N . SER B 1 99 ? 13.844 -18.609 -7.066 1 90.75 99 SER B N 1
ATOM 2587 C CA . SER B 1 99 ? 13.445 -20 -7.227 1 90.75 99 SER B CA 1
ATOM 2588 C C . SER B 1 99 ? 11.922 -20.156 -7.23 1 90.75 99 SER B C 1
ATOM 2590 O O . SER B 1 99 ? 11.219 -19.312 -6.664 1 90.75 99 SER B O 1
ATOM 2592 N N . ALA B 1 100 ? 11.477 -21.188 -7.891 1 94.19 100 ALA B N 1
ATOM 2593 C CA . ALA B 1 100 ? 10.078 -21.578 -7.758 1 94.19 100 ALA B CA 1
ATOM 2594 C C . ALA B 1 100 ? 9.82 -22.25 -6.406 1 94.19 100 ALA B C 1
ATOM 2596 O O . ALA B 1 100 ? 10.727 -22.844 -5.824 1 94.19 100 ALA B O 1
ATOM 2597 N N . PHE B 1 101 ? 8.586 -22.078 -5.883 1 94.75 101 PHE B N 1
ATOM 2598 C CA . PHE B 1 101 ? 8.18 -22.984 -4.812 1 94.75 101 PHE B CA 1
ATOM 2599 C C . PHE B 1 101 ? 8.227 -24.438 -5.281 1 94.75 101 PHE B C 1
ATOM 2601 O O . PHE B 1 101 ? 7.895 -24.734 -6.43 1 94.75 101 PHE B O 1
ATOM 2608 N N . PRO B 1 102 ? 8.578 -25.375 -4.457 1 93.81 102 PRO B N 1
ATOM 2609 C CA . PRO B 1 102 ? 8.898 -26.734 -4.883 1 93.81 102 PRO B CA 1
ATOM 2610 C C . PRO B 1 102 ? 7.73 -27.422 -5.594 1 93.81 102 PRO B C 1
ATOM 2612 O O . PRO B 1 102 ? 7.941 -28.234 -6.488 1 93.81 102 PRO B O 1
ATOM 2615 N N . GLU B 1 103 ? 6.562 -27.094 -5.281 1 97 103 GLU B N 1
ATOM 2616 C CA . GLU B 1 103 ? 5.395 -27.781 -5.828 1 97 103 GLU B CA 1
ATOM 2617 C C . GLU B 1 103 ? 4.965 -27.172 -7.16 1 97 103 GLU B C 1
ATOM 2619 O O . GLU B 1 103 ? 4.172 -27.766 -7.895 1 97 103 GLU B O 1
ATOM 2624 N N . ASN B 1 104 ? 5.449 -26 -7.578 1 98.12 104 ASN B N 1
ATOM 2625 C CA . ASN B 1 104 ? 4.867 -25.203 -8.648 1 98.12 104 ASN B CA 1
ATOM 2626 C C . ASN B 1 104 ? 5.074 -25.859 -10.016 1 98.12 104 ASN B C 1
ATOM 2628 O O . ASN B 1 104 ? 4.121 -26.031 -10.773 1 98.12 104 ASN B O 1
ATOM 2632 N N . VAL B 1 105 ? 6.328 -26.297 -10.312 1 98.12 105 VAL B N 1
ATOM 2633 C CA . VAL B 1 105 ? 6.621 -26.797 -11.648 1 98.12 105 VAL B CA 1
ATOM 2634 C C . VAL B 1 105 ? 5.855 -28.109 -11.883 1 98.12 105 VAL B C 1
ATOM 2636 O O . VAL B 1 105 ? 5.18 -28.266 -12.898 1 98.12 105 VAL B O 1
ATOM 2639 N N . PRO B 1 106 ? 5.867 -29.047 -10.891 1 98.25 106 PRO B N 1
ATOM 2640 C CA . PRO B 1 106 ? 5.074 -30.266 -11.086 1 98.25 106 PRO B CA 1
ATOM 2641 C C . PRO B 1 106 ? 3.592 -29.984 -11.305 1 98.25 106 PRO B C 1
ATOM 2643 O O . PRO B 1 106 ? 2.961 -30.594 -12.172 1 98.25 106 PRO B O 1
ATOM 2646 N N . VAL B 1 107 ? 2.982 -29.078 -10.594 1 98.69 107 VAL B N 1
ATOM 2647 C CA . VAL B 1 107 ? 1.562 -28.766 -10.711 1 98.69 107 VAL B CA 1
ATOM 2648 C C . VAL B 1 107 ? 1.284 -28.109 -12.07 1 98.69 107 VAL B C 1
ATOM 2650 O O . VAL B 1 107 ? 0.28 -28.406 -12.719 1 98.69 107 VAL B O 1
ATOM 2653 N N . LEU B 1 108 ? 2.154 -27.203 -12.516 1 98.81 108 LEU B N 1
ATOM 2654 C CA . LEU B 1 108 ? 2 -26.578 -13.82 1 98.81 108 LEU B CA 1
ATOM 2655 C C . LEU B 1 108 ? 1.974 -27.625 -14.93 1 98.81 108 LEU B C 1
ATOM 2657 O O . LEU B 1 108 ? 1.153 -27.547 -15.844 1 98.81 108 LEU B O 1
ATOM 2661 N N . ARG B 1 109 ? 2.852 -28.594 -14.852 1 98.38 109 ARG B N 1
ATOM 2662 C CA . ARG B 1 109 ? 2.902 -29.656 -15.852 1 98.38 109 ARG B CA 1
ATOM 2663 C C . ARG B 1 109 ? 1.608 -30.453 -15.859 1 98.38 109 ARG B C 1
ATOM 2665 O O . ARG B 1 109 ? 1.097 -30.812 -16.922 1 98.38 109 ARG B O 1
ATOM 2672 N N . GLN B 1 110 ? 1.108 -30.719 -14.688 1 98.19 110 GLN B N 1
ATOM 2673 C CA . GLN B 1 110 ? -0.144 -31.453 -14.586 1 98.19 110 GLN B CA 1
ATOM 2674 C C . GLN B 1 110 ? -1.303 -30.656 -15.18 1 98.19 110 GLN B C 1
ATOM 2676 O O . GLN B 1 110 ? -2.164 -31.219 -15.859 1 98.19 110 GLN B O 1
ATOM 2681 N N . LEU B 1 111 ? -1.36 -29.391 -14.922 1 98.25 111 LEU B N 1
ATOM 2682 C CA . LEU B 1 111 ? -2.396 -28.547 -15.5 1 98.25 111 LEU B CA 1
ATOM 2683 C C . LEU B 1 111 ? -2.32 -28.562 -17.031 1 98.25 111 LEU B C 1
ATOM 2685 O O . LEU B 1 111 ? -3.35 -28.609 -17.703 1 98.25 111 LEU B O 1
ATOM 2689 N N . ARG B 1 112 ? -1.11 -28.531 -17.578 1 97.5 112 ARG B N 1
ATOM 2690 C CA . ARG B 1 112 ? -0.929 -28.609 -19.016 1 97.5 112 ARG B CA 1
ATOM 2691 C C . ARG B 1 112 ? -1.43 -29.953 -19.562 1 97.5 112 ARG B C 1
ATOM 2693 O O . ARG B 1 112 ? -2.053 -30 -20.625 1 97.5 112 ARG B O 1
ATOM 2700 N N . GLU B 1 113 ? -1.132 -30.953 -18.812 1 96.56 113 GLU B N 1
ATOM 2701 C CA . GLU B 1 113 ? -1.563 -32.281 -19.219 1 96.56 113 GLU B CA 1
ATOM 2702 C C . GLU B 1 113 ? -3.086 -32.375 -19.266 1 96.56 113 GLU B C 1
ATOM 2704 O O . GLU B 1 113 ? -3.637 -33.188 -20.016 1 96.56 113 GLU B O 1
ATOM 2709 N N . MET B 1 114 ? -3.744 -31.594 -18.547 1 95.62 114 MET B N 1
ATOM 2710 C CA . MET B 1 114 ? -5.203 -31.547 -18.531 1 95.62 114 MET B CA 1
ATOM 2711 C C . MET B 1 114 ? -5.734 -30.766 -19.734 1 95.62 114 MET B C 1
ATOM 2713 O O . MET B 1 114 ? -6.949 -30.625 -19.906 1 95.62 114 MET B O 1
ATOM 2717 N N . GLY B 1 115 ? -4.82 -30.219 -20.5 1 95.81 115 GLY B N 1
ATOM 2718 C CA . GLY B 1 115 ? -5.199 -29.5 -21.719 1 95.81 115 GLY B CA 1
ATOM 2719 C C . GLY B 1 115 ? -5.535 -28.047 -21.469 1 95.81 115 GLY B C 1
ATOM 2720 O O . GLY B 1 115 ? -6.172 -27.406 -22.312 1 95.81 115 GLY B O 1
ATOM 2721 N N . LEU B 1 116 ? -5.188 -27.531 -20.328 1 97.25 116 LEU B N 1
ATOM 2722 C CA . LEU B 1 116 ? -5.492 -26.141 -20.016 1 97.25 116 LEU B CA 1
ATOM 2723 C C . LEU B 1 116 ? -4.363 -25.219 -20.453 1 97.25 116 LEU B C 1
ATOM 2725 O O . LEU B 1 116 ? -3.207 -25.406 -20.078 1 97.25 116 LEU B O 1
ATOM 2729 N N . PRO B 1 117 ? -4.688 -24.203 -21.328 1 98.5 117 PRO B N 1
ATOM 2730 C CA . PRO B 1 117 ? -3.682 -23.156 -21.562 1 98.5 117 PRO B CA 1
ATOM 2731 C C . PRO B 1 117 ? -3.26 -22.438 -20.297 1 98.5 117 PRO B C 1
ATOM 2733 O O . PRO B 1 117 ? -4.094 -22.172 -19.422 1 98.5 117 PRO B O 1
ATOM 2736 N N . LEU B 1 118 ? -1.974 -22.172 -20.188 1 98.88 118 LEU B N 1
ATOM 2737 C CA . LEU B 1 118 ? -1.43 -21.516 -19 1 98.88 118 LEU B CA 1
ATOM 2738 C C . LEU B 1 118 ? -0.807 -20.172 -19.375 1 98.88 118 LEU B C 1
ATOM 2740 O O . LEU B 1 118 ? -0.25 -20.016 -20.469 1 98.88 118 LEU B O 1
ATOM 2744 N N . GLY B 1 119 ? -0.885 -19.172 -18.5 1 98.94 119 GLY B N 1
ATOM 2745 C CA . GLY B 1 119 ? -0.208 -17.906 -18.688 1 98.94 119 GLY B CA 1
ATOM 2746 C C . GLY B 1 119 ? 0.243 -17.266 -17.391 1 98.94 119 GLY B C 1
ATOM 2747 O O . GLY B 1 119 ? -0.097 -17.734 -16.312 1 98.94 119 GLY B O 1
ATOM 2748 N N . ILE B 1 120 ? 1.087 -16.297 -17.531 1 98.94 120 ILE B N 1
ATOM 2749 C CA . ILE B 1 120 ? 1.479 -15.383 -16.469 1 98.94 120 ILE B CA 1
ATOM 2750 C C . ILE B 1 120 ? 0.934 -13.984 -16.75 1 98.94 120 ILE B C 1
ATOM 2752 O O . ILE B 1 120 ? 0.953 -13.523 -17.891 1 98.94 120 ILE B O 1
ATOM 2756 N N . LEU B 1 121 ? 0.364 -13.375 -15.797 1 98.94 121 LEU B N 1
ATOM 2757 C CA . LEU B 1 121 ? 0.09 -11.945 -15.781 1 98.94 121 LEU B CA 1
ATOM 2758 C C . LEU B 1 121 ? 0.774 -11.273 -14.594 1 98.94 121 LEU B C 1
ATOM 2760 O O . LEU B 1 121 ? 0.431 -11.539 -13.438 1 98.94 121 LEU B O 1
ATOM 2764 N N . SER B 1 122 ? 1.756 -10.367 -14.906 1 98.88 122 SER B N 1
ATOM 2765 C CA . SER B 1 122 ? 2.646 -9.922 -13.844 1 98.88 122 SER B CA 1
ATOM 2766 C C . SER B 1 122 ? 2.957 -8.438 -13.961 1 98.88 122 SER B C 1
ATOM 2768 O O . SER B 1 122 ? 3.01 -7.895 -15.07 1 98.88 122 SER B O 1
ATOM 2770 N N . ASN B 1 123 ? 3.188 -7.812 -12.797 1 98.75 123 ASN B N 1
ATOM 2771 C CA . ASN B 1 123 ? 3.754 -6.469 -12.727 1 98.75 123 ASN B CA 1
ATOM 2772 C C . ASN B 1 123 ? 5.168 -6.422 -13.297 1 98.75 123 ASN B C 1
ATOM 2774 O O . ASN B 1 123 ? 5.645 -5.363 -13.703 1 98.75 123 ASN B O 1
ATOM 2778 N N . GLY B 1 124 ? 5.84 -7.562 -13.336 1 98.75 124 GLY B N 1
ATOM 2779 C CA . GLY B 1 124 ? 7.211 -7.621 -13.812 1 98.75 124 GLY B CA 1
ATOM 2780 C C . GLY B 1 124 ? 7.348 -7.234 -15.273 1 98.75 124 GLY B C 1
ATOM 2781 O O . GLY B 1 124 ? 6.504 -7.586 -16.094 1 98.75 124 GLY B O 1
ATOM 2782 N N . ASN B 1 125 ? 8.375 -6.453 -15.531 1 98.81 125 ASN B N 1
ATOM 2783 C CA . ASN B 1 125 ? 8.625 -6.133 -16.938 1 98.81 125 ASN B CA 1
ATOM 2784 C C . ASN B 1 125 ? 9.195 -7.328 -17.688 1 98.81 125 ASN B C 1
ATOM 2786 O O . ASN B 1 125 ? 9.672 -8.289 -17.078 1 98.81 125 ASN B O 1
ATOM 2790 N N . PRO B 1 126 ? 9.125 -7.324 -19.047 1 98.56 126 PRO B N 1
ATOM 2791 C CA . PRO B 1 126 ? 9.383 -8.523 -19.844 1 98.56 126 PRO B CA 1
ATOM 2792 C C . PRO B 1 126 ? 10.75 -9.141 -19.562 1 98.56 126 PRO B C 1
ATOM 2794 O O . PRO B 1 126 ? 10.859 -10.352 -19.375 1 98.56 126 PRO B O 1
ATOM 2797 N N . GLN B 1 127 ? 11.789 -8.375 -19.406 1 97.88 127 GLN B N 1
ATOM 2798 C CA . GLN B 1 127 ? 13.125 -8.906 -19.188 1 97.88 127 GLN B CA 1
ATOM 2799 C C . GLN B 1 127 ? 13.211 -9.633 -17.844 1 97.88 127 GLN B C 1
ATOM 2801 O O . GLN B 1 127 ? 13.789 -10.719 -17.75 1 97.88 127 GLN B O 1
ATOM 2806 N N . MET B 1 128 ? 12.609 -9.062 -16.828 1 96.94 128 MET B N 1
ATOM 2807 C CA . MET B 1 128 ? 12.562 -9.68 -15.508 1 96.94 128 MET B CA 1
ATOM 2808 C C . MET B 1 128 ? 11.852 -11.031 -15.562 1 96.94 128 MET B C 1
ATOM 2810 O O . MET B 1 128 ? 12.312 -12 -14.961 1 96.94 128 MET B O 1
ATOM 2814 N N . LEU B 1 129 ? 10.75 -11.055 -16.266 1 98.31 129 LEU B N 1
ATOM 2815 C CA . LEU B 1 129 ? 9.93 -12.258 -16.312 1 98.31 129 LEU B CA 1
ATOM 2816 C C . LEU B 1 129 ? 10.633 -13.359 -17.094 1 98.31 129 LEU B C 1
ATOM 2818 O O . LEU B 1 129 ? 10.562 -14.531 -16.719 1 98.31 129 LEU B O 1
ATOM 2822 N N . GLU B 1 130 ? 11.297 -12.977 -18.141 1 98.12 130 GLU B N 1
ATOM 2823 C CA . GLU B 1 130 ? 12.055 -13.945 -18.922 1 98.12 130 GLU B CA 1
ATOM 2824 C C . GLU B 1 130 ? 13.125 -14.625 -18.078 1 98.12 130 GLU B C 1
ATOM 2826 O O . GLU B 1 130 ? 13.234 -15.852 -18.078 1 98.12 130 GLU B O 1
ATOM 2831 N N . ILE B 1 131 ? 13.867 -13.852 -17.344 1 97.56 131 ILE B N 1
ATOM 2832 C CA . ILE B 1 131 ? 14.938 -14.367 -16.5 1 97.56 131 ILE B CA 1
ATOM 2833 C C . ILE B 1 131 ? 14.344 -15.25 -15.398 1 97.56 131 ILE B C 1
ATOM 2835 O O . ILE B 1 131 ? 14.844 -16.344 -15.141 1 97.56 131 ILE B O 1
ATOM 2839 N N . ALA B 1 132 ? 13.297 -14.797 -14.781 1 96.62 132 ALA B N 1
ATOM 2840 C CA . ALA B 1 132 ? 12.688 -15.531 -13.672 1 96.62 132 ALA B CA 1
ATOM 2841 C C . ALA B 1 132 ? 12.133 -16.875 -14.141 1 96.62 132 ALA B C 1
ATOM 2843 O O . ALA B 1 132 ? 12.344 -17.906 -13.492 1 96.62 132 ALA B O 1
ATOM 2844 N N . VAL B 1 133 ? 11.438 -16.891 -15.273 1 97.94 133 VAL B N 1
ATOM 2845 C CA . VAL B 1 133 ? 10.836 -18.094 -15.82 1 97.94 133 VAL B CA 1
ATOM 2846 C C . VAL B 1 133 ? 11.93 -19.125 -16.141 1 97.94 133 VAL B C 1
ATOM 2848 O O . VAL B 1 133 ? 11.805 -20.297 -15.781 1 97.94 133 VAL B O 1
ATOM 2851 N N . LYS B 1 134 ? 12.977 -18.672 -16.719 1 97 134 LYS B N 1
ATOM 2852 C CA . LYS B 1 134 ? 14.094 -19.531 -17.078 1 97 134 LYS B CA 1
ATOM 2853 C C . LYS B 1 134 ? 14.789 -20.078 -15.82 1 97 134 LYS B C 1
ATOM 2855 O O . LYS B 1 134 ? 15.023 -21.281 -15.703 1 97 134 LYS B O 1
ATOM 2860 N N . SER B 1 135 ? 15.07 -19.234 -14.938 1 94.62 135 SER B N 1
ATOM 2861 C CA . SER B 1 135 ? 15.805 -19.594 -13.727 1 94.62 135 SER B CA 1
ATOM 2862 C C . SER B 1 135 ? 15 -20.562 -12.867 1 94.62 135 SER B C 1
ATOM 2864 O O . SER B 1 135 ? 15.57 -21.406 -12.172 1 94.62 135 SER B O 1
ATOM 2866 N N . ALA B 1 136 ? 13.695 -20.469 -12.93 1 94.81 136 ALA B N 1
ATOM 2867 C CA . ALA B 1 136 ? 12.82 -21.281 -12.086 1 94.81 136 ALA B CA 1
ATOM 2868 C C . ALA B 1 136 ? 12.492 -22.609 -12.758 1 94.81 136 ALA B C 1
ATOM 2870 O O . ALA B 1 136 ? 11.727 -23.422 -12.219 1 94.81 136 ALA B O 1
ATOM 2871 N N . GLY B 1 137 ? 13.031 -22.828 -13.953 1 95.25 137 GLY B N 1
ATOM 2872 C CA . GLY B 1 137 ? 12.797 -24.078 -14.656 1 95.25 137 GLY B CA 1
ATOM 2873 C C . GLY B 1 137 ? 11.422 -24.156 -15.281 1 95.25 137 GLY B C 1
ATOM 2874 O O . GLY B 1 137 ? 10.852 -25.25 -15.391 1 95.25 137 GLY B O 1
ATOM 2875 N N . MET B 1 138 ? 10.836 -23.031 -15.688 1 97.5 138 MET B N 1
ATOM 2876 C CA . MET B 1 138 ? 9.453 -23.016 -16.156 1 97.5 138 MET B CA 1
ATOM 2877 C C . MET B 1 138 ? 9.391 -22.719 -17.656 1 97.5 138 MET B C 1
ATOM 2879 O O . MET B 1 138 ? 8.312 -22.453 -18.188 1 97.5 138 MET B O 1
ATOM 2883 N N . SER B 1 139 ? 10.562 -22.766 -18.281 1 97.12 139 SER B N 1
ATOM 2884 C CA . SER B 1 139 ? 10.594 -22.484 -19.719 1 97.12 139 SER B CA 1
ATOM 2885 C C . SER B 1 139 ? 9.68 -23.422 -20.484 1 97.12 139 SER B C 1
ATOM 2887 O O . SER B 1 139 ? 9.68 -24.641 -20.25 1 97.12 139 SER B O 1
ATOM 2889 N N . GLY B 1 140 ? 8.836 -22.797 -21.344 1 97.12 140 GLY B N 1
ATOM 2890 C CA . GLY B 1 140 ? 8.016 -23.594 -22.234 1 97.12 140 GLY B CA 1
ATOM 2891 C C . GLY B 1 140 ? 6.691 -24.016 -21.609 1 97.12 140 GLY B C 1
ATOM 2892 O O . GLY B 1 140 ? 5.863 -24.641 -22.281 1 97.12 140 GLY B O 1
ATOM 2893 N N . LEU B 1 141 ? 6.426 -23.578 -20.438 1 98.31 141 LEU B N 1
ATOM 2894 C CA . LEU B 1 141 ? 5.234 -24.062 -19.75 1 98.31 141 LEU B CA 1
ATOM 2895 C C . LEU B 1 141 ? 4.051 -23.125 -20 1 98.31 141 LEU B C 1
ATOM 2897 O O . LEU B 1 141 ? 2.9 -23.5 -19.75 1 98.31 141 LEU B O 1
ATOM 2901 N N . PHE B 1 142 ? 4.285 -21.953 -20.484 1 98.81 142 PHE B N 1
ATOM 2902 C CA . PHE B 1 142 ? 3.229 -20.953 -20.562 1 98.81 142 PHE B CA 1
ATOM 2903 C C . PHE B 1 142 ? 2.916 -20.609 -22.016 1 98.81 142 PHE B C 1
ATOM 2905 O O . PHE B 1 142 ? 3.826 -20.438 -22.828 1 98.81 142 PHE B O 1
ATOM 2912 N N . ASP B 1 143 ? 1.688 -20.516 -22.328 1 98.88 143 ASP B N 1
ATOM 2913 C CA . ASP B 1 143 ? 1.25 -20.047 -23.641 1 98.88 143 ASP B CA 1
ATOM 2914 C C . ASP B 1 143 ? 1.464 -18.547 -23.781 1 98.88 143 ASP B C 1
ATOM 2916 O O . ASP B 1 143 ? 1.745 -18.047 -24.875 1 98.88 143 ASP B O 1
ATOM 2920 N N . HIS B 1 144 ? 1.268 -17.812 -22.703 1 98.81 144 HIS B N 1
ATOM 2921 C CA . HIS B 1 144 ? 1.467 -16.375 -22.672 1 98.81 144 HIS B CA 1
ATOM 2922 C C . HIS B 1 144 ? 2.172 -15.938 -21.391 1 98.81 144 HIS B C 1
ATOM 2924 O O . HIS B 1 144 ? 1.863 -16.453 -20.312 1 98.81 144 HIS B O 1
ATOM 2930 N N . VAL B 1 145 ? 3.186 -15.094 -21.516 1 98.88 145 VAL B N 1
ATOM 2931 C CA . VAL B 1 145 ? 3.777 -14.352 -20.406 1 98.88 145 VAL B CA 1
ATOM 2932 C C . VAL B 1 145 ? 3.482 -12.867 -20.562 1 98.88 145 VAL B C 1
ATOM 2934 O O . VAL B 1 145 ? 4.102 -12.188 -21.391 1 98.88 145 VAL B O 1
ATOM 2937 N N . LEU B 1 146 ? 2.486 -12.391 -19.797 1 98.94 146 LEU B N 1
ATOM 2938 C CA . LEU B 1 146 ? 1.942 -11.055 -19.953 1 98.94 146 LEU B CA 1
ATOM 2939 C C . LEU B 1 146 ? 2.498 -10.102 -18.891 1 98.94 146 LEU B C 1
ATOM 2941 O O . LEU B 1 146 ? 2.465 -10.414 -17.703 1 98.94 146 LEU B O 1
ATOM 2945 N N . SER B 1 147 ? 3.088 -9.016 -19.375 1 98.94 147 SER B N 1
ATOM 2946 C CA . SER B 1 147 ? 3.633 -7.953 -18.547 1 98.94 147 SER B CA 1
ATOM 2947 C C . SER B 1 147 ? 2.758 -6.703 -18.609 1 98.94 147 SER B C 1
ATOM 2949 O O . SER B 1 147 ? 2.328 -6.289 -19.688 1 98.94 147 SER B O 1
ATOM 2951 N N . VAL B 1 148 ? 2.607 -6.082 -17.422 1 98.94 148 VAL B N 1
ATOM 2952 C CA . VAL B 1 148 ? 1.812 -4.859 -17.375 1 98.94 148 VAL B CA 1
ATOM 2953 C C . VAL B 1 148 ? 2.549 -3.734 -18.094 1 98.94 148 VAL B C 1
ATOM 2955 O O . VAL B 1 148 ? 1.968 -2.684 -18.375 1 98.94 148 VAL B O 1
ATOM 2958 N N . ASP B 1 149 ? 3.826 -3.992 -18.406 1 98.88 149 ASP B N 1
ATOM 2959 C CA . ASP B 1 149 ? 4.609 -3.027 -19.172 1 98.88 149 ASP B CA 1
ATOM 2960 C C . ASP B 1 149 ? 3.869 -2.6 -20.438 1 98.88 149 ASP B C 1
ATOM 2962 O O . ASP B 1 149 ? 3.982 -1.45 -20.859 1 98.88 149 ASP B O 1
ATOM 2966 N N . ALA B 1 150 ? 3.107 -3.459 -20.984 1 98.81 150 ALA B N 1
ATOM 2967 C CA . ALA B 1 150 ? 2.408 -3.227 -22.25 1 98.81 150 ALA B CA 1
ATOM 2968 C C . ALA B 1 150 ? 1.361 -2.125 -22.109 1 98.81 150 ALA B C 1
ATOM 2970 O O . ALA B 1 150 ? 1.028 -1.442 -23.078 1 98.81 150 ALA B O 1
ATOM 2971 N N . VAL B 1 151 ? 0.824 -1.911 -20.906 1 98.81 151 VAL B N 1
ATOM 2972 C CA . VAL B 1 151 ? -0.23 -0.919 -20.719 1 98.81 151 VAL B CA 1
ATOM 2973 C C . VAL B 1 151 ? 0.271 0.2 -19.812 1 98.81 151 VAL B C 1
ATOM 2975 O O . VAL B 1 151 ? -0.435 1.185 -19.578 1 98.81 151 VAL B O 1
ATOM 2978 N N . ARG B 1 152 ? 1.449 0.056 -19.203 1 98.88 152 ARG B N 1
ATOM 2979 C CA . ARG B 1 152 ? 2.131 1.051 -18.375 1 98.88 152 ARG B CA 1
ATOM 2980 C C . ARG B 1 152 ? 1.287 1.428 -17.172 1 98.88 152 ARG B C 1
ATOM 2982 O O . ARG B 1 152 ? 1.292 2.582 -16.734 1 98.88 152 ARG B O 1
ATOM 2989 N N . LEU B 1 153 ? 0.432 0.537 -16.703 1 98.94 153 LEU B N 1
ATOM 2990 C CA . LEU B 1 153 ? -0.318 0.589 -15.453 1 98.94 153 LEU B CA 1
ATOM 2991 C C . LEU B 1 153 ? -0.177 -0.718 -14.68 1 98.94 153 LEU B C 1
ATOM 2993 O O . LEU B 1 153 ? -0.255 -1.801 -15.258 1 98.94 153 LEU B O 1
ATOM 2997 N N . TYR B 1 154 ? 0.069 -0.606 -13.43 1 98.94 154 TYR B N 1
ATOM 2998 C CA . TYR B 1 154 ? 0.238 -1.779 -12.578 1 98.94 154 TYR B CA 1
ATOM 2999 C C . TYR B 1 154 ? -1.109 -2.295 -12.086 1 98.94 154 TYR B C 1
ATOM 3001 O O . TYR B 1 154 ? -2.117 -1.587 -12.164 1 98.94 154 TYR B O 1
ATOM 3009 N N . LYS B 1 155 ? -1.098 -3.635 -11.695 1 98.88 155 LYS B N 1
ATOM 3010 C CA . LYS B 1 155 ? -2.23 -4.156 -10.93 1 98.88 155 LYS B CA 1
ATOM 3011 C C . LYS B 1 155 ? -2.471 -3.336 -9.672 1 98.88 155 LYS B C 1
ATOM 3013 O O . LYS B 1 155 ? -1.52 -2.881 -9.031 1 98.88 155 LYS B O 1
ATOM 3018 N N . THR B 1 156 ? -3.773 -2.898 -9.445 1 98.81 156 THR B N 1
ATOM 3019 C CA . THR B 1 156 ? -5.02 -3.551 -9.828 1 98.81 156 THR B CA 1
ATOM 3020 C C . THR B 1 156 ? -5.723 -2.77 -10.938 1 98.81 156 THR B C 1
ATOM 3022 O O . THR B 1 156 ? -6.938 -2.881 -11.102 1 98.81 156 THR B O 1
ATOM 3025 N N . ALA B 1 157 ? -5.102 -1.92 -11.656 1 98.94 157 ALA B N 1
ATOM 3026 C CA . ALA B 1 157 ? -5.73 -1.232 -12.781 1 98.94 157 ALA B CA 1
ATOM 3027 C C . ALA B 1 157 ? -6.402 -2.225 -13.719 1 98.94 157 ALA B C 1
ATOM 3029 O O . ALA B 1 157 ? -5.797 -3.225 -14.117 1 98.94 157 ALA B O 1
ATOM 3030 N N . PRO B 1 158 ? -7.605 -1.916 -14.102 1 98.81 158 PRO B N 1
ATOM 3031 C CA . PRO B 1 158 ? -8.312 -2.828 -15.008 1 98.81 158 PRO B CA 1
ATOM 3032 C C . PRO B 1 158 ? -7.535 -3.104 -16.297 1 98.81 158 PRO B C 1
ATOM 3034 O O . PRO B 1 158 ? -7.574 -4.223 -16.812 1 98.81 158 PRO B O 1
ATOM 3037 N N . ALA B 1 159 ? -6.809 -2.105 -16.781 1 98.88 159 ALA B N 1
ATOM 3038 C CA . ALA B 1 159 ? -6.043 -2.266 -18.016 1 98.88 159 ALA B CA 1
ATOM 3039 C C . ALA B 1 159 ? -5.016 -3.389 -17.875 1 98.88 159 ALA B C 1
ATOM 3041 O O . ALA B 1 159 ? -4.723 -4.09 -18.859 1 98.88 159 ALA B O 1
ATOM 3042 N N . ALA B 1 160 ? -4.457 -3.561 -16.719 1 98.94 160 ALA B N 1
ATOM 3043 C CA . ALA B 1 160 ? -3.496 -4.633 -16.469 1 98.94 160 ALA B CA 1
ATOM 3044 C C . ALA B 1 160 ? -4.152 -6.004 -16.594 1 98.94 160 ALA B C 1
ATOM 3046 O O . ALA B 1 160 ? -3.652 -6.871 -17.312 1 98.94 160 ALA B O 1
ATOM 3047 N N . TYR B 1 161 ? -5.32 -6.191 -15.984 1 98.94 161 TYR B N 1
ATOM 3048 C CA . TYR B 1 161 ? -6.012 -7.477 -15.977 1 98.94 161 TYR B CA 1
ATOM 3049 C C . TYR B 1 161 ? -6.582 -7.797 -17.344 1 98.94 161 TYR B C 1
ATOM 3051 O O . TYR B 1 161 ? -6.645 -8.969 -17.75 1 98.94 161 TYR B O 1
ATOM 3059 N N . ALA B 1 162 ? -6.922 -6.785 -18.109 1 98.94 162 ALA B N 1
ATOM 3060 C CA . ALA B 1 162 ? -7.539 -6.957 -19.422 1 98.94 162 ALA B CA 1
ATOM 3061 C C . ALA B 1 162 ? -6.582 -7.648 -20.391 1 98.94 162 ALA B C 1
ATOM 3063 O O . ALA B 1 162 ? -7.012 -8.195 -21.406 1 98.94 162 ALA B O 1
ATOM 3064 N N . LEU B 1 163 ? -5.309 -7.652 -20.094 1 98.94 163 LEU B N 1
ATOM 3065 C CA . LEU B 1 163 ? -4.301 -8.266 -20.953 1 98.94 163 LEU B CA 1
ATOM 3066 C C . LEU B 1 163 ? -4.57 -9.75 -21.125 1 98.94 163 LEU B C 1
ATOM 3068 O O . LEU B 1 163 ? -4.352 -10.305 -22.203 1 98.94 163 LEU B O 1
ATOM 3072 N N . ALA B 1 164 ? -5.102 -10.367 -20.094 1 98.94 164 ALA B N 1
ATOM 3073 C CA . ALA B 1 164 ? -5.215 -11.82 -20.125 1 98.94 164 ALA B CA 1
ATOM 3074 C C . ALA B 1 164 ? -6.367 -12.273 -21.016 1 98.94 164 ALA B C 1
ATOM 3076 O O . ALA B 1 164 ? -6.176 -13.078 -21.922 1 98.94 164 ALA B O 1
ATOM 3077 N N . PRO B 1 165 ? -7.574 -11.758 -20.781 1 98.88 165 PRO B N 1
ATOM 3078 C CA . PRO B 1 165 ? -8.648 -12.141 -21.703 1 98.88 165 PRO B CA 1
ATOM 3079 C C . PRO B 1 165 ? -8.32 -11.836 -23.156 1 98.88 165 PRO B C 1
ATOM 3081 O O . PRO B 1 165 ? -8.664 -12.617 -24.047 1 98.88 165 PRO B O 1
ATOM 3084 N N . ARG B 1 166 ? -7.645 -10.742 -23.391 1 98.88 166 ARG B N 1
ATOM 3085 C CA . ARG B 1 166 ? -7.273 -10.367 -24.75 1 98.88 166 ARG B CA 1
ATOM 3086 C C . ARG B 1 166 ? -6.309 -11.383 -25.344 1 98.88 166 ARG B C 1
ATOM 3088 O O . ARG B 1 166 ? -6.477 -11.812 -26.5 1 98.88 166 ARG B O 1
ATOM 3095 N N . ALA B 1 167 ? -5.316 -11.758 -24.625 1 98.94 167 ALA B N 1
ATOM 3096 C CA . ALA B 1 167 ? -4.289 -12.664 -25.109 1 98.94 167 ALA B CA 1
ATOM 3097 C C . ALA B 1 167 ? -4.863 -14.055 -25.359 1 98.94 167 ALA B C 1
ATOM 3099 O O . ALA B 1 167 ? -4.52 -14.703 -26.359 1 98.94 167 ALA B O 1
ATOM 3100 N N . PHE B 1 168 ? -5.746 -14.523 -24.484 1 98.81 168 PHE B N 1
ATOM 3101 C CA . PHE B 1 168 ? -6.254 -15.891 -24.547 1 98.81 168 PHE B CA 1
ATOM 3102 C C . PHE B 1 168 ? -7.508 -15.961 -25.406 1 98.81 168 PHE B C 1
ATOM 3104 O O . PHE B 1 168 ? -7.934 -17.047 -25.812 1 98.81 168 PHE B O 1
ATOM 3111 N N . GLY B 1 169 ? -8.133 -14.812 -25.688 1 98.69 169 GLY B N 1
ATOM 3112 C CA . GLY B 1 169 ? -9.344 -14.773 -26.5 1 98.69 169 GLY B CA 1
ATOM 3113 C C . GLY B 1 169 ? -10.547 -15.375 -25.797 1 98.69 169 GLY B C 1
ATOM 3114 O O . GLY B 1 169 ? -11.352 -16.062 -26.422 1 98.69 169 GLY B O 1
ATOM 3115 N N . VAL B 1 170 ? -10.672 -15.281 -24.531 1 98.44 170 VAL B N 1
ATOM 3116 C CA . VAL B 1 170 ? -11.789 -15.797 -23.75 1 98.44 170 VAL B CA 1
ATOM 3117 C C . VAL B 1 170 ? -12.289 -14.719 -22.781 1 98.44 170 VAL B C 1
ATOM 3119 O O . VAL B 1 170 ? -11.609 -13.719 -22.562 1 98.44 170 VAL B O 1
ATOM 3122 N N . GLN B 1 171 ? -13.469 -14.875 -22.266 1 98.44 171 GLN B N 1
ATOM 3123 C CA . GLN B 1 171 ? -14.031 -13.945 -21.297 1 98.44 171 GLN B CA 1
ATOM 3124 C C . GLN B 1 171 ? -13.297 -14.039 -19.953 1 98.44 171 GLN B C 1
ATOM 3126 O O . GLN B 1 171 ? -12.797 -15.102 -19.594 1 98.44 171 GLN B O 1
ATOM 3131 N N . ALA B 1 172 ? -13.25 -12.93 -19.234 1 98.75 172 ALA B N 1
ATOM 3132 C CA . ALA B 1 172 ? -12.578 -12.883 -17.938 1 98.75 172 ALA B CA 1
ATOM 3133 C C . ALA B 1 172 ? -13.078 -14 -17.031 1 98.75 172 ALA B C 1
ATOM 3135 O O . ALA B 1 172 ? -12.281 -14.656 -16.344 1 98.75 172 ALA B O 1
ATOM 3136 N N . ALA B 1 173 ? -14.336 -14.227 -17.062 1 98.31 173 ALA B N 1
ATOM 3137 C CA . ALA B 1 173 ? -14.945 -15.211 -16.156 1 98.31 173 ALA B CA 1
ATOM 3138 C C . ALA B 1 173 ? -14.461 -16.625 -16.484 1 98.31 173 ALA B C 1
ATOM 3140 O O . ALA B 1 173 ? -14.578 -17.531 -15.648 1 98.31 173 ALA B O 1
ATOM 3141 N N . GLN B 1 174 ? -13.914 -16.812 -17.641 1 98 174 GLN B N 1
ATOM 3142 C CA . GLN B 1 174 ? -13.445 -18.125 -18.094 1 98 174 GLN B CA 1
ATOM 3143 C C . GLN B 1 174 ? -11.961 -18.328 -17.75 1 98 174 GLN B C 1
ATOM 3145 O O . GLN B 1 174 ? -11.398 -19.391 -18.016 1 98 174 GLN B O 1
ATOM 3150 N N . ILE B 1 175 ? -11.367 -17.375 -17.203 1 98.69 175 ILE B N 1
ATOM 3151 C CA . ILE B 1 175 ? -9.984 -17.453 -16.766 1 98.69 175 ILE B CA 1
ATOM 3152 C C . ILE B 1 175 ? -9.945 -17.703 -15.25 1 98.69 175 ILE B C 1
ATOM 3154 O O . ILE B 1 175 ? -10.617 -17 -14.484 1 98.69 175 ILE B O 1
ATOM 3158 N N . LEU B 1 176 ? -9.242 -18.734 -14.844 1 98.81 176 LEU B N 1
ATOM 3159 C CA . LEU B 1 176 ? -8.875 -18.906 -13.445 1 98.81 176 LEU B CA 1
ATOM 3160 C C . LEU B 1 176 ? -7.586 -18.156 -13.125 1 98.81 176 LEU B C 1
ATOM 3162 O O . LEU B 1 176 ? -6.5 -18.562 -13.555 1 98.81 176 LEU B O 1
ATOM 3166 N N . PHE B 1 177 ? -7.73 -17.047 -12.477 1 98.94 177 PHE B N 1
ATOM 3167 C CA . PHE B 1 177 ? -6.578 -16.25 -12.062 1 98.94 177 PHE B CA 1
ATOM 3168 C C . PHE B 1 177 ? -6.094 -16.672 -10.688 1 98.94 177 PHE B C 1
ATOM 3170 O O . PHE B 1 177 ? -6.879 -16.75 -9.742 1 98.94 177 PHE B O 1
ATOM 3177 N N . VAL B 1 178 ? -4.789 -16.969 -10.57 1 98.94 178 VAL B N 1
ATOM 3178 C CA . VAL B 1 178 ? -4.207 -17.531 -9.352 1 98.94 178 VAL B CA 1
ATOM 3179 C C . VAL B 1 178 ? -3.184 -16.547 -8.781 1 98.94 178 VAL B C 1
ATOM 3181 O O . VAL B 1 178 ? -2.25 -16.141 -9.469 1 98.94 178 VAL B O 1
ATOM 3184 N N . SER B 1 179 ? -3.332 -16.188 -7.562 1 98.88 179 SER B N 1
ATOM 3185 C CA . SER B 1 179 ? -2.383 -15.289 -6.91 1 98.88 179 SER B CA 1
ATOM 3186 C C . SER B 1 179 ? -2.23 -15.617 -5.43 1 98.88 179 SER B C 1
ATOM 3188 O O . SER B 1 179 ? -3.199 -16 -4.773 1 98.88 179 SER B O 1
ATOM 3190 N N . SER B 1 180 ? -1.022 -15.445 -4.93 1 98.25 180 SER B N 1
ATOM 3191 C CA . SER B 1 180 ? -0.786 -15.547 -3.492 1 98.25 180 SER B CA 1
ATOM 3192 C C . SER B 1 180 ? -0.969 -14.195 -2.805 1 98.25 180 SER B C 1
ATOM 3194 O O . SER B 1 180 ? -1.029 -14.125 -1.576 1 98.25 180 SER B O 1
ATOM 3196 N N . ASN B 1 181 ? -0.998 -13.156 -3.586 1 97.88 181 ASN B N 1
ATOM 3197 C CA . ASN B 1 181 ? -1.276 -11.836 -3.039 1 97.88 181 ASN B CA 1
ATOM 3198 C C . ASN B 1 181 ? -2.775 -11.594 -2.891 1 97.88 181 ASN B C 1
ATOM 3200 O O . ASN B 1 181 ? -3.498 -11.516 -3.887 1 97.88 181 ASN B O 1
ATOM 3204 N N . GLY B 1 182 ? -3.215 -11.391 -1.626 1 98.5 182 GLY B N 1
ATOM 3205 C CA . GLY B 1 182 ? -4.637 -11.211 -1.371 1 98.5 182 GLY B CA 1
ATOM 3206 C C . GLY B 1 182 ? -5.234 -10.031 -2.115 1 98.5 182 GLY B C 1
ATOM 3207 O O . GLY B 1 182 ? -6.344 -10.125 -2.643 1 98.5 182 GLY B O 1
ATOM 3208 N N . TRP B 1 183 ? -4.516 -8.922 -2.15 1 98.69 183 TRP B N 1
ATOM 3209 C CA . TRP B 1 183 ? -4.996 -7.73 -2.838 1 98.69 183 TRP B CA 1
ATOM 3210 C C . TRP B 1 183 ? -5.148 -7.984 -4.332 1 98.69 183 TRP B C 1
ATOM 3212 O O . TRP B 1 183 ? -6.043 -7.434 -4.977 1 98.69 183 TRP B O 1
ATOM 3222 N N . ASP B 1 184 ? -4.289 -8.758 -4.934 1 98.88 184 ASP B N 1
ATOM 3223 C CA . ASP B 1 184 ? -4.332 -9.109 -6.352 1 98.88 184 ASP B CA 1
ATOM 3224 C C . ASP B 1 184 ? -5.508 -10.039 -6.652 1 98.88 184 ASP B C 1
ATOM 3226 O O . ASP B 1 184 ? -6.195 -9.875 -7.66 1 98.88 184 ASP B O 1
ATOM 3230 N N . ALA B 1 185 ? -5.719 -11.023 -5.758 1 98.88 185 ALA B N 1
ATOM 3231 C CA . ALA B 1 185 ? -6.887 -11.891 -5.895 1 98.88 185 ALA B CA 1
ATOM 3232 C C . ALA B 1 185 ? -8.18 -11.078 -5.867 1 98.88 185 ALA B C 1
ATOM 3234 O O . ALA B 1 185 ? -9.094 -11.32 -6.66 1 98.88 185 ALA B O 1
ATOM 3235 N N . CYS B 1 186 ? -8.242 -10.086 -5.012 1 98.88 186 CYS B N 1
ATOM 3236 C CA . CYS B 1 186 ? -9.422 -9.234 -4.918 1 98.88 186 CYS B CA 1
ATOM 3237 C C . CYS B 1 186 ? -9.578 -8.375 -6.168 1 98.88 186 CYS B C 1
ATOM 3239 O O . CYS B 1 186 ? -10.664 -8.297 -6.742 1 98.88 186 CYS B O 1
ATOM 3241 N N . GLY B 1 187 ? -8.445 -7.734 -6.609 1 98.88 187 GLY B N 1
ATOM 3242 C CA . GLY B 1 187 ? -8.492 -6.934 -7.82 1 98.88 187 GLY B CA 1
ATOM 3243 C C . GLY B 1 187 ? -8.93 -7.719 -9.039 1 98.88 187 GLY B C 1
ATOM 3244 O O . GLY B 1 187 ? -9.75 -7.246 -9.828 1 98.88 187 GLY B O 1
ATOM 3245 N N . ALA B 1 188 ? -8.414 -8.906 -9.141 1 98.94 188 ALA B N 1
ATOM 3246 C CA . ALA B 1 188 ? -8.766 -9.789 -10.258 1 98.94 188 ALA B CA 1
ATOM 3247 C C . ALA B 1 188 ? -10.234 -10.188 -10.188 1 98.94 188 ALA B C 1
ATOM 3249 O O . ALA B 1 188 ? -10.906 -10.281 -11.219 1 98.94 188 ALA B O 1
ATOM 3250 N N . THR B 1 189 ? -10.719 -10.438 -8.984 1 98.88 189 THR B N 1
ATOM 3251 C CA . THR B 1 189 ? -12.133 -10.766 -8.797 1 98.88 189 THR B CA 1
ATOM 3252 C C . THR B 1 189 ? -13.016 -9.594 -9.203 1 98.88 189 THR B C 1
ATOM 3254 O O . THR B 1 189 ? -14.008 -9.781 -9.914 1 98.88 189 THR B O 1
ATOM 3257 N N . TRP B 1 190 ? -12.695 -8.383 -8.766 1 98.81 190 TRP B N 1
ATOM 3258 C CA . TRP B 1 190 ? -13.422 -7.18 -9.172 1 98.81 190 TRP B CA 1
ATOM 3259 C C . TRP B 1 190 ? -13.469 -7.059 -10.688 1 98.81 190 TRP B C 1
ATOM 3261 O O . TRP B 1 190 ? -14.469 -6.609 -11.25 1 98.81 190 TRP B O 1
ATOM 3271 N N . HIS B 1 191 ? -12.359 -7.48 -11.367 1 98.69 191 HIS B N 1
ATOM 3272 C CA . HIS B 1 191 ? -12.266 -7.375 -12.812 1 98.69 191 HIS B CA 1
ATOM 3273 C C . HIS B 1 191 ? -13.156 -8.398 -13.508 1 98.69 191 HIS B C 1
ATOM 3275 O O . HIS B 1 191 ? -13.492 -8.242 -14.68 1 98.69 191 HIS B O 1
ATOM 3281 N N . GLY B 1 192 ? -13.484 -9.523 -12.797 1 98.69 192 GLY B N 1
ATOM 3282 C CA . GLY B 1 192 ? -14.406 -10.5 -13.359 1 98.69 192 GLY B CA 1
ATOM 3283 C C . GLY B 1 192 ? -13.797 -11.875 -13.523 1 98.69 192 GLY B C 1
ATOM 3284 O O . GLY B 1 192 ? -14.453 -12.797 -14.016 1 98.69 192 GLY B O 1
ATOM 3285 N N . PHE B 1 193 ? -12.555 -12.07 -13.086 1 98.88 193 PHE B N 1
ATOM 3286 C CA . PHE B 1 193 ? -11.93 -13.383 -13.148 1 98.88 193 PHE B CA 1
ATOM 3287 C C . PHE B 1 193 ? -12.555 -14.328 -12.133 1 98.88 193 PHE B C 1
ATOM 3289 O O . PHE B 1 193 ? -13.078 -13.891 -11.109 1 98.88 193 PHE B O 1
ATOM 3296 N N . THR B 1 194 ? -12.602 -15.594 -12.445 1 98.5 194 THR B N 1
ATOM 3297 C CA . THR B 1 194 ? -12.594 -16.594 -11.375 1 98.5 194 THR B CA 1
ATOM 3298 C C . THR B 1 194 ? -11.234 -16.625 -10.688 1 98.5 194 THR B C 1
ATOM 3300 O O . THR B 1 194 ? -10.195 -16.703 -11.352 1 98.5 194 THR B O 1
ATOM 3303 N N . THR B 1 195 ? -11.211 -16.562 -9.367 1 98.81 195 THR B N 1
ATOM 3304 C CA . THR B 1 195 ? -9.906 -16.391 -8.742 1 98.81 195 THR B CA 1
ATOM 3305 C C . THR B 1 195 ? -9.664 -17.5 -7.711 1 98.81 195 THR B C 1
ATOM 3307 O O . THR B 1 195 ? -10.602 -17.969 -7.066 1 98.81 195 THR B O 1
ATOM 3310 N N . PHE B 1 196 ? -8.477 -17.953 -7.637 1 98.94 196 PHE B N 1
ATOM 3311 C CA . PHE B 1 196 ? -7.969 -18.844 -6.594 1 98.94 196 PHE B CA 1
ATOM 3312 C C . PHE B 1 196 ? -6.852 -18.172 -5.809 1 98.94 196 PHE B C 1
ATOM 3314 O O . PHE B 1 196 ? -5.84 -17.766 -6.383 1 98.94 196 PHE B O 1
ATOM 3321 N N . TRP B 1 197 ? -7.047 -18.016 -4.488 1 98.94 197 TRP B N 1
ATOM 3322 C CA . TRP B 1 197 ? -6.066 -17.375 -3.615 1 98.94 197 TRP B CA 1
ATOM 3323 C C . TRP B 1 197 ? -5.188 -18.422 -2.926 1 98.94 197 TRP B C 1
ATOM 3325 O O . TRP B 1 197 ? -5.672 -19.203 -2.107 1 98.94 197 TRP B O 1
ATOM 3335 N N . ILE B 1 198 ? -3.92 -18.438 -3.32 1 98.75 198 ILE B N 1
ATOM 3336 C CA . ILE B 1 198 ? -2.953 -19.266 -2.604 1 98.75 198 ILE B CA 1
ATOM 3337 C C . ILE B 1 198 ? -2.486 -18.531 -1.345 1 98.75 198 ILE B C 1
ATOM 3339 O O . ILE B 1 198 ? -1.74 -17.547 -1.427 1 98.75 198 ILE B O 1
ATOM 3343 N N . ASN B 1 199 ? -2.842 -18.969 -0.198 1 98.31 199 ASN B N 1
ATOM 3344 C CA . ASN B 1 199 ? -2.527 -18.328 1.073 1 98.31 199 ASN B CA 1
ATOM 3345 C C . ASN B 1 199 ? -1.524 -19.141 1.884 1 98.31 199 ASN B C 1
ATOM 3347 O O . ASN B 1 199 ? -1.883 -19.75 2.896 1 98.31 199 ASN B O 1
ATOM 3351 N N . ARG B 1 200 ? -0.266 -19.031 1.495 1 95.31 200 ARG B N 1
ATOM 3352 C CA . ARG B 1 200 ? 0.806 -19.828 2.094 1 95.31 200 ARG B CA 1
ATOM 3353 C C . ARG B 1 200 ? 1.012 -19.453 3.557 1 95.31 200 ARG B C 1
ATOM 3355 O O . ARG B 1 200 ? 1.408 -20.297 4.367 1 95.31 200 ARG B O 1
ATOM 3362 N N . LEU B 1 201 ? 0.664 -18.234 3.953 1 93.62 201 LEU B N 1
ATOM 3363 C CA . LEU B 1 201 ? 1.055 -17.734 5.262 1 93.62 201 LEU B CA 1
ATOM 3364 C C . LEU B 1 201 ? -0.13 -17.734 6.223 1 93.62 201 LEU B C 1
ATOM 3366 O O . LEU B 1 201 ? 0.007 -17.344 7.387 1 93.62 201 LEU B O 1
ATOM 3370 N N . GLY B 1 202 ? -1.269 -18.125 5.727 1 97.19 202 GLY B N 1
ATOM 3371 C CA . GLY B 1 202 ? -2.443 -18.172 6.582 1 97.19 202 GLY B CA 1
ATOM 3372 C C . GLY B 1 202 ? -2.938 -16.797 7.008 1 97.19 202 GLY B C 1
ATOM 3373 O O . GLY B 1 202 ? -3.408 -16.625 8.133 1 97.19 202 GLY B O 1
ATOM 3374 N N . HIS B 1 203 ? -2.748 -15.844 6.164 1 97.75 203 HIS B N 1
ATOM 3375 C CA . HIS B 1 203 ? -3.24 -14.5 6.453 1 97.75 203 HIS B CA 1
ATOM 3376 C C . HIS B 1 203 ? -4.762 -14.445 6.391 1 97.75 203 HIS B C 1
ATOM 3378 O O . HIS B 1 203 ? -5.391 -15.258 5.699 1 97.75 203 HIS B O 1
ATOM 3384 N N . PRO B 1 204 ? -5.355 -13.508 7.172 1 98.31 204 PRO B N 1
ATOM 3385 C CA . PRO B 1 204 ? -6.789 -13.289 6.973 1 98.31 204 PRO B CA 1
ATOM 3386 C C . PRO B 1 204 ? -7.117 -12.75 5.582 1 98.31 204 PRO B C 1
ATOM 3388 O O . PRO B 1 204 ? -6.254 -12.18 4.918 1 98.31 204 PRO B O 1
ATOM 3391 N N . PRO B 1 205 ? -8.406 -12.992 5.117 1 98.31 205 PRO B N 1
ATOM 3392 C CA . PRO B 1 205 ? -8.797 -12.367 3.852 1 98.31 205 PRO B CA 1
ATOM 3393 C C . PRO B 1 205 ? -8.75 -10.836 3.912 1 98.31 205 PRO B C 1
ATOM 3395 O O . PRO B 1 205 ? -9.008 -10.25 4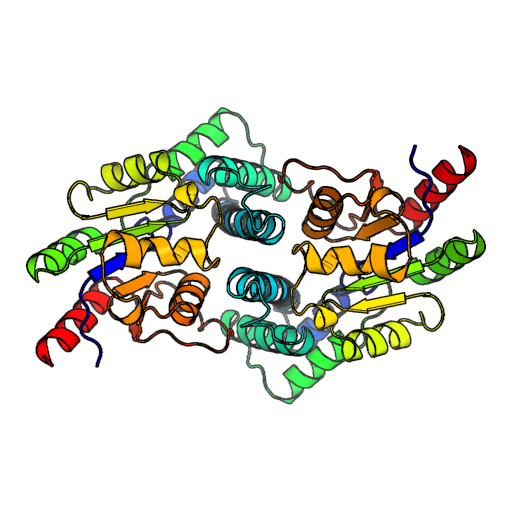.965 1 98.31 205 PRO B O 1
ATOM 3398 N N . GLU B 1 206 ? -8.375 -10.242 2.789 1 98.69 206 GLU B N 1
ATOM 3399 C CA . GLU B 1 206 ? -8.43 -8.789 2.711 1 98.69 206 GLU B CA 1
ATOM 3400 C C . GLU B 1 206 ? -9.844 -8.273 2.959 1 98.69 206 GLU B C 1
ATOM 3402 O O . GLU B 1 206 ? -10.82 -8.883 2.512 1 98.69 206 GLU B O 1
ATOM 3407 N N . ALA B 1 207 ? -9.969 -7.164 3.639 1 98.5 207 ALA B N 1
ATOM 3408 C CA . ALA B 1 207 ? -11.273 -6.543 3.869 1 98.5 207 ALA B CA 1
ATOM 3409 C C . ALA B 1 207 ? -11.633 -5.598 2.73 1 98.5 207 ALA B C 1
ATOM 3411 O O . ALA B 1 207 ? -11.727 -4.383 2.928 1 98.5 207 ALA B O 1
ATOM 3412 N N . LEU B 1 208 ? -11.875 -6.156 1.527 1 98.69 208 LEU B N 1
ATOM 3413 C CA . LEU B 1 208 ? -12.109 -5.383 0.314 1 98.69 208 LEU B CA 1
ATOM 3414 C C . LEU B 1 208 ? -13.477 -5.707 -0.281 1 98.69 208 LEU B C 1
ATOM 3416 O O . LEU B 1 208 ? -13.727 -5.434 -1.457 1 98.69 208 LEU B O 1
ATOM 3420 N N . ASP B 1 209 ? -14.383 -6.363 0.466 1 98.12 209 ASP B N 1
ATOM 3421 C CA . ASP B 1 209 ? -15.781 -6.605 0.139 1 98.12 209 ASP B CA 1
ATOM 3422 C C . ASP B 1 209 ? -15.914 -7.539 -1.061 1 98.12 209 ASP B C 1
ATOM 3424 O O . ASP B 1 209 ? -16.812 -7.379 -1.883 1 98.12 209 ASP B O 1
ATOM 3428 N N . VAL B 1 210 ? -14.922 -8.391 -1.303 1 98.31 210 VAL B N 1
ATOM 3429 C CA . VAL B 1 210 ? -14.938 -9.406 -2.344 1 98.31 210 VAL B CA 1
ATOM 3430 C C . VAL B 1 210 ? -14.164 -10.641 -1.877 1 98.31 210 VAL B C 1
ATOM 3432 O O . VAL B 1 210 ? -13.289 -10.531 -1.018 1 98.31 210 VAL B O 1
ATOM 3435 N N . ALA B 1 211 ? -14.523 -11.758 -2.33 1 97.94 211 ALA B N 1
ATOM 3436 C CA . ALA B 1 211 ? -13.852 -13 -1.985 1 97.94 211 ALA B CA 1
ATOM 3437 C C . ALA B 1 211 ? -13.484 -13.797 -3.238 1 97.94 211 ALA B C 1
ATOM 3439 O O . ALA B 1 211 ? -14.234 -13.797 -4.219 1 97.94 211 ALA B O 1
ATOM 3440 N N . PRO B 1 212 ? -12.32 -14.438 -3.213 1 98.31 212 PRO B N 1
ATOM 3441 C CA . PRO B 1 212 ? -12.023 -15.352 -4.324 1 98.31 212 PRO B CA 1
ATOM 3442 C C . PRO B 1 212 ? -13 -16.516 -4.398 1 98.31 212 PRO B C 1
ATOM 3444 O O . PRO B 1 212 ? -13.703 -16.812 -3.428 1 98.31 212 PRO B O 1
ATOM 3447 N N . ALA B 1 213 ? -13.047 -17.109 -5.555 1 98 213 ALA B N 1
ATOM 3448 C CA . ALA B 1 213 ? -13.898 -18.281 -5.734 1 98 213 ALA B CA 1
ATOM 3449 C C . ALA B 1 213 ? -13.461 -19.422 -4.805 1 98 213 ALA B C 1
ATOM 3451 O O . ALA B 1 213 ? -14.297 -20.172 -4.301 1 98 213 ALA B O 1
ATOM 3452 N N . ALA B 1 214 ? -12.188 -19.562 -4.605 1 98.38 214 ALA B N 1
ATOM 3453 C CA . ALA B 1 214 ? -11.609 -20.562 -3.713 1 98.38 214 ALA B CA 1
ATOM 3454 C C . ALA B 1 214 ? -10.234 -20.125 -3.215 1 98.38 214 ALA B C 1
ATOM 3456 O O . ALA B 1 214 ? -9.641 -19.188 -3.756 1 98.38 214 ALA B O 1
ATOM 3457 N N . ALA B 1 215 ? -9.773 -20.781 -2.17 1 98.75 215 ALA B N 1
ATOM 3458 C CA . ALA B 1 215 ? -8.445 -20.547 -1.617 1 98.75 215 ALA B CA 1
ATOM 3459 C C . ALA B 1 215 ? -7.809 -21.859 -1.146 1 98.75 215 ALA B C 1
ATOM 3461 O O . ALA B 1 215 ? -8.508 -22.844 -0.922 1 98.75 215 ALA B O 1
ATOM 3462 N N . GLY B 1 216 ? -6.566 -21.859 -1.052 1 98.69 216 GLY B N 1
ATOM 3463 C CA . GLY B 1 216 ? -5.789 -22.969 -0.535 1 98.69 216 GLY B CA 1
ATOM 3464 C C . GLY B 1 216 ? -4.402 -22.578 -0.073 1 98.69 216 GLY B C 1
ATOM 3465 O O . GLY B 1 216 ? -4.027 -21.406 -0.166 1 98.69 216 GLY B O 1
ATOM 3466 N N . HIS B 1 217 ? -3.662 -23.531 0.389 1 98.25 217 HIS B N 1
ATOM 3467 C CA . HIS B 1 217 ? -2.355 -23.266 0.98 1 98.25 217 HIS B CA 1
ATOM 3468 C C . HIS B 1 217 ? -1.281 -23.141 -0.095 1 98.25 217 HIS B C 1
ATOM 3470 O O . HIS B 1 217 ? -0.398 -22.281 0.006 1 98.25 217 HIS B O 1
ATOM 3476 N N . ASP B 1 218 ? -1.317 -24 -1.062 1 98.19 218 ASP B N 1
ATOM 3477 C CA . ASP B 1 218 ? -0.298 -23.984 -2.105 1 98.19 218 ASP B CA 1
ATOM 3478 C C . ASP B 1 218 ? -0.868 -24.469 -3.436 1 98.19 218 ASP B C 1
ATOM 3480 O O . ASP B 1 218 ? -2.082 -24.625 -3.576 1 98.19 218 ASP B O 1
ATOM 3484 N N . MET B 1 219 ? -0.05 -24.688 -4.496 1 98.38 219 MET B N 1
ATOM 3485 C CA . MET B 1 219 ? -0.474 -25.016 -5.852 1 98.38 219 MET B CA 1
ATOM 3486 C C . MET B 1 219 ? -1.117 -26.406 -5.891 1 98.38 219 MET B C 1
ATOM 3488 O O . MET B 1 219 ? -1.883 -26.703 -6.805 1 98.38 219 MET B O 1
ATOM 3492 N N . ARG B 1 220 ? -0.828 -27.359 -4.891 1 98.62 220 ARG B N 1
ATOM 3493 C CA . ARG B 1 220 ? -1.473 -28.672 -4.852 1 98.62 220 ARG B CA 1
ATOM 3494 C C . ARG B 1 220 ? -2.973 -28.531 -4.613 1 98.62 220 ARG B C 1
ATOM 3496 O O . ARG B 1 220 ? -3.768 -29.281 -5.188 1 98.62 220 ARG B O 1
ATOM 3503 N N . ASP B 1 221 ? -3.303 -27.516 -3.723 1 98.81 221 ASP B N 1
ATOM 3504 C CA . ASP B 1 221 ? -4.715 -27.234 -3.486 1 98.81 221 ASP B CA 1
ATOM 3505 C C . ASP B 1 221 ? -5.387 -26.688 -4.742 1 98.81 221 ASP B C 1
ATOM 3507 O O . ASP B 1 221 ? -6.555 -26.969 -5.004 1 98.81 221 ASP B O 1
ATOM 3511 N N . LEU B 1 222 ? -4.684 -25.875 -5.488 1 98.62 222 LEU B N 1
ATOM 3512 C CA . LEU B 1 222 ? -5.188 -25.375 -6.762 1 98.62 222 LEU B CA 1
ATOM 3513 C C . LEU B 1 222 ? -5.496 -26.531 -7.719 1 98.62 222 LEU B C 1
ATOM 3515 O O . LEU B 1 222 ? -6.539 -26.531 -8.375 1 98.62 222 LEU B O 1
ATOM 3519 N N . LEU B 1 223 ? -4.52 -27.438 -7.777 1 98.25 223 LEU B N 1
ATOM 3520 C CA . LEU B 1 223 ? -4.695 -28.594 -8.664 1 98.25 223 LEU B CA 1
ATOM 3521 C C . LEU B 1 223 ? -5.965 -29.359 -8.312 1 98.25 223 LEU B C 1
ATOM 3523 O O . LEU B 1 223 ? -6.742 -29.719 -9.195 1 98.25 223 LEU B O 1
ATOM 3527 N N . GLN B 1 224 ? -6.172 -29.594 -7.039 1 97.81 224 GLN B N 1
ATOM 3528 C CA . GLN B 1 224 ? -7.371 -30.281 -6.578 1 97.81 224 GLN B CA 1
ATOM 3529 C C . GLN B 1 224 ? -8.633 -29.516 -6.973 1 97.81 224 GLN B C 1
ATOM 3531 O O . GLN B 1 224 ? -9.617 -30.109 -7.402 1 97.81 224 GLN B O 1
ATOM 3536 N N . PHE B 1 225 ? -8.617 -28.25 -6.836 1 97.75 225 PHE B N 1
ATOM 3537 C CA . PHE B 1 225 ? -9.742 -27.391 -7.184 1 97.75 225 PHE B CA 1
ATOM 3538 C C . PHE B 1 225 ? -10.07 -27.516 -8.664 1 97.75 225 PHE B C 1
ATOM 3540 O O . PHE B 1 225 ? -11.242 -27.656 -9.039 1 97.75 225 PHE B O 1
ATOM 3547 N N . VAL B 1 226 ? -9.008 -27.422 -9.516 1 97 226 VAL B N 1
ATOM 3548 C CA . VAL B 1 226 ? -9.195 -27.469 -10.969 1 97 226 VAL B CA 1
ATOM 3549 C C . VAL B 1 226 ? -9.734 -28.844 -11.359 1 97 226 VAL B C 1
ATOM 3551 O O . VAL B 1 226 ? -10.641 -28.953 -12.188 1 97 226 VAL B O 1
ATOM 3554 N N . GLN B 1 227 ? -9.219 -29.906 -10.75 1 94.88 227 GLN B N 1
ATOM 3555 C CA . GLN B 1 227 ? -9.656 -31.266 -11.039 1 94.88 227 GLN B CA 1
ATOM 3556 C C . GLN B 1 227 ? -11.125 -31.469 -10.68 1 94.88 227 GLN B C 1
ATOM 3558 O O . GLN B 1 227 ? -11.875 -32.094 -11.422 1 94.88 227 GLN B O 1
ATOM 3563 N N . ALA B 1 228 ? -11.5 -30.906 -9.57 1 92.5 228 ALA B N 1
ATOM 3564 C CA . ALA B 1 228 ? -12.883 -31.031 -9.117 1 92.5 228 ALA B CA 1
ATOM 3565 C C . ALA B 1 228 ? -13.836 -30.297 -10.062 1 92.5 22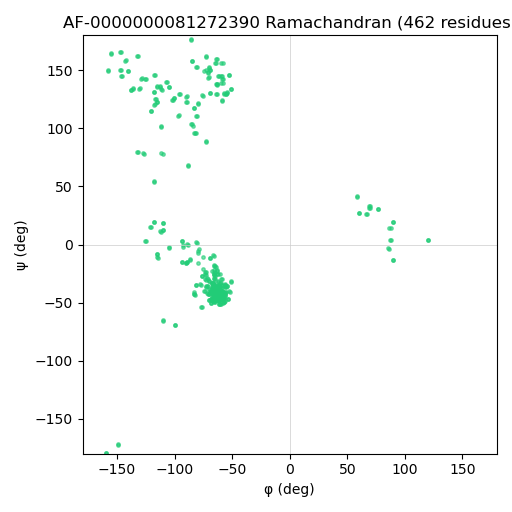8 ALA B C 1
ATOM 3567 O O . ALA B 1 228 ? -14.961 -30.75 -10.281 1 92.5 228 ALA B O 1
ATOM 3568 N N . ARG B 1 229 ? -13.414 -29.266 -10.617 1 89.94 229 ARG B N 1
ATOM 3569 C CA . ARG B 1 229 ? -14.242 -28.469 -11.508 1 89.94 229 ARG B CA 1
ATOM 3570 C C . ARG B 1 229 ? -14.375 -29.125 -12.875 1 89.94 229 ARG B C 1
ATOM 3572 O O . ARG B 1 229 ? -15.414 -29 -13.531 1 89.94 229 ARG B O 1
ATOM 3579 N N . GLN B 1 230 ? -13.344 -29.75 -13.289 1 84.62 230 GLN B N 1
ATOM 3580 C CA . GLN B 1 230 ? -13.367 -30.438 -14.578 1 84.62 230 GLN B CA 1
ATOM 3581 C C . GLN B 1 230 ? -14.219 -31.703 -14.516 1 84.62 230 GLN B C 1
ATOM 3583 O O . GLN B 1 230 ? -14.805 -32.094 -15.516 1 84.62 230 GLN B O 1
ATOM 3588 N N . SER B 1 231 ? -14.258 -32.281 -13.375 1 75.94 231 SER B N 1
ATOM 3589 C CA . SER B 1 231 ? -15.055 -33.469 -13.219 1 75.94 231 SER B CA 1
ATOM 3590 C C . SER B 1 231 ? -16.547 -33.156 -13.203 1 75.94 231 SER B C 1
ATOM 3592 O O . SER B 1 231 ? -17.375 -34.031 -13.5 1 75.94 231 SER B O 1
ATOM 3594 N N . MET B 1 232 ? -16.797 -32.031 -12.828 1 70.12 232 MET B N 1
ATOM 3595 C CA . MET B 1 232 ? -18.203 -31.625 -12.773 1 70.12 232 MET B CA 1
ATOM 3596 C C . MET B 1 232 ? -18.719 -31.219 -14.156 1 70.12 232 MET B C 1
ATOM 3598 O O . MET B 1 232 ? -19.922 -31.109 -14.367 1 70.12 232 MET B O 1
ATOM 3602 N N . ARG B 1 233 ? -17.812 -31.344 -15.094 1 62.03 233 ARG B N 1
ATOM 3603 C CA . ARG B 1 233 ? -18.234 -31.062 -16.469 1 62.03 233 ARG B CA 1
ATOM 3604 C C . ARG B 1 233 ? -18.531 -32.344 -17.219 1 62.03 233 ARG B C 1
ATOM 3606 O O . ARG B 1 233 ? -17.922 -33.406 -16.938 1 62.03 233 ARG B O 1
#

Radius of gyration: 23.17 Å; Cα contacts (8 Å, |Δi|>4): 870; chains: 2; bounding box: 48×73×53 Å